Protein AF-A0A1V5UQS8-F1 (afdb_monomer)

Secondary structure (DSSP, 8-state):
-HHHHHHHHHHHHHHHHHTT--GGGHHHHHHHHHHHHHHHHHHHHHH--HHHHHHHHHHHHHHHHHHHHHHHT--THHHHHHHHTTTS-HHHHHHHHHHHHTT-HHHHHHHHHHHHHHHHHHHHHHHHHHHHHHHHHHHHHHHHHT-----SS-HHHHHHHHHHHHHHHHHTT--HHHHHHHHHHHHHHTT---EEEEEETTEEEEEE--STT--EEEEEE-------HHHHHHHHHHHHHHHTTSS-HHHHHHHHHHHHT--SS-HHHHHHHHHHHHHHHHHHTT--HHHHHHHHHHHHHHHHHHHHHTTS---HHHHHHHHHHHHHHHHHHHHHHT----HHHHHHHHHTTT--HHHHHHHHHHHHHT-HHHHHHHHHHHHHHHHHHHHHHHHHHHHH-

Radius of gyration: 21.95 Å; Cα contacts (8 Å, |Δi|>4): 653; chains: 1; bounding box: 57×48×70 Å

pLDDT: mean 91.02, std 8.24, range [55.94, 98.5]

Sequence (401 aa):
MYYELAAAFFATLFFSMLFSCPRKFLFLSGLNGFIAWLTYIKVFEYTSSLVFANFWATSAVAVFAQIISLRRRVPLDVFLVPGIFVLVPGATIYKMFFSFITHNDKAAFALFKETVSIGFSIAMAIFIFVFIFETLNKAVINRLQNNKRPCPVSAETAFLAAVDIGRLMLESGSETHKVEETIDTFCRVNGLLKIQSFVIPTGIFATLLERKNHPLTEIVRVSKRSLNLGKLAEIMDALTRYYVQKIYYSDLTQKIDEIKNRVYYAKYEQYFSAGAAVACFSVLFKGGAGEFFMSFMIGFLAQIAAELFSRFEFPAQLVNMLVSGFICLLSVFTVKFFCPCVTEILIISSIMILVPGVTLINALREIIAGDLVSGSTRGFDAMITAASIASGVGVTLSLLF

Foldseek 3Di:
DVLLLQLQLLLLLLVLVLLQQFPVCSNLLSVLSSQLVVQLVVQCVVPVDLLRSLLVSLLSQQVSLVVVCVVVVFDSCSRNVSSSLLSFPLLLLLVLLLCVVVVVVVSNVVSVVVNVSSLLSNLVSNLVNVVVVCVVCVVVVVVLLPQADAQPDDLVVQLVVLVVLLLLCLQQPDDFVVSQVSSQSSSSSNVQNDKDWDGASFKIWIWRPPPPPDIDIDIDGRDHHGNHSPLRGQLSVLVSCVSVVNDDPVVSVVSNVVSVPDDSDDPQSSLQSQLQSLLSQLVNVVWDPLLSNLSSVLRSVLSVQLVVVVVPVDDNLLSLLQSLLSQLVSLVVCCVPPHVTDSSSSSSSNSSVQQLRSLLSSLSNCVVVVVPNNSVVSNVVNSSSSSSSSNSNSVNVVVVD

Structure (mmCIF, N/CA/C/O backbone):
data_AF-A0A1V5UQS8-F1
#
_entry.id   AF-A0A1V5UQS8-F1
#
loop_
_atom_site.group_PDB
_atom_site.id
_atom_site.type_symbol
_atom_site.label_atom_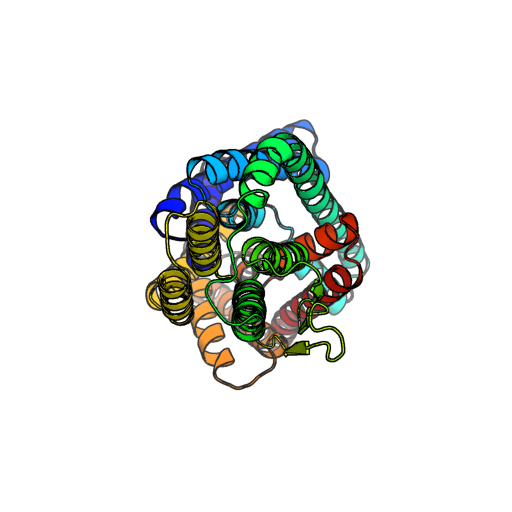id
_atom_site.label_alt_id
_atom_site.label_comp_id
_atom_site.label_asym_id
_atom_site.label_entity_id
_atom_site.label_seq_id
_atom_site.pdbx_PDB_ins_code
_atom_site.Cartn_x
_atom_site.Cartn_y
_atom_site.Cartn_z
_atom_site.occupancy
_atom_site.B_iso_or_equiv
_atom_site.auth_seq_id
_atom_site.auth_comp_id
_atom_site.auth_asym_id
_atom_site.auth_atom_id
_atom_site.pdbx_PDB_model_num
ATOM 1 N N . MET A 1 1 ? 4.254 14.623 -20.350 1.00 88.12 1 MET A N 1
ATOM 2 C CA . MET A 1 1 ? 3.202 15.289 -19.543 1.00 88.12 1 MET A CA 1
ATOM 3 C C . MET A 1 1 ? 1.811 14.664 -19.706 1.00 88.12 1 MET A C 1
ATOM 5 O O . MET A 1 1 ? 1.403 13.967 -18.794 1.00 88.12 1 MET A O 1
ATOM 9 N N . TYR A 1 2 ? 1.066 14.854 -20.811 1.00 93.00 2 TYR A N 1
ATOM 10 C CA . TYR A 1 2 ? -0.338 14.376 -20.891 1.00 93.00 2 TYR A CA 1
ATOM 11 C C . TYR A 1 2 ? -0.501 12.858 -20.708 1.00 93.00 2 TYR A C 1
ATOM 13 O O . TYR A 1 2 ? -1.358 12.423 -19.942 1.00 93.00 2 TYR A O 1
ATOM 21 N N . TYR A 1 3 ? 0.354 12.057 -21.352 1.00 94.75 3 TYR A N 1
ATOM 22 C CA . TYR A 1 3 ? 0.340 10.597 -21.201 1.00 94.75 3 TYR A CA 1
ATOM 23 C C . TYR A 1 3 ? 0.665 10.147 -19.774 1.00 94.75 3 TYR A C 1
ATOM 25 O O . TYR A 1 3 ? 0.036 9.226 -19.271 1.00 94.75 3 TYR A O 1
ATOM 33 N N . GLU A 1 4 ? 1.593 10.825 -19.098 1.00 95.38 4 GLU A N 1
ATOM 34 C CA . GLU A 1 4 ? 1.941 10.515 -17.708 1.00 95.38 4 GLU A CA 1
ATOM 35 C C . GLU A 1 4 ? 0.802 10.866 -16.746 1.00 95.38 4 GLU A C 1
ATOM 37 O O . GLU A 1 4 ? 0.529 10.116 -15.820 1.00 95.38 4 GLU A O 1
ATOM 42 N N . LEU A 1 5 ? 0.087 11.970 -16.985 1.00 97.56 5 LEU A N 1
ATOM 43 C CA . LEU A 1 5 ? -1.085 12.337 -16.188 1.00 97.56 5 LEU A CA 1
ATOM 44 C C . LEU A 1 5 ? -2.218 11.315 -16.334 1.00 97.56 5 LEU A C 1
ATOM 46 O O . LEU A 1 5 ? -2.840 10.931 -15.343 1.00 97.56 5 LEU A O 1
ATOM 50 N N . ALA A 1 6 ? -2.469 10.849 -17.561 1.00 97.69 6 ALA A N 1
ATOM 51 C CA . ALA A 1 6 ? -3.417 9.769 -17.810 1.00 97.69 6 ALA A CA 1
ATOM 52 C C . ALA A 1 6 ? -2.951 8.463 -17.145 1.00 97.69 6 ALA A C 1
ATOM 54 O O . ALA A 1 6 ? -3.739 7.800 -16.472 1.00 97.69 6 ALA A O 1
ATOM 55 N N . ALA A 1 7 ? -1.666 8.127 -17.266 1.00 97.56 7 ALA A N 1
ATOM 56 C CA . ALA A 1 7 ? -1.085 6.955 -16.627 1.00 97.56 7 ALA A CA 1
ATOM 57 C C . ALA A 1 7 ? -1.191 7.023 -15.099 1.00 97.56 7 ALA A C 1
ATOM 59 O O . ALA A 1 7 ? -1.582 6.037 -14.493 1.00 97.56 7 ALA A O 1
ATOM 60 N N . ALA A 1 8 ? -0.942 8.171 -14.468 1.00 98.00 8 ALA A N 1
ATOM 61 C CA . ALA A 1 8 ? -1.100 8.341 -13.025 1.00 98.00 8 ALA A CA 1
ATOM 62 C C . ALA A 1 8 ? -2.561 8.166 -12.584 1.00 98.00 8 ALA A C 1
ATOM 64 O O . ALA A 1 8 ? -2.832 7.471 -11.606 1.00 98.00 8 ALA A O 1
ATOM 65 N N . PHE A 1 9 ? -3.512 8.729 -13.341 1.00 98.50 9 PHE A N 1
ATOM 66 C CA . PHE A 1 9 ? -4.941 8.538 -13.090 1.00 98.50 9 PHE A CA 1
ATOM 67 C C . PHE A 1 9 ? -5.327 7.053 -13.114 1.00 98.50 9 PHE A C 1
ATOM 69 O O . PHE A 1 9 ? -5.937 6.544 -12.169 1.00 98.50 9 PHE A O 1
ATOM 76 N N . PHE A 1 10 ? -4.959 6.346 -14.186 1.00 98.31 10 PHE A N 1
ATOM 77 C CA . PHE A 1 10 ? -5.313 4.940 -14.360 1.00 98.31 10 PHE A CA 1
ATOM 78 C C . PHE A 1 10 ? -4.523 4.018 -13.426 1.00 98.31 10 PHE A C 1
ATOM 80 O O . PHE A 1 10 ? -5.115 3.103 -12.859 1.00 98.31 10 PHE A O 1
ATOM 87 N N . ALA A 1 11 ? -3.239 4.289 -13.176 1.00 97.50 11 ALA A N 1
ATOM 88 C CA . ALA A 1 11 ? -2.430 3.565 -12.198 1.00 97.50 11 ALA A CA 1
ATOM 89 C C . ALA A 1 11 ? -3.100 3.601 -10.824 1.00 97.50 11 ALA A C 1
ATOM 91 O O . ALA A 1 11 ? -3.352 2.552 -10.235 1.00 97.50 11 ALA A O 1
ATOM 92 N N . THR A 1 12 ? -3.467 4.789 -10.336 1.00 97.69 12 THR A N 1
ATOM 93 C CA . THR A 1 12 ? -4.140 4.926 -9.041 1.00 97.69 12 THR A CA 1
ATOM 94 C C . THR A 1 12 ? -5.520 4.269 -9.033 1.00 97.69 12 THR A C 1
ATOM 96 O O . THR A 1 12 ? -5.898 3.661 -8.028 1.00 97.69 12 THR A O 1
ATOM 99 N N . LEU A 1 13 ? -6.276 4.335 -10.133 1.00 98.00 13 LEU A N 1
ATOM 100 C CA . LEU A 1 13 ? -7.566 3.651 -10.260 1.00 98.00 13 LEU A CA 1
ATOM 101 C C . LEU A 1 13 ? -7.408 2.130 -10.126 1.00 98.00 13 LEU A C 1
ATOM 103 O O . LEU A 1 13 ? -8.103 1.507 -9.321 1.00 98.00 13 LEU A O 1
ATOM 107 N N . PHE A 1 14 ? -6.476 1.531 -10.866 1.00 97.69 14 PHE A N 1
ATOM 108 C CA . PHE A 1 14 ? -6.257 0.087 -10.849 1.00 97.69 14 PHE A CA 1
ATOM 109 C C . PHE A 1 14 ? -5.606 -0.393 -9.545 1.00 97.69 14 PHE A C 1
ATOM 111 O O . PHE A 1 14 ? -6.032 -1.413 -9.006 1.00 97.69 14 PHE A O 1
ATOM 118 N N . PHE A 1 15 ? -4.691 0.376 -8.945 1.00 94.19 15 PHE A N 1
ATOM 119 C CA . PHE A 1 15 ? -4.206 0.091 -7.588 1.00 94.19 15 PHE A CA 1
ATOM 120 C C . PHE A 1 15 ? -5.316 0.192 -6.541 1.00 94.19 15 PHE A C 1
ATOM 122 O O . PHE A 1 15 ? -5.363 -0.612 -5.616 1.00 94.19 15 PHE A O 1
ATOM 129 N N . SER A 1 16 ? -6.267 1.118 -6.697 1.00 96.12 16 SER A N 1
ATOM 130 C CA . SER A 1 16 ? -7.438 1.176 -5.813 1.00 96.12 16 SER A CA 1
ATOM 131 C C . SER A 1 16 ? -8.275 -0.103 -5.902 1.00 96.12 16 SER A C 1
ATOM 133 O O . SER A 1 16 ? -8.761 -0.581 -4.877 1.00 96.12 16 SER A O 1
ATOM 135 N N . MET A 1 17 ? -8.425 -0.687 -7.096 1.00 96.31 17 MET A N 1
ATOM 136 C CA . MET A 1 17 ? -9.068 -1.998 -7.256 1.00 96.31 17 MET A CA 1
ATOM 137 C C . MET A 1 17 ? -8.253 -3.108 -6.584 1.00 96.31 17 MET A C 1
ATOM 139 O O . MET A 1 17 ? -8.828 -3.915 -5.851 1.00 96.31 17 MET A O 1
ATOM 143 N N . LEU A 1 18 ? -6.926 -3.104 -6.755 1.00 93.19 18 LEU A N 1
ATOM 144 C CA . LEU A 1 18 ? -6.009 -4.062 -6.126 1.00 93.19 18 LEU A CA 1
ATOM 145 C C . LEU A 1 18 ? -6.103 -4.024 -4.589 1.00 93.19 18 LEU A C 1
ATOM 147 O O . LEU A 1 18 ? -6.144 -5.047 -3.913 1.00 93.19 18 LEU A O 1
ATOM 151 N N . PHE A 1 19 ? -6.285 -2.828 -4.037 1.00 93.06 19 PHE A N 1
ATOM 152 C CA . PHE A 1 19 ? -6.515 -2.558 -2.616 1.00 93.06 19 PHE A CA 1
ATOM 153 C C . PHE A 1 19 ? -7.965 -2.752 -2.154 1.00 93.06 19 PHE A C 1
ATOM 155 O O . PHE A 1 19 ? -8.340 -2.367 -1.043 1.00 93.06 19 PHE A O 1
ATOM 162 N N . SER A 1 20 ? -8.808 -3.351 -2.998 1.00 94.62 20 SER A N 1
ATOM 163 C CA . SER A 1 20 ? -10.217 -3.633 -2.718 1.00 94.62 20 SER A CA 1
ATOM 164 C C . SER A 1 20 ? -11.051 -2.397 -2.344 1.00 94.62 20 SER A C 1
ATOM 166 O O . SER A 1 20 ? -12.020 -2.502 -1.596 1.00 94.62 20 SER A O 1
ATOM 168 N N . CYS A 1 21 ? -10.713 -1.217 -2.873 1.00 93.81 21 CYS A N 1
ATOM 169 C CA . CYS A 1 21 ? -11.487 0.013 -2.682 1.00 93.81 21 CYS A CA 1
ATOM 170 C C . CYS A 1 21 ? -12.911 -0.129 -3.260 1.00 93.81 21 CYS A C 1
ATOM 172 O O . CYS A 1 21 ? -13.059 -0.662 -4.360 1.00 93.81 21 CYS A O 1
ATOM 174 N N . PRO A 1 22 ? -13.981 0.358 -2.601 1.00 92.50 22 PRO A N 1
ATOM 175 C CA . PRO A 1 22 ? -15.338 0.262 -3.141 1.00 92.50 22 PRO A CA 1
ATOM 176 C C . PRO A 1 22 ? -15.477 0.906 -4.532 1.00 92.50 22 PRO A C 1
ATOM 178 O O . PRO A 1 22 ? -15.085 2.054 -4.733 1.00 92.50 22 PRO A O 1
ATOM 181 N N . ARG A 1 23 ? -16.129 0.208 -5.476 1.00 93.62 23 ARG A N 1
ATOM 182 C CA . ARG A 1 23 ? -16.236 0.607 -6.901 1.00 93.62 23 ARG A CA 1
ATOM 183 C C . ARG A 1 23 ? -16.661 2.061 -7.132 1.00 93.62 23 ARG A C 1
ATOM 185 O O . ARG A 1 23 ? -16.130 2.740 -8.004 1.00 93.62 23 ARG A O 1
ATOM 192 N N . LYS A 1 24 ? -17.591 2.563 -6.314 1.00 93.25 24 LYS A N 1
ATOM 193 C CA . LYS A 1 24 ? -18.113 3.942 -6.379 1.00 93.25 24 LYS A CA 1
ATOM 194 C C . LYS A 1 24 ? -17.058 5.036 -6.148 1.00 93.25 24 LYS A C 1
ATOM 196 O O . LYS A 1 24 ? -17.331 6.198 -6.436 1.00 93.25 24 LYS A O 1
ATOM 201 N N . PHE A 1 25 ? -15.889 4.693 -5.606 1.00 94.62 25 PHE A N 1
ATOM 202 C CA . PHE A 1 25 ? -14.816 5.639 -5.292 1.00 94.62 25 PHE A CA 1
ATOM 203 C C . PHE A 1 25 ? -13.638 5.588 -6.267 1.00 94.62 25 PHE A C 1
ATOM 205 O O . PHE A 1 25 ? -12.820 6.500 -6.242 1.00 94.62 25 PHE A O 1
ATOM 212 N N . LEU A 1 26 ? -13.592 4.607 -7.176 1.00 96.06 26 LEU A N 1
ATOM 213 C CA . LEU A 1 26 ? -12.463 4.393 -8.089 1.00 96.06 26 LEU A CA 1
ATOM 214 C C . LEU A 1 26 ? -12.112 5.624 -8.929 1.00 96.06 26 LEU A C 1
ATOM 216 O O . LEU A 1 26 ? -10.945 5.989 -9.025 1.00 96.06 26 LEU A O 1
ATOM 220 N N . PHE A 1 27 ? -13.117 6.298 -9.493 1.00 97.19 27 PHE A N 1
ATOM 221 C CA . PHE A 1 27 ? -12.895 7.506 -10.293 1.00 97.19 27 PHE A CA 1
ATOM 222 C C . PHE A 1 27 ? -12.278 8.644 -9.466 1.00 97.19 27 PHE A C 1
ATOM 224 O O . PHE A 1 27 ? -11.367 9.328 -9.923 1.00 97.19 27 PHE A O 1
ATOM 231 N N . LEU A 1 28 ? -12.755 8.833 -8.231 1.00 97.19 28 LEU A N 1
ATOM 232 C CA . LEU A 1 28 ? -12.234 9.860 -7.327 1.00 97.19 28 LEU A CA 1
ATOM 233 C C . LEU A 1 28 ? -10.814 9.523 -6.866 1.00 97.19 28 LEU A C 1
ATOM 235 O O . LEU A 1 28 ? -9.988 10.424 -6.765 1.00 97.19 28 LEU A O 1
ATOM 239 N N . SER A 1 29 ? -10.511 8.243 -6.642 1.00 95.88 29 SER A N 1
ATOM 240 C CA . SER A 1 29 ? -9.142 7.802 -6.375 1.00 95.88 29 SER A CA 1
ATOM 241 C C . SER A 1 29 ? -8.231 8.071 -7.574 1.00 95.88 29 SER A C 1
ATOM 243 O O . SER A 1 29 ? -7.168 8.655 -7.392 1.00 95.88 29 SER A O 1
ATOM 245 N N . GLY A 1 30 ? -8.659 7.750 -8.800 1.00 97.81 30 GLY A N 1
ATOM 246 C CA . GLY A 1 30 ? -7.909 8.086 -10.016 1.00 97.81 30 GLY A CA 1
ATOM 247 C C . GLY A 1 30 ? -7.647 9.589 -10.151 1.00 97.81 30 GLY A C 1
ATOM 248 O O . GLY A 1 30 ? -6.522 10.003 -10.424 1.00 97.81 30 GLY A O 1
ATOM 249 N N . LEU A 1 31 ? -8.650 10.431 -9.872 1.00 98.19 31 LEU A N 1
ATOM 250 C CA . LEU A 1 31 ? -8.486 11.890 -9.883 1.00 98.19 31 LEU A CA 1
ATOM 251 C C . LEU A 1 31 ? -7.442 12.355 -8.857 1.00 98.19 31 LEU A C 1
ATOM 253 O O . LEU A 1 31 ? -6.675 13.273 -9.138 1.00 98.19 31 LEU A O 1
ATOM 257 N N . ASN A 1 32 ? -7.368 11.695 -7.701 1.00 97.81 32 ASN A N 1
ATOM 258 C CA . ASN A 1 32 ? -6.334 11.969 -6.711 1.00 97.81 32 ASN A CA 1
ATOM 259 C C . ASN A 1 32 ? -4.926 11.659 -7.251 1.00 97.81 32 ASN A C 1
ATOM 261 O O . ASN A 1 32 ? -4.013 12.460 -7.079 1.00 97.81 32 ASN A O 1
ATOM 265 N N . GLY A 1 33 ? -4.763 10.540 -7.967 1.00 97.81 33 GLY A N 1
ATOM 266 C CA . GLY A 1 33 ? -3.513 10.187 -8.653 1.00 97.81 33 GLY A CA 1
ATOM 267 C C . GLY A 1 33 ? -3.110 11.195 -9.732 1.00 97.81 33 GLY A C 1
ATOM 268 O O . GLY A 1 33 ? -1.945 11.578 -9.834 1.00 97.81 33 GLY A O 1
ATOM 269 N N . PHE A 1 34 ? -4.085 11.704 -10.490 1.00 98.31 34 PHE A N 1
ATOM 270 C CA . PHE A 1 34 ? -3.863 12.794 -11.442 1.00 98.31 34 PHE A CA 1
ATOM 271 C C . PHE A 1 34 ? -3.350 14.064 -10.747 1.00 98.31 34 PHE A C 1
ATOM 273 O O . PHE A 1 34 ? -2.368 14.655 -11.192 1.00 98.31 34 PHE A O 1
ATOM 280 N N . ILE A 1 35 ? -3.989 14.474 -9.643 1.00 98.12 35 ILE A N 1
ATOM 281 C CA . ILE A 1 35 ? -3.583 15.651 -8.858 1.00 98.12 35 ILE A CA 1
ATOM 282 C C . ILE A 1 35 ? -2.169 15.462 -8.299 1.00 98.12 35 ILE A C 1
ATOM 284 O O . ILE A 1 35 ? -1.358 16.390 -8.374 1.00 98.12 35 ILE A O 1
ATOM 288 N N . ALA A 1 36 ? -1.863 14.261 -7.797 1.00 98.06 36 ALA A N 1
ATOM 289 C CA . ALA A 1 36 ? -0.545 13.892 -7.296 1.00 98.06 36 ALA A CA 1
ATOM 290 C C . ALA A 1 36 ? 0.533 14.147 -8.355 1.00 98.06 36 ALA A C 1
ATOM 292 O O . ALA A 1 36 ? 1.460 14.927 -8.134 1.00 98.06 36 ALA A O 1
ATOM 293 N N . TRP A 1 37 ? 0.375 13.541 -9.534 1.00 97.88 37 TRP A N 1
ATOM 294 C CA . TRP A 1 37 ? 1.381 13.614 -10.589 1.00 97.88 37 TRP A CA 1
ATOM 295 C C . TRP A 1 37 ? 1.472 15.002 -11.229 1.00 97.88 37 TRP A C 1
ATOM 297 O O . TRP A 1 37 ? 2.567 15.479 -11.517 1.00 97.88 37 TRP A O 1
ATOM 307 N N . LEU A 1 38 ? 0.344 15.703 -11.392 1.00 98.06 38 LEU A N 1
ATOM 308 C CA . LEU A 1 38 ? 0.335 17.082 -11.888 1.00 98.06 38 LEU A CA 1
ATOM 309 C C . LEU A 1 38 ? 1.125 18.014 -10.969 1.00 98.06 38 LEU A C 1
ATOM 311 O O . LEU A 1 38 ? 1.956 18.793 -11.438 1.00 98.06 38 LEU A O 1
ATOM 315 N N . THR A 1 39 ? 0.873 17.916 -9.665 1.00 98.06 39 THR A N 1
ATOM 316 C CA . THR A 1 39 ? 1.569 18.729 -8.666 1.00 98.06 39 THR A CA 1
ATOM 317 C C . THR A 1 39 ? 3.050 18.375 -8.634 1.00 98.06 39 THR A C 1
ATOM 319 O O . THR A 1 39 ? 3.890 19.272 -8.630 1.00 98.06 39 THR A O 1
ATOM 322 N N . TYR A 1 40 ? 3.371 17.080 -8.694 1.00 98.06 40 TYR A N 1
ATOM 323 C CA . TYR A 1 40 ? 4.745 16.597 -8.756 1.00 98.06 40 TYR A CA 1
ATOM 324 C C . TYR A 1 40 ? 5.505 17.201 -9.944 1.00 98.06 40 TYR A C 1
ATOM 326 O O . TYR A 1 40 ? 6.538 17.832 -9.730 1.00 98.06 40 TYR A O 1
ATOM 334 N N . ILE A 1 41 ? 4.971 17.097 -11.171 1.00 97.06 41 ILE A N 1
ATOM 335 C CA . ILE A 1 41 ? 5.610 17.660 -12.371 1.00 97.06 41 ILE A CA 1
ATOM 336 C C . ILE A 1 41 ? 5.816 19.168 -12.208 1.00 97.06 41 ILE A C 1
ATOM 338 O O . ILE A 1 41 ? 6.923 19.660 -12.404 1.00 97.06 41 ILE A O 1
ATOM 342 N N . LYS A 1 42 ? 4.769 19.911 -11.825 1.00 97.44 42 LYS A N 1
ATOM 343 C CA . LYS A 1 42 ? 4.822 21.381 -11.763 1.00 97.44 42 LYS A CA 1
ATOM 344 C C . LYS A 1 42 ? 5.815 21.893 -10.724 1.00 97.44 42 LYS A C 1
ATOM 346 O O . LYS A 1 42 ? 6.545 22.846 -10.983 1.00 97.44 42 LYS A O 1
ATOM 351 N N . VAL A 1 43 ? 5.869 21.254 -9.559 1.00 97.50 43 VAL A N 1
ATOM 352 C CA . VAL A 1 43 ? 6.821 21.623 -8.505 1.00 97.50 43 VAL A CA 1
ATOM 353 C C . VAL A 1 43 ? 8.238 21.193 -8.880 1.00 97.50 43 VAL A C 1
ATOM 355 O O . VAL A 1 43 ? 9.187 21.930 -8.607 1.00 97.50 43 VAL A O 1
ATOM 358 N N . PHE A 1 44 ? 8.405 20.043 -9.536 1.00 96.81 44 PHE A N 1
ATOM 359 C CA . PHE A 1 44 ? 9.710 19.589 -10.009 1.00 96.81 44 PHE A CA 1
ATOM 360 C C . PHE A 1 44 ? 10.276 20.507 -11.101 1.00 96.81 44 PHE A C 1
ATOM 362 O O . PHE A 1 44 ? 11.446 20.867 -11.023 1.00 96.81 44 PHE A O 1
ATOM 369 N N . GLU A 1 45 ? 9.450 20.965 -12.049 1.00 95.25 45 GLU A N 1
ATOM 370 C CA . GLU A 1 45 ? 9.837 21.945 -13.078 1.00 95.25 45 GLU A CA 1
ATOM 371 C C . GLU A 1 45 ? 10.390 23.242 -12.462 1.00 95.25 45 GLU A C 1
ATOM 373 O O . GLU A 1 45 ? 11.348 23.809 -12.980 1.00 95.25 45 GLU A O 1
ATOM 378 N N . TYR A 1 46 ? 9.820 23.698 -11.341 1.00 95.06 46 TYR A N 1
ATOM 379 C CA . TYR A 1 46 ? 10.230 24.945 -10.688 1.00 95.06 46 TYR A CA 1
ATOM 380 C C . TYR A 1 46 ? 11.425 24.785 -9.735 1.00 95.06 46 TYR A C 1
ATOM 382 O O . TYR A 1 46 ? 12.285 25.657 -9.653 1.00 95.06 46 TYR A O 1
ATOM 390 N N . THR A 1 47 ? 11.479 23.684 -8.981 1.00 95.69 47 THR A N 1
ATOM 391 C CA . THR A 1 47 ? 12.457 23.501 -7.890 1.00 95.69 47 THR A CA 1
ATOM 392 C C . THR A 1 47 ? 13.627 22.594 -8.251 1.00 95.69 47 THR A C 1
ATOM 394 O O . THR A 1 47 ? 14.636 22.608 -7.550 1.00 95.69 47 THR A 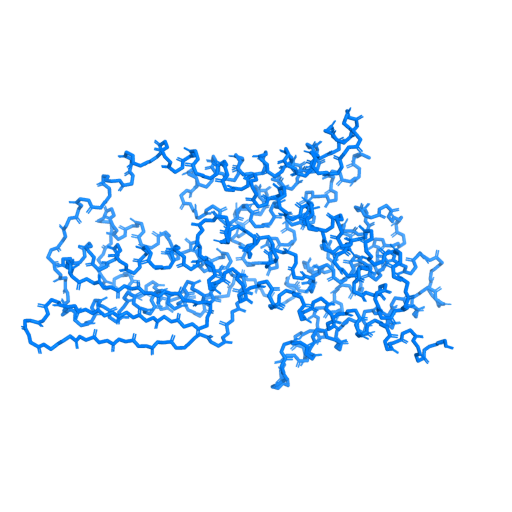O 1
ATOM 397 N N . SER A 1 48 ? 13.490 21.762 -9.291 1.00 94.31 48 SER A N 1
ATOM 398 C CA . SER A 1 48 ? 14.420 20.672 -9.635 1.00 94.31 48 SER A CA 1
ATOM 399 C C . SER A 1 48 ? 14.726 19.707 -8.477 1.00 94.31 48 SER A C 1
ATOM 401 O O . SER A 1 48 ? 15.708 18.968 -8.513 1.00 94.31 48 SER A O 1
ATOM 403 N N . SER A 1 49 ? 13.892 19.695 -7.431 1.00 95.50 49 SER A N 1
ATOM 404 C CA . SER A 1 49 ? 14.096 18.887 -6.233 1.00 95.50 49 SER A CA 1
ATOM 405 C C . SER A 1 49 ? 13.009 17.832 -6.091 1.00 95.50 49 SER A C 1
ATOM 407 O O . SER A 1 49 ? 11.830 18.140 -5.901 1.00 95.50 49 SER A O 1
ATOM 409 N N . LEU A 1 50 ? 13.426 16.563 -6.108 1.00 94.19 50 LEU A N 1
ATOM 410 C CA . LEU A 1 50 ? 12.548 15.412 -5.882 1.00 94.19 50 LEU A CA 1
ATOM 411 C C . LEU A 1 50 ? 11.871 15.469 -4.506 1.00 94.19 50 LEU A C 1
ATOM 413 O O . LEU A 1 50 ? 10.717 15.072 -4.367 1.00 94.19 50 LEU A O 1
ATOM 417 N N . VAL A 1 51 ? 12.574 15.978 -3.491 1.00 95.94 51 VAL A N 1
ATOM 418 C CA . VAL A 1 51 ? 12.072 16.049 -2.112 1.00 95.94 51 VAL A CA 1
ATOM 419 C C . VAL A 1 51 ? 10.924 17.054 -2.008 1.00 95.94 51 VAL A C 1
ATOM 421 O O . VAL A 1 51 ? 9.878 16.719 -1.453 1.00 95.94 51 VAL A O 1
ATOM 424 N N . PHE A 1 52 ? 11.086 18.252 -2.584 1.00 96.38 52 PHE A N 1
ATOM 425 C CA . PHE A 1 52 ? 10.043 19.285 -2.596 1.00 96.38 52 PHE A CA 1
ATOM 426 C C . PHE A 1 52 ? 8.852 18.900 -3.477 1.00 96.38 52 PHE A C 1
ATOM 428 O O . PHE A 1 52 ? 7.708 19.123 -3.078 1.00 96.38 52 PHE A O 1
ATOM 435 N N . ALA A 1 53 ? 9.103 18.293 -4.641 1.00 97.50 53 ALA A N 1
ATOM 436 C CA . ALA A 1 53 ? 8.043 17.817 -5.525 1.00 97.50 53 ALA A CA 1
ATOM 437 C C . ALA A 1 53 ? 7.154 16.775 -4.833 1.00 97.50 53 ALA A C 1
ATOM 439 O O . ALA A 1 53 ? 5.932 16.910 -4.836 1.00 97.50 53 ALA A O 1
ATOM 440 N N . ASN A 1 54 ? 7.761 15.788 -4.164 1.00 97.31 54 ASN A N 1
ATOM 441 C CA . ASN A 1 54 ? 7.020 14.780 -3.408 1.00 97.31 54 ASN A CA 1
ATOM 442 C C . ASN A 1 54 ? 6.295 15.358 -2.187 1.00 97.31 54 ASN A C 1
ATOM 444 O O . ASN A 1 54 ? 5.170 14.935 -1.917 1.00 97.31 54 ASN A O 1
ATOM 448 N N . PHE A 1 55 ? 6.884 16.338 -1.487 1.00 97.50 55 PHE A N 1
ATOM 449 C CA . PHE A 1 55 ? 6.236 17.002 -0.350 1.00 97.50 55 PHE A CA 1
ATOM 450 C C . PHE A 1 55 ? 4.905 17.621 -0.780 1.00 97.50 55 PHE A C 1
ATOM 452 O O . PHE A 1 55 ? 3.845 17.252 -0.283 1.00 97.50 55 PHE A O 1
ATOM 459 N N . TRP A 1 56 ? 4.949 18.529 -1.758 1.00 97.69 56 TRP A N 1
ATOM 460 C CA . TRP A 1 56 ? 3.774 19.283 -2.190 1.00 97.69 56 TRP A CA 1
ATOM 461 C C . TRP A 1 56 ? 2.756 18.431 -2.943 1.00 97.69 56 TRP A C 1
ATOM 463 O O . TRP A 1 56 ? 1.555 18.631 -2.765 1.00 97.69 56 TRP A O 1
ATOM 473 N N . ALA A 1 57 ? 3.208 17.446 -3.724 1.00 98.12 57 ALA A N 1
ATOM 474 C CA . ALA A 1 57 ? 2.312 16.476 -4.341 1.00 98.12 57 ALA A CA 1
ATOM 475 C C . ALA A 1 57 ? 1.554 15.659 -3.286 1.00 98.12 57 ALA A C 1
ATOM 477 O O . ALA A 1 57 ? 0.335 15.520 -3.375 1.00 98.12 57 ALA A O 1
ATOM 478 N N . THR A 1 58 ? 2.243 15.196 -2.240 1.00 97.75 58 THR A N 1
ATOM 479 C CA . THR A 1 58 ? 1.611 14.469 -1.131 1.00 97.75 58 THR A CA 1
ATOM 480 C C . THR A 1 58 ? 0.652 15.359 -0.346 1.00 97.75 58 THR A C 1
ATOM 482 O O . THR A 1 58 ? -0.440 14.918 0.004 1.00 97.75 58 THR A O 1
ATOM 485 N N . SER A 1 59 ? 1.002 16.626 -0.123 1.00 96.88 59 SER A N 1
ATOM 486 C CA . SER A 1 59 ? 0.110 17.606 0.504 1.00 96.88 59 SER A CA 1
ATOM 487 C C . SER A 1 59 ? -1.181 17.796 -0.297 1.00 96.88 59 SER A C 1
ATOM 489 O O . SER A 1 59 ? -2.270 17.779 0.275 1.00 96.88 59 SER A O 1
ATOM 491 N N . ALA A 1 60 ? -1.088 17.912 -1.627 1.00 97.56 60 ALA A N 1
ATOM 492 C CA . ALA A 1 60 ? -2.257 18.014 -2.500 1.00 97.56 60 ALA A CA 1
ATOM 493 C C . ALA A 1 60 ? -3.136 16.752 -2.426 1.00 97.56 60 ALA A C 1
ATOM 495 O O . ALA A 1 60 ? -4.360 16.854 -2.304 1.00 97.56 60 ALA A O 1
ATOM 496 N N . VAL A 1 61 ? -2.507 15.572 -2.419 1.00 97.56 61 VAL A N 1
ATOM 497 C CA . VAL A 1 61 ? -3.182 14.279 -2.241 1.00 97.56 61 VAL A CA 1
ATOM 498 C C . VAL A 1 61 ? -3.898 14.199 -0.894 1.00 97.56 61 VAL A C 1
ATOM 500 O O . VAL A 1 61 ? -5.048 13.760 -0.841 1.00 97.56 61 VAL A O 1
ATOM 503 N N . ALA A 1 62 ? -3.251 14.633 0.191 1.00 95.69 62 ALA A N 1
ATOM 504 C CA . ALA A 1 62 ? -3.819 14.622 1.534 1.00 95.69 62 ALA A CA 1
ATOM 505 C C . ALA A 1 62 ? -5.039 15.547 1.631 1.00 95.69 62 ALA A C 1
ATOM 507 O O . ALA A 1 62 ? -6.105 15.106 2.057 1.00 95.69 62 ALA A O 1
ATOM 508 N N . VAL A 1 63 ? -4.927 16.790 1.149 1.00 95.25 63 VAL A N 1
ATOM 509 C CA . VAL A 1 63 ? -6.037 17.757 1.138 1.00 95.25 63 VAL A CA 1
ATOM 510 C C . VAL A 1 63 ? -7.222 17.232 0.323 1.00 95.25 63 VAL A C 1
ATOM 512 O O . VAL A 1 63 ? -8.359 17.259 0.800 1.00 95.25 63 VAL A O 1
ATOM 515 N N . PHE A 1 64 ? -6.978 16.707 -0.882 1.00 96.00 64 PHE A N 1
ATOM 516 C CA . PHE A 1 64 ? -8.038 16.135 -1.712 1.00 96.00 64 PHE A CA 1
ATOM 517 C C . PHE A 1 64 ? -8.707 14.938 -1.028 1.00 96.00 64 PHE A C 1
ATOM 519 O O . PHE A 1 64 ? -9.935 14.905 -0.896 1.00 96.00 64 PHE A O 1
ATOM 526 N N . ALA A 1 65 ? -7.909 13.974 -0.555 1.00 94.81 65 ALA A N 1
ATOM 527 C CA . ALA A 1 65 ? -8.399 12.784 0.132 1.00 94.81 65 ALA A CA 1
ATOM 528 C C . ALA A 1 65 ? -9.289 13.159 1.320 1.00 94.81 65 ALA A C 1
ATOM 530 O O . ALA A 1 65 ? -10.316 12.526 1.551 1.00 94.81 65 ALA A O 1
ATOM 531 N N . GLN A 1 66 ? -8.931 14.222 2.030 1.00 91.56 66 GLN A N 1
ATOM 532 C CA . GLN A 1 66 ? -9.590 14.664 3.243 1.00 91.56 66 GLN A CA 1
ATOM 533 C C . GLN A 1 66 ? -10.909 15.408 2.992 1.00 91.56 66 GLN A C 1
ATOM 535 O O . GLN A 1 66 ? -11.911 15.148 3.660 1.00 91.56 66 GLN A O 1
ATOM 540 N N . ILE A 1 67 ? -10.967 16.258 1.964 1.00 91.56 67 ILE A N 1
ATOM 541 C CA . ILE A 1 67 ? -12.221 16.895 1.530 1.00 91.56 67 ILE A CA 1
ATOM 542 C C . ILE A 1 67 ? -13.223 15.832 1.057 1.00 91.56 67 ILE A C 1
ATOM 544 O O . ILE A 1 67 ? -14.406 15.856 1.417 1.00 91.56 67 ILE A O 1
ATOM 548 N N . ILE A 1 68 ? -12.760 14.884 0.239 1.00 93.25 68 ILE A N 1
ATOM 549 C CA . ILE A 1 68 ? -13.627 13.865 -0.354 1.00 93.25 68 ILE A CA 1
ATOM 550 C C . ILE A 1 68 ? -14.055 12.819 0.679 1.00 93.25 68 ILE A C 1
ATOM 552 O O . ILE A 1 68 ? -15.226 12.428 0.673 1.00 93.25 68 ILE A O 1
ATOM 556 N N . SER A 1 69 ? -13.168 12.399 1.586 1.00 89.88 69 SER A N 1
ATOM 557 C CA . SER A 1 69 ? -13.488 11.433 2.644 1.00 89.88 69 SER A CA 1
ATOM 558 C C . SER A 1 69 ? -14.593 11.952 3.563 1.00 89.88 69 SER A C 1
ATOM 560 O O . SER A 1 69 ? -15.553 11.223 3.818 1.00 89.88 69 SER A O 1
ATOM 562 N N . LEU A 1 70 ? -14.563 13.239 3.938 1.00 84.75 70 LEU A N 1
ATOM 563 C CA . LEU A 1 70 ? -15.651 13.868 4.692 1.00 84.75 70 LEU A CA 1
ATOM 564 C C . LEU A 1 70 ? -16.957 13.913 3.903 1.00 84.75 70 LEU A C 1
ATOM 566 O O . LEU A 1 70 ? -18.011 13.519 4.408 1.00 84.75 70 LEU A O 1
ATOM 570 N N . ARG A 1 71 ? -16.906 14.373 2.647 1.00 86.62 71 ARG A N 1
ATOM 571 C CA . ARG A 1 71 ? -18.107 14.495 1.809 1.00 86.62 71 ARG A CA 1
ATOM 572 C C . ARG A 1 71 ? -18.765 13.140 1.553 1.00 86.62 71 ARG A C 1
ATOM 574 O O . ARG A 1 71 ? -19.982 13.063 1.388 1.00 86.62 71 ARG A O 1
ATOM 581 N N . ARG A 1 72 ? -17.967 12.072 1.497 1.00 87.06 72 ARG A N 1
ATOM 582 C CA . ARG A 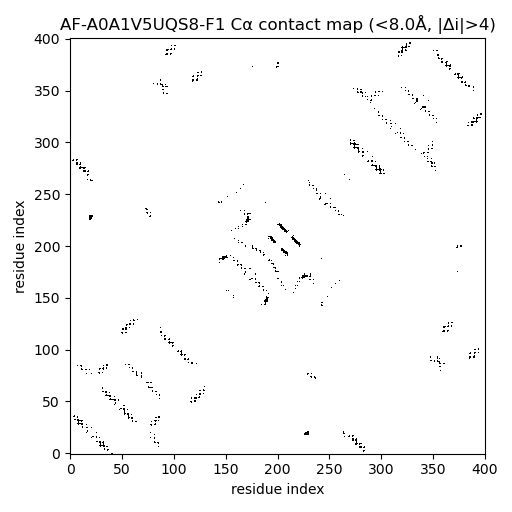1 72 ? -18.425 10.700 1.254 1.00 87.06 72 ARG A CA 1
ATOM 583 C C . ARG A 1 72 ? -18.619 9.875 2.526 1.00 87.06 72 ARG A C 1
ATOM 585 O O . ARG A 1 72 ? -19.192 8.795 2.413 1.00 87.06 72 ARG A O 1
ATOM 592 N N . ARG A 1 73 ? -18.223 10.393 3.695 1.00 83.62 73 ARG A N 1
ATOM 593 C CA . ARG A 1 73 ? -18.264 9.723 5.008 1.00 83.62 73 ARG A CA 1
ATOM 594 C C . ARG A 1 73 ? -17.577 8.359 4.989 1.00 83.62 73 ARG A C 1
ATOM 596 O O . ARG A 1 73 ? -18.164 7.352 5.368 1.00 83.62 73 ARG A O 1
ATOM 603 N N . VAL A 1 74 ? -16.348 8.335 4.493 1.00 86.25 74 VAL A N 1
ATOM 604 C CA . VAL A 1 74 ? -15.509 7.132 4.446 1.00 86.25 74 VAL A CA 1
ATOM 605 C C . VAL A 1 74 ? -14.125 7.433 5.004 1.00 86.25 74 VAL A C 1
ATOM 607 O O . VAL A 1 74 ? -13.770 8.606 5.106 1.00 86.25 74 VAL A O 1
ATOM 610 N N . PRO A 1 75 ? -13.334 6.413 5.366 1.00 87.06 75 PRO A N 1
ATOM 611 C CA . PRO A 1 75 ? -11.990 6.616 5.891 1.00 87.06 75 PRO A CA 1
ATOM 612 C C . PRO A 1 75 ? -11.097 7.354 4.898 1.00 87.06 75 PRO A C 1
ATOM 614 O O . PRO A 1 75 ? -11.201 7.154 3.686 1.00 87.06 75 PRO A O 1
ATOM 617 N N . LEU A 1 76 ? -10.188 8.175 5.424 1.00 89.75 76 LEU A N 1
ATOM 618 C CA . LEU A 1 76 ? -9.202 8.916 4.633 1.00 89.75 76 LEU A CA 1
ATOM 619 C C . LEU A 1 76 ? -8.365 7.984 3.739 1.00 89.75 76 LEU A C 1
ATOM 621 O O . LEU A 1 76 ? -8.084 8.305 2.582 1.00 89.75 76 LEU A O 1
ATOM 625 N N . ASP A 1 77 ? -8.036 6.804 4.263 1.00 90.25 77 ASP A N 1
ATOM 626 C CA . ASP A 1 77 ? -7.137 5.824 3.647 1.00 90.25 77 ASP A CA 1
ATOM 627 C C . ASP A 1 77 ? -7.650 5.310 2.294 1.00 90.25 77 ASP A C 1
ATOM 629 O O . ASP A 1 77 ? -6.853 4.949 1.431 1.00 90.25 77 ASP A O 1
ATOM 633 N N . VAL A 1 78 ? -8.971 5.370 2.063 1.00 92.88 78 VAL A N 1
ATOM 634 C CA . VAL A 1 78 ? -9.629 5.013 0.791 1.00 92.88 78 VAL A CA 1
ATOM 635 C C . VAL A 1 78 ? -9.087 5.833 -0.386 1.00 92.88 78 VAL A C 1
ATOM 637 O O . VAL A 1 78 ? -9.004 5.329 -1.508 1.00 92.88 78 VAL A O 1
ATOM 640 N N . PHE A 1 79 ? -8.712 7.090 -0.137 1.00 95.12 79 PHE A N 1
ATOM 641 C CA . PHE A 1 79 ? -8.191 8.005 -1.155 1.00 95.12 79 PHE A CA 1
ATOM 642 C C . PHE A 1 79 ? -6.703 8.295 -0.975 1.00 95.12 79 PHE A C 1
ATOM 644 O O . PHE A 1 79 ? -6.002 8.466 -1.973 1.00 95.12 79 PHE A O 1
ATOM 651 N N . LEU A 1 80 ? -6.224 8.345 0.272 1.00 93.81 80 LEU A N 1
ATOM 652 C CA . LEU A 1 80 ? -4.839 8.677 0.587 1.00 93.81 80 LEU A CA 1
ATOM 653 C C . LEU A 1 80 ? -3.879 7.585 0.105 1.00 93.81 80 LEU A C 1
ATOM 655 O O . LEU A 1 80 ? -2.964 7.892 -0.654 1.00 93.81 80 LEU A O 1
ATOM 659 N N . VAL A 1 81 ? -4.111 6.319 0.480 1.00 92.81 81 VAL A N 1
ATOM 660 C CA . VAL A 1 81 ? -3.179 5.214 0.187 1.00 92.81 81 VAL A CA 1
ATOM 661 C C . VAL A 1 81 ? -2.998 4.987 -1.321 1.00 92.81 81 VAL A C 1
ATOM 663 O O . VAL A 1 81 ? -1.850 4.944 -1.766 1.00 92.81 81 VAL A O 1
ATOM 666 N N . PRO A 1 82 ? -4.062 4.911 -2.150 1.00 93.75 82 PRO A N 1
ATOM 667 C CA . PRO A 1 82 ? -3.877 4.808 -3.596 1.00 93.75 82 PRO A CA 1
ATOM 668 C C . PRO A 1 82 ? -3.275 6.077 -4.220 1.00 93.75 82 PRO A C 1
ATOM 670 O O . PRO A 1 82 ? -2.504 5.986 -5.174 1.00 93.75 82 PRO A O 1
ATOM 673 N N . GLY A 1 83 ? -3.624 7.261 -3.702 1.00 94.38 83 GLY A N 1
ATOM 674 C CA . GLY A 1 83 ? -3.173 8.546 -4.242 1.00 94.38 83 GLY A CA 1
ATOM 675 C C . GLY A 1 83 ? -1.673 8.777 -4.072 1.00 94.38 83 GLY A C 1
ATOM 676 O O . GLY A 1 83 ? -1.014 9.218 -5.008 1.00 94.38 83 GLY A O 1
ATOM 677 N N . ILE A 1 84 ? -1.108 8.420 -2.913 1.00 94.88 84 ILE A N 1
ATOM 678 C CA . ILE A 1 84 ? 0.341 8.534 -2.686 1.00 94.88 84 ILE A CA 1
ATOM 679 C C . ILE A 1 84 ? 1.137 7.464 -3.440 1.00 94.88 84 ILE A C 1
ATOM 681 O O . ILE A 1 84 ? 2.338 7.624 -3.624 1.00 94.88 84 ILE A O 1
ATOM 685 N N . PHE A 1 85 ? 0.500 6.379 -3.890 1.00 92.69 85 PHE A N 1
ATOM 686 C CA . PHE A 1 85 ? 1.191 5.216 -4.452 1.00 92.69 85 PHE A CA 1
ATOM 687 C C . PHE A 1 85 ? 2.060 5.550 -5.675 1.00 92.69 85 PHE A C 1
ATOM 689 O O . PHE A 1 85 ? 3.122 4.963 -5.854 1.00 92.69 85 PHE A O 1
ATOM 696 N N . VAL A 1 86 ? 1.650 6.532 -6.486 1.00 94.62 86 VAL A N 1
ATOM 697 C CA . VAL A 1 86 ? 2.423 7.011 -7.649 1.00 94.62 86 VAL A CA 1
ATOM 698 C C . VAL A 1 86 ? 3.631 7.881 -7.272 1.00 94.62 86 VAL A C 1
ATOM 700 O O . VAL A 1 86 ? 4.490 8.112 -8.113 1.00 94.62 86 VAL A O 1
ATOM 703 N N . LEU A 1 87 ? 3.712 8.355 -6.024 1.00 95.25 87 LEU A N 1
ATOM 704 C CA . LEU A 1 87 ? 4.801 9.195 -5.496 1.00 95.25 87 LEU A CA 1
ATOM 705 C C . LEU A 1 87 ? 5.808 8.400 -4.657 1.00 95.25 87 LEU A C 1
ATOM 707 O O . LEU A 1 87 ? 6.961 8.791 -4.487 1.00 95.25 87 LEU A O 1
ATOM 711 N N . VAL A 1 88 ? 5.353 7.290 -4.085 1.00 91.94 88 VAL A N 1
ATOM 712 C CA . VAL A 1 88 ? 6.141 6.451 -3.190 1.00 91.94 88 VAL A CA 1
ATOM 713 C C . VAL A 1 88 ? 7.394 5.928 -3.920 1.00 91.94 88 VAL A C 1
ATOM 715 O O . VAL A 1 88 ? 7.280 5.435 -5.045 1.00 91.94 88 VAL A O 1
ATOM 718 N N . PRO A 1 89 ? 8.589 5.966 -3.292 1.00 90.56 89 PRO A N 1
ATOM 719 C CA . PRO A 1 89 ? 9.869 5.689 -3.953 1.00 90.56 89 PRO A CA 1
ATOM 720 C C . PRO A 1 89 ? 10.132 4.186 -4.154 1.00 90.56 89 PRO A C 1
ATOM 722 O O . PRO A 1 89 ? 11.185 3.664 -3.793 1.00 90.56 89 PRO A O 1
ATOM 725 N N . GLY A 1 90 ? 9.173 3.452 -4.720 1.00 90.62 90 GLY A N 1
ATOM 726 C CA . GLY A 1 90 ? 9.255 2.003 -4.836 1.00 90.62 90 GLY A CA 1
ATOM 727 C C . GLY A 1 90 ? 10.416 1.525 -5.719 1.00 90.62 90 GLY A C 1
ATOM 728 O O . GLY A 1 90 ? 11.222 0.683 -5.317 1.00 90.62 90 GLY A O 1
ATOM 729 N N . ALA A 1 91 ? 10.561 2.131 -6.896 1.00 91.62 91 ALA A N 1
ATOM 730 C CA . ALA A 1 91 ? 11.677 1.854 -7.794 1.00 91.62 91 ALA A CA 1
ATOM 731 C C . ALA A 1 91 ? 13.035 2.106 -7.120 1.00 91.62 91 ALA A C 1
ATOM 733 O O . ALA A 1 91 ? 13.946 1.287 -7.237 1.00 91.62 91 ALA A O 1
ATOM 734 N N . THR A 1 92 ? 13.164 3.212 -6.382 1.00 93.31 92 THR A N 1
ATOM 735 C CA . THR A 1 92 ? 14.402 3.602 -5.694 1.00 93.31 92 THR A CA 1
ATOM 736 C C . THR A 1 92 ? 14.753 2.619 -4.575 1.00 93.31 92 THR A C 1
ATOM 738 O O . THR A 1 92 ? 15.911 2.217 -4.478 1.00 93.31 92 THR A O 1
ATOM 741 N N . ILE A 1 93 ? 13.759 2.142 -3.809 1.00 94.44 93 ILE A N 1
ATOM 742 C CA . ILE A 1 93 ? 13.935 1.092 -2.789 1.00 94.44 93 ILE A CA 1
ATOM 743 C C . ILE A 1 93 ? 14.518 -0.179 -3.418 1.00 94.44 93 ILE A C 1
ATOM 745 O O . ILE A 1 93 ? 15.512 -0.715 -2.929 1.00 94.44 93 ILE A O 1
ATOM 749 N N . TYR A 1 94 ? 13.922 -0.656 -4.514 1.00 94.38 94 TYR A N 1
ATOM 750 C CA . TYR A 1 94 ? 14.418 -1.838 -5.219 1.00 94.38 94 TYR A CA 1
ATOM 751 C C . TYR A 1 94 ? 15.845 -1.629 -5.738 1.00 94.38 94 TYR A C 1
ATOM 753 O O . TYR A 1 94 ? 16.725 -2.439 -5.447 1.00 94.38 94 TYR A O 1
ATOM 761 N N . LYS A 1 95 ? 16.097 -0.528 -6.463 1.00 94.62 95 LYS A N 1
ATOM 762 C CA . LYS A 1 95 ? 17.422 -0.238 -7.030 1.00 94.62 95 LYS A CA 1
ATOM 763 C C . LYS A 1 95 ? 18.490 -0.126 -5.950 1.00 94.62 95 LYS A C 1
ATOM 765 O O . LYS A 1 95 ? 19.623 -0.535 -6.184 1.00 94.62 95 LYS A O 1
ATOM 770 N N . MET A 1 96 ? 18.144 0.416 -4.782 1.00 95.44 96 MET A N 1
ATOM 771 C CA . MET A 1 96 ? 19.053 0.531 -3.646 1.00 95.44 96 MET A CA 1
ATOM 772 C C . MET A 1 96 ? 19.525 -0.853 -3.187 1.00 95.44 96 MET A C 1
ATOM 774 O O . MET A 1 96 ? 20.727 -1.098 -3.139 1.00 95.44 96 MET A O 1
ATOM 778 N N . PHE A 1 97 ? 18.598 -1.773 -2.899 1.00 95.00 97 PHE A N 1
ATOM 779 C CA . PHE A 1 97 ? 18.957 -3.132 -2.478 1.00 95.00 97 PHE A CA 1
ATOM 780 C C . PHE A 1 97 ? 19.643 -3.926 -3.586 1.00 95.00 97 PHE A C 1
ATOM 782 O O . PHE A 1 97 ? 20.616 -4.624 -3.320 1.00 95.00 97 PHE A O 1
ATOM 789 N N . PHE A 1 98 ? 19.192 -3.774 -4.831 1.00 93.56 98 PHE A N 1
ATOM 790 C CA . PHE A 1 98 ? 19.860 -4.386 -5.972 1.00 93.56 98 PHE A CA 1
ATOM 791 C C . PHE A 1 98 ? 21.316 -3.904 -6.090 1.00 93.56 98 PHE A C 1
ATOM 793 O O . PHE A 1 98 ? 22.216 -4.724 -6.230 1.00 93.56 98 PHE A O 1
ATOM 800 N N . SER A 1 99 ? 21.567 -2.601 -5.912 1.00 94.31 99 SER A N 1
ATOM 801 C CA . SER A 1 99 ? 22.921 -2.026 -5.939 1.00 94.31 99 SER A CA 1
ATOM 802 C C . SER A 1 99 ? 23.817 -2.545 -4.812 1.00 94.31 99 SER A C 1
ATOM 804 O O . SER A 1 99 ? 25.011 -2.740 -5.040 1.00 94.31 99 SER A O 1
ATOM 806 N N . PHE A 1 100 ? 23.261 -2.793 -3.618 1.00 92.69 100 PHE A N 1
ATOM 807 C CA . PHE A 1 100 ? 23.993 -3.440 -2.522 1.00 92.69 100 PHE A CA 1
ATOM 808 C C . PHE A 1 100 ? 24.404 -4.874 -2.880 1.00 92.69 100 PHE A C 1
ATOM 810 O O . PHE A 1 100 ? 25.540 -5.261 -2.624 1.00 92.69 100 PHE A O 1
ATOM 817 N N . ILE A 1 101 ? 23.509 -5.646 -3.505 1.00 91.00 101 ILE A N 1
ATOM 818 C CA . ILE A 1 101 ? 23.787 -7.031 -3.919 1.00 91.00 101 ILE A CA 1
ATOM 819 C C . ILE A 1 101 ? 24.827 -7.070 -5.046 1.00 91.00 101 ILE A C 1
ATOM 821 O O . ILE A 1 101 ? 25.684 -7.946 -5.063 1.00 91.00 101 ILE A O 1
ATOM 825 N N . THR A 1 102 ? 24.802 -6.103 -5.966 1.00 90.44 102 THR A N 1
ATOM 826 C CA . THR A 1 102 ? 25.783 -6.005 -7.059 1.00 90.44 102 THR A CA 1
ATOM 827 C C . THR A 1 102 ? 27.089 -5.306 -6.659 1.00 90.44 102 THR A C 1
ATOM 829 O O . THR A 1 102 ? 27.866 -4.944 -7.539 1.00 90.44 102 THR A O 1
ATOM 832 N N . HIS A 1 103 ? 27.329 -5.060 -5.365 1.00 91.19 103 HIS A N 1
ATOM 833 C CA . HIS A 1 103 ? 28.532 -4.393 -4.841 1.00 91.19 103 HIS A CA 1
ATOM 834 C C . HIS A 1 103 ? 28.819 -2.997 -5.442 1.00 91.19 103 HIS A C 1
ATOM 836 O O . HIS A 1 103 ? 29.971 -2.590 -5.595 1.00 91.19 103 HIS A O 1
ATOM 842 N N . ASN A 1 104 ? 27.774 -2.230 -5.780 1.00 94.19 104 ASN A N 1
ATOM 843 C CA . ASN A 1 104 ? 27.902 -0.844 -6.240 1.00 94.19 104 ASN A CA 1
ATOM 844 C C . ASN A 1 104 ? 27.591 0.139 -5.101 1.00 94.19 104 ASN A C 1
ATOM 846 O O . ASN A 1 104 ? 26.544 0.794 -5.083 1.00 94.19 104 ASN A O 1
ATOM 850 N N . ASP A 1 105 ? 28.521 0.256 -4.152 1.00 91.81 105 ASP A N 1
ATOM 851 C CA . ASP A 1 105 ? 28.331 1.015 -2.906 1.00 91.81 105 ASP A CA 1
ATOM 852 C C . ASP A 1 105 ? 28.005 2.496 -3.140 1.00 91.81 105 ASP A C 1
ATOM 854 O O . ASP A 1 105 ? 27.178 3.084 -2.438 1.00 91.81 105 ASP A O 1
ATOM 858 N N . LYS A 1 106 ? 28.615 3.112 -4.165 1.00 94.69 106 LYS A N 1
ATOM 859 C CA . LYS A 1 106 ? 28.361 4.518 -4.516 1.00 94.69 106 LYS A CA 1
ATOM 860 C C . LYS A 1 106 ? 26.909 4.731 -4.943 1.00 94.69 106 LYS A C 1
ATOM 862 O O . LYS A 1 106 ? 26.267 5.666 -4.462 1.00 94.69 106 LYS A O 1
ATOM 867 N N . ALA A 1 107 ? 26.393 3.873 -5.827 1.00 95.00 107 ALA A N 1
ATOM 868 C CA . ALA A 1 107 ? 25.003 3.943 -6.267 1.00 95.00 107 ALA A CA 1
ATOM 869 C C . ALA A 1 107 ? 24.040 3.589 -5.127 1.00 95.00 107 ALA A C 1
ATOM 871 O O . ALA A 1 107 ? 23.062 4.305 -4.910 1.00 95.00 107 ALA A O 1
ATOM 872 N N . ALA A 1 108 ? 24.352 2.548 -4.351 1.00 94.44 108 ALA A N 1
ATOM 873 C CA . ALA A 1 108 ? 23.544 2.117 -3.215 1.00 94.44 108 ALA A CA 1
ATOM 874 C C . ALA A 1 108 ? 23.365 3.243 -2.184 1.00 94.44 108 ALA A C 1
ATOM 876 O O . ALA A 1 108 ? 22.239 3.554 -1.794 1.00 94.44 108 ALA A O 1
ATOM 877 N N . PHE A 1 109 ? 24.448 3.928 -1.804 1.00 95.00 109 PHE A N 1
ATOM 878 C CA . PHE A 1 109 ? 24.383 5.035 -0.849 1.00 95.00 109 PHE A CA 1
ATOM 879 C C . PHE A 1 109 ? 23.650 6.267 -1.405 1.00 95.00 109 PHE A C 1
ATOM 881 O O . PHE A 1 109 ? 22.936 6.955 -0.671 1.00 95.00 109 PHE A O 1
ATOM 888 N N . ALA A 1 110 ? 23.792 6.561 -2.701 1.00 95.81 110 ALA A N 1
ATOM 889 C CA . ALA A 1 110 ? 23.044 7.642 -3.344 1.00 95.81 110 ALA A CA 1
ATOM 890 C C . ALA A 1 110 ? 21.529 7.371 -3.321 1.00 95.81 110 ALA A C 1
ATOM 892 O O . ALA A 1 110 ? 20.762 8.220 -2.862 1.00 95.81 110 ALA A O 1
ATOM 893 N N . LEU A 1 111 ? 21.120 6.166 -3.726 1.00 95.81 111 LEU A N 1
ATOM 894 C CA . LEU A 1 111 ? 19.722 5.728 -3.734 1.00 95.81 111 LEU A CA 1
ATOM 895 C C . LEU A 1 111 ? 19.138 5.621 -2.320 1.00 95.81 111 LEU A C 1
ATOM 897 O O . LEU A 1 111 ? 17.963 5.925 -2.123 1.00 95.81 111 LEU A O 1
ATOM 901 N N . PHE A 1 112 ? 19.948 5.246 -1.326 1.00 95.19 112 PHE A N 1
ATOM 902 C CA . PHE A 1 112 ? 19.554 5.266 0.083 1.00 95.19 112 PHE A CA 1
ATOM 903 C C . PHE A 1 112 ? 19.184 6.679 0.542 1.00 95.19 112 PHE A C 1
ATOM 905 O O . PHE A 1 112 ? 18.082 6.892 1.053 1.00 95.19 112 PHE A O 1
ATOM 912 N N . LYS A 1 113 ? 20.065 7.664 0.306 1.00 94.94 113 LYS A N 1
ATOM 913 C CA . LYS A 1 113 ? 19.797 9.067 0.662 1.00 94.94 113 LYS A CA 1
ATOM 914 C C . LYS A 1 113 ? 18.531 9.586 -0.009 1.00 94.94 113 LYS A C 1
ATOM 916 O O . LYS A 1 113 ? 17.732 10.256 0.640 1.00 94.94 113 LYS A O 1
ATOM 921 N N . GLU A 1 114 ? 18.343 9.277 -1.288 1.00 94.56 114 GLU A N 1
ATOM 922 C CA . GLU A 1 114 ? 17.154 9.668 -2.045 1.00 94.56 114 GLU A CA 1
ATOM 923 C C . GLU A 1 114 ? 15.883 9.032 -1.463 1.00 94.56 114 GLU A C 1
ATOM 925 O O . GLU A 1 114 ? 14.936 9.743 -1.131 1.00 94.56 114 GLU A O 1
ATOM 930 N N . THR A 1 115 ? 15.894 7.713 -1.257 1.00 94.44 115 THR A N 1
ATOM 931 C CA . THR A 1 115 ? 14.758 6.944 -0.727 1.00 94.44 115 THR A CA 1
ATOM 932 C C . THR A 1 115 ? 14.317 7.451 0.641 1.00 94.44 115 THR A C 1
ATOM 934 O O . THR A 1 115 ? 13.130 7.700 0.851 1.00 94.44 115 THR A O 1
ATOM 937 N N . VAL A 1 116 ? 15.261 7.634 1.569 1.00 94.44 116 VAL A N 1
ATOM 938 C CA . VAL A 1 116 ? 14.967 8.118 2.925 1.00 94.44 116 VAL A CA 1
ATOM 939 C C . VAL A 1 116 ? 14.440 9.550 2.883 1.00 94.44 116 VAL A C 1
ATOM 941 O O . VAL A 1 116 ? 13.459 9.857 3.557 1.00 94.44 116 VAL A O 1
ATOM 944 N N . SER A 1 117 ? 15.034 10.416 2.058 1.00 95.81 117 SER A N 1
ATOM 945 C CA . SER A 1 117 ? 14.630 11.825 1.963 1.00 95.81 117 SER A CA 1
ATOM 946 C C . SER A 1 117 ? 13.231 11.987 1.362 1.00 95.81 117 SER A C 1
ATOM 948 O O . SER A 1 117 ? 12.423 12.760 1.876 1.00 95.81 117 SER A O 1
ATOM 950 N N . ILE A 1 118 ? 12.915 11.234 0.300 1.00 95.88 118 ILE A N 1
ATOM 951 C CA . ILE A 1 118 ? 11.567 11.196 -0.284 1.00 95.88 118 ILE A CA 1
ATOM 952 C C . ILE A 1 118 ? 10.582 10.599 0.722 1.00 95.88 118 ILE A C 1
ATOM 954 O O . ILE A 1 118 ? 9.523 11.178 0.954 1.00 95.88 118 ILE A O 1
ATOM 958 N N . GLY A 1 119 ? 10.935 9.480 1.360 1.00 95.31 119 GLY A N 1
ATOM 959 C CA . GLY A 1 119 ? 10.079 8.826 2.344 1.00 95.31 119 GLY A CA 1
ATOM 960 C C . GLY A 1 119 ? 9.717 9.742 3.513 1.00 95.31 119 GLY A C 1
ATOM 961 O O . GLY A 1 119 ? 8.545 9.857 3.869 1.00 95.31 119 GLY A O 1
ATOM 962 N N . PHE A 1 120 ? 10.707 10.448 4.065 1.00 95.00 120 PHE A N 1
ATOM 963 C CA . PHE A 1 120 ? 10.504 11.400 5.155 1.00 95.00 120 PHE A CA 1
ATOM 964 C C . PHE A 1 120 ? 9.657 12.597 4.715 1.00 95.00 120 PHE A C 1
ATOM 966 O O . PHE A 1 120 ? 8.763 13.018 5.441 1.00 95.00 120 PHE A O 1
ATOM 973 N N . SER A 1 121 ? 9.883 13.104 3.500 1.00 96.06 121 SER A N 1
ATOM 974 C CA . SER A 1 121 ? 9.089 14.184 2.906 1.00 96.06 121 SER A CA 1
ATOM 975 C C . SER A 1 121 ? 7.604 13.821 2.789 1.00 96.06 121 SER A C 1
ATOM 977 O O . SER A 1 121 ? 6.746 14.567 3.264 1.00 96.06 121 SER A O 1
ATOM 979 N N . ILE A 1 122 ? 7.295 12.642 2.238 1.00 96.75 122 ILE A N 1
ATOM 980 C CA . ILE A 1 122 ? 5.919 12.142 2.114 1.00 96.75 122 ILE A CA 1
ATOM 981 C C . ILE A 1 122 ? 5.302 11.941 3.507 1.00 96.75 122 ILE A C 1
ATOM 983 O O . ILE A 1 122 ? 4.194 12.409 3.763 1.00 96.75 122 ILE A O 1
ATOM 987 N N . ALA A 1 123 ? 6.016 11.287 4.429 1.00 95.12 123 ALA A N 1
ATOM 988 C CA . ALA A 1 123 ? 5.518 11.034 5.781 1.00 95.12 123 ALA A CA 1
ATOM 989 C C . ALA A 1 123 ? 5.224 12.335 6.549 1.00 95.12 123 ALA A C 1
ATOM 991 O O . ALA A 1 123 ? 4.179 12.446 7.190 1.00 95.12 123 ALA A O 1
ATOM 992 N N . MET A 1 124 ? 6.100 13.337 6.428 1.00 95.38 124 MET A N 1
ATOM 993 C CA . MET A 1 124 ? 5.931 14.651 7.047 1.00 95.38 124 MET A CA 1
ATOM 994 C C . MET A 1 124 ? 4.763 15.428 6.434 1.00 95.38 124 MET A C 1
ATOM 996 O O . MET A 1 124 ? 3.978 16.024 7.168 1.00 95.38 124 MET A O 1
ATOM 1000 N N . ALA A 1 125 ? 4.596 15.391 5.108 1.00 95.88 125 ALA A N 1
ATOM 1001 C CA . ALA A 1 125 ? 3.443 15.997 4.444 1.00 95.88 125 ALA A CA 1
ATOM 1002 C C . ALA A 1 125 ? 2.127 15.373 4.937 1.00 95.88 125 ALA A C 1
ATOM 1004 O O . ALA A 1 125 ? 1.209 16.094 5.326 1.00 95.88 125 ALA A O 1
ATOM 1005 N N . ILE A 1 126 ? 2.043 14.040 5.009 1.00 93.25 126 ILE A N 1
ATOM 1006 C CA . ILE A 1 126 ? 0.852 13.371 5.550 1.00 93.25 126 ILE A CA 1
ATOM 1007 C C . ILE A 1 126 ? 0.629 13.788 7.007 1.00 93.25 126 ILE A C 1
ATOM 1009 O O . ILE A 1 126 ? -0.480 14.185 7.349 1.00 93.25 126 ILE A O 1
ATOM 1013 N N . PHE A 1 127 ? 1.666 13.747 7.850 1.00 91.00 127 PHE A N 1
ATOM 1014 C CA . PHE A 1 127 ? 1.554 14.110 9.263 1.00 91.00 127 PHE A CA 1
ATOM 1015 C C . PHE A 1 127 ? 1.034 15.540 9.452 1.00 91.00 127 PHE A C 1
ATOM 1017 O O . PHE A 1 127 ? 0.031 15.731 10.130 1.00 91.00 127 PHE A O 1
ATOM 1024 N N . ILE A 1 128 ? 1.652 16.533 8.804 1.00 91.75 128 ILE A N 1
ATOM 1025 C CA . ILE A 1 128 ? 1.271 17.947 8.935 1.00 91.75 128 ILE A CA 1
ATOM 1026 C C . ILE A 1 128 ? -0.177 18.167 8.491 1.00 91.75 128 ILE A C 1
ATOM 1028 O O . ILE A 1 128 ? -0.971 18.750 9.229 1.00 91.75 128 ILE A O 1
ATOM 1032 N N . PHE A 1 129 ? -0.532 17.721 7.286 1.00 89.06 129 PHE A N 1
ATOM 1033 C CA . PHE A 1 129 ? -1.831 18.058 6.705 1.00 89.06 129 PHE A CA 1
ATOM 1034 C C . PHE A 1 129 ? -2.975 17.286 7.366 1.00 89.06 129 PHE A C 1
ATOM 1036 O O . PHE A 1 129 ? -4.034 17.868 7.607 1.00 89.06 129 PHE A O 1
ATOM 1043 N N . VAL A 1 130 ? -2.745 16.027 7.755 1.00 83.00 130 VAL A N 1
ATOM 1044 C CA . VAL A 1 130 ? -3.725 15.264 8.537 1.00 83.00 130 VAL A CA 1
ATOM 1045 C C . VAL A 1 130 ? -3.892 15.870 9.932 1.00 83.00 130 VAL A C 1
ATOM 1047 O O . VAL A 1 130 ? -5.027 16.103 10.342 1.00 83.00 130 VAL A O 1
ATOM 1050 N N . PHE A 1 131 ? -2.800 16.223 10.619 1.00 84.19 131 PHE A N 1
ATOM 1051 C CA . PHE A 1 131 ? -2.842 16.810 11.964 1.00 84.19 131 PHE A CA 1
ATOM 1052 C C . PHE A 1 131 ? -3.575 18.157 12.013 1.00 84.19 131 PHE A C 1
ATOM 1054 O O . PHE A 1 131 ? -4.401 18.393 12.904 1.00 84.19 131 PHE A O 1
ATOM 1061 N N . ILE A 1 132 ? -3.298 19.049 11.051 1.00 84.31 132 ILE A N 1
ATOM 1062 C CA . ILE A 1 132 ? -3.992 20.340 10.934 1.00 84.31 132 ILE A CA 1
ATOM 1063 C C . ILE A 1 132 ? -5.497 20.098 10.839 1.00 84.31 132 ILE A C 1
ATOM 1065 O O . ILE A 1 132 ? -6.287 20.717 11.552 1.00 84.31 132 ILE A O 1
ATOM 1069 N N . PHE A 1 133 ? -5.904 19.166 9.988 1.00 75.44 133 PHE A N 1
ATOM 1070 C CA . PHE A 1 133 ? -7.312 18.915 9.752 1.00 75.44 133 PHE A CA 1
ATOM 1071 C C . PHE A 1 133 ? -8.019 18.204 10.903 1.00 75.44 133 PHE A C 1
ATOM 1073 O O . PHE A 1 133 ? -9.161 18.541 11.219 1.00 75.44 133 PHE A O 1
ATOM 1080 N N . GLU A 1 134 ? -7.368 17.236 11.544 1.00 75.69 134 GLU A N 1
ATOM 1081 C CA . GLU A 1 134 ? -7.887 16.610 12.761 1.00 75.69 134 GLU A CA 1
ATOM 1082 C C . GLU A 1 134 ? -8.122 17.668 13.835 1.00 75.69 134 GLU A C 1
ATOM 1084 O O . GLU A 1 134 ? -9.198 17.718 14.428 1.00 75.69 134 GLU A O 1
ATOM 1089 N N . THR A 1 135 ? -7.172 18.588 14.013 1.00 76.81 135 THR A N 1
ATOM 1090 C CA . THR A 1 135 ? -7.300 19.700 14.959 1.00 76.81 135 THR A CA 1
ATOM 1091 C C . THR A 1 135 ? -8.493 20.600 14.637 1.00 76.81 135 THR A C 1
ATOM 1093 O O . THR A 1 135 ? -9.246 20.950 15.546 1.00 76.81 135 THR A O 1
ATOM 1096 N N . LEU A 1 136 ? -8.727 20.911 13.359 1.00 72.50 136 LEU A N 1
ATOM 1097 C CA . LEU A 1 136 ? -9.888 21.696 12.925 1.00 72.50 136 LEU A CA 1
ATOM 1098 C C . LEU A 1 136 ? -11.223 20.959 13.144 1.00 72.50 136 LEU A C 1
ATOM 1100 O O . LEU A 1 136 ? -12.237 21.595 13.428 1.00 72.50 136 LEU A O 1
ATOM 1104 N N . ASN A 1 137 ? -11.234 19.625 13.063 1.00 67.69 137 ASN A N 1
ATOM 1105 C CA . ASN A 1 137 ? -12.450 18.811 13.169 1.00 67.69 137 ASN A CA 1
ATOM 1106 C C . ASN A 1 137 ? -12.707 18.193 14.550 1.00 67.69 137 ASN A C 1
ATOM 1108 O O . ASN A 1 137 ? -13.768 17.589 14.750 1.00 67.69 137 ASN A O 1
ATOM 1112 N N . LYS A 1 138 ? -11.818 18.397 15.533 1.00 64.88 138 LYS A N 1
ATOM 1113 C CA . LYS A 1 138 ? -12.017 17.976 16.936 1.00 64.88 138 LYS A CA 1
ATOM 1114 C C . LYS A 1 138 ? -13.382 18.400 17.489 1.00 64.88 138 LYS A C 1
ATOM 1116 O O . LYS A 1 138 ? -14.019 17.642 18.217 1.00 64.88 138 LYS A O 1
ATOM 1121 N N . ALA A 1 139 ? -13.885 19.568 17.083 1.00 57.06 139 ALA A N 1
ATOM 1122 C CA . ALA A 1 139 ? -15.195 20.072 17.497 1.00 57.06 139 ALA A CA 1
ATOM 1123 C C . ALA A 1 139 ? -16.380 19.192 17.040 1.00 57.06 139 ALA A C 1
ATOM 1125 O O . ALA A 1 139 ? -17.405 19.143 17.721 1.00 57.06 139 ALA A O 1
ATOM 1126 N N . VAL A 1 140 ? -16.258 18.489 15.909 1.00 56.25 140 VAL A N 1
ATOM 1127 C CA . VAL A 1 140 ? -17.298 17.593 15.372 1.00 56.25 140 VAL A CA 1
ATOM 1128 C C . VAL A 1 140 ? -17.181 16.195 15.982 1.00 56.25 140 VAL A C 1
ATOM 1130 O O . VAL A 1 140 ? -18.198 15.614 16.358 1.00 56.25 140 VAL A O 1
ATOM 1133 N N . ILE A 1 141 ? -15.959 15.678 16.148 1.00 55.94 141 ILE A N 1
ATOM 1134 C CA . ILE A 1 141 ? -15.703 14.344 16.724 1.00 55.94 141 ILE A CA 1
ATOM 1135 C C . ILE A 1 141 ? -16.117 14.293 18.203 1.00 55.94 141 ILE A C 1
ATOM 1137 O O . ILE A 1 141 ? -16.818 13.368 18.615 1.00 55.94 141 ILE A O 1
ATOM 1141 N N . ASN A 1 142 ? -15.818 15.341 18.977 1.00 59.25 142 ASN A N 1
ATOM 1142 C CA . ASN A 1 142 ? -16.217 15.420 20.388 1.00 59.25 142 ASN A CA 1
ATOM 1143 C C . ASN A 1 142 ? -17.746 15.399 20.584 1.00 59.25 142 ASN A C 1
ATOM 1145 O O . ASN A 1 142 ? -18.231 14.963 21.628 1.00 59.25 142 ASN A O 1
ATOM 1149 N N . ARG A 1 143 ? -18.536 15.823 19.584 1.00 58.31 143 ARG A N 1
ATOM 1150 C CA . ARG A 1 143 ? -20.007 15.731 19.648 1.00 58.31 143 ARG A CA 1
ATOM 1151 C C . ARG A 1 143 ? -20.518 14.295 19.501 1.00 58.31 143 ARG A C 1
ATOM 1153 O O . ARG A 1 143 ? -21.580 13.995 20.033 1.00 58.31 143 ARG A O 1
ATOM 1160 N N . LEU A 1 144 ? -19.779 13.414 18.822 1.00 56.09 144 LEU A N 1
ATOM 1161 C CA . LEU A 1 144 ? -20.151 12.006 18.640 1.00 56.09 144 LEU A CA 1
ATOM 1162 C C . LEU A 1 144 ? -19.842 11.157 19.882 1.00 56.09 144 LEU A C 1
ATOM 1164 O O . LEU A 1 144 ? -20.618 10.268 20.220 1.00 56.09 144 LEU A O 1
ATOM 1168 N N . GLN A 1 145 ? -18.757 11.470 20.595 1.00 56.97 145 GLN A N 1
ATOM 1169 C CA . GLN A 1 145 ? -18.316 10.735 21.791 1.00 56.97 145 GLN A CA 1
ATOM 1170 C C . GLN A 1 145 ? -19.170 11.007 23.044 1.00 56.97 145 GLN A C 1
ATOM 1172 O O . GLN A 1 145 ? -19.163 10.214 23.983 1.00 56.97 145 GLN A O 1
ATOM 1177 N N . ASN A 1 146 ? -19.949 12.093 23.059 1.00 56.94 146 ASN A N 1
ATOM 1178 C CA . ASN A 1 146 ? -20.826 12.429 24.187 1.00 56.94 146 ASN A CA 1
ATOM 1179 C C . ASN A 1 146 ? -22.156 11.658 24.195 1.00 56.94 146 ASN A C 1
ATOM 1181 O O . ASN A 1 146 ? -22.919 11.767 25.156 1.00 56.94 146 ASN A O 1
ATOM 1185 N N . ASN A 1 147 ? -22.431 10.853 23.165 1.00 62.94 147 ASN A N 1
ATOM 1186 C CA . ASN A 1 147 ? -23.647 10.051 23.075 1.00 62.94 147 ASN A CA 1
ATOM 1187 C C . ASN A 1 147 ? -23.482 8.727 23.835 1.00 62.94 147 ASN A C 1
ATOM 1189 O O . ASN A 1 147 ? -23.289 7.660 23.253 1.00 62.94 147 ASN A O 1
ATOM 1193 N N . LYS A 1 148 ? -23.534 8.805 25.167 1.00 64.50 148 LYS A N 1
ATOM 1194 C CA . LYS A 1 148 ? -23.453 7.625 26.032 1.00 64.50 148 LYS A CA 1
ATOM 1195 C C . LYS A 1 148 ? -24.719 6.788 25.906 1.00 64.50 148 LYS A C 1
ATOM 1197 O O . LYS A 1 148 ? -25.829 7.317 25.962 1.00 64.50 148 LYS A O 1
ATOM 1202 N N . ARG A 1 149 ? -24.547 5.475 25.782 1.00 68.56 149 ARG A N 1
ATOM 1203 C CA . ARG A 1 149 ? -25.634 4.504 25.892 1.00 68.56 149 ARG A CA 1
ATOM 1204 C C . ARG A 1 149 ? -25.396 3.622 27.115 1.00 68.56 149 ARG A C 1
ATOM 1206 O O . ARG A 1 149 ? -24.243 3.304 27.406 1.00 68.56 149 ARG A O 1
ATOM 1213 N N . PRO A 1 150 ? -26.455 3.210 27.833 1.00 66.31 150 PRO A N 1
ATOM 1214 C CA . PRO A 1 150 ? -26.331 2.056 28.710 1.00 66.31 150 PRO A CA 1
ATOM 1215 C C . PRO A 1 150 ? -25.895 0.858 27.859 1.00 66.31 150 PRO A C 1
ATOM 1217 O O . PRO A 1 150 ? -26.397 0.685 26.744 1.00 66.31 150 PRO A O 1
ATOM 1220 N N . CYS A 1 151 ? -24.934 0.077 28.359 1.00 67.19 151 CYS A N 1
ATOM 1221 C CA . CYS A 1 151 ? -24.390 -1.064 27.630 1.00 67.19 151 CYS A CA 1
ATOM 1222 C C . CYS A 1 151 ? -25.544 -1.996 27.217 1.00 67.19 151 CYS A C 1
ATOM 1224 O O . CYS A 1 151 ? -26.253 -2.490 28.095 1.00 67.19 151 CYS A O 1
ATOM 1226 N N . PRO A 1 152 ? -25.774 -2.226 25.911 1.00 72.25 152 PRO A N 1
ATOM 1227 C CA . PRO A 1 152 ? -26.910 -3.024 25.449 1.00 72.25 152 PRO A CA 1
ATOM 1228 C C . PRO A 1 152 ? -26.733 -4.521 25.736 1.00 72.25 152 PRO A C 1
ATOM 1230 O O . PRO A 1 152 ? -27.689 -5.286 25.653 1.00 72.25 152 PRO A O 1
ATOM 1233 N N . VAL A 1 153 ? -25.507 -4.940 26.050 1.00 83.31 153 VAL A N 1
ATOM 1234 C CA . VAL A 1 153 ? -25.101 -6.324 26.313 1.00 83.31 153 VAL A CA 1
ATOM 1235 C C . VAL A 1 153 ? -24.228 -6.388 27.567 1.00 83.31 153 VAL A C 1
ATOM 1237 O O . VAL A 1 153 ? -23.955 -5.367 28.200 1.00 83.31 153 VAL A O 1
ATOM 1240 N N . SER A 1 154 ? -23.764 -7.583 27.942 1.00 87.19 154 SER A N 1
ATOM 1241 C CA . SER A 1 154 ? -22.778 -7.707 29.018 1.00 87.19 154 SER A CA 1
ATOM 1242 C C . SER A 1 154 ? -21.497 -6.924 28.681 1.00 87.19 154 SER A C 1
ATOM 1244 O O . SER A 1 154 ? -21.100 -6.832 27.516 1.00 87.19 154 SER A O 1
ATOM 1246 N N . ALA A 1 155 ? -20.838 -6.369 29.702 1.00 87.06 155 ALA A N 1
ATOM 1247 C CA . ALA A 1 155 ? -19.588 -5.626 29.532 1.00 87.06 155 ALA A CA 1
ATOM 1248 C C . ALA A 1 155 ? -18.502 -6.457 28.825 1.00 87.06 155 ALA A C 1
ATOM 1250 O O . ALA A 1 155 ? -17.768 -5.942 27.987 1.00 87.06 155 ALA A O 1
ATOM 1251 N N . GLU A 1 156 ? -18.453 -7.756 29.122 1.00 89.31 156 GLU A N 1
ATOM 1252 C CA . GLU A 1 156 ? -17.559 -8.726 28.493 1.00 89.31 156 GLU A CA 1
ATOM 1253 C C . GLU A 1 156 ? -17.858 -8.893 26.999 1.00 89.31 156 GLU A C 1
ATOM 1255 O O . GLU A 1 156 ? -16.957 -8.778 26.175 1.00 89.31 156 GLU A O 1
ATOM 1260 N N . THR A 1 157 ? -19.128 -9.063 26.619 1.00 91.19 157 THR A N 1
ATOM 1261 C CA . THR A 1 157 ? -19.529 -9.191 25.208 1.00 91.19 157 THR A CA 1
ATOM 1262 C C . THR A 1 157 ? -19.206 -7.927 24.406 1.00 91.19 157 THR A C 1
ATOM 1264 O O . THR A 1 157 ? -18.694 -8.014 23.291 1.00 91.19 157 THR A O 1
ATOM 1267 N N . ALA A 1 158 ? -19.470 -6.743 24.967 1.00 91.12 158 ALA A N 1
ATOM 1268 C CA . ALA A 1 158 ? -19.130 -5.479 24.316 1.00 91.12 158 ALA A CA 1
ATOM 1269 C C . ALA A 1 158 ? -17.610 -5.310 24.158 1.00 91.12 158 ALA A C 1
ATOM 1271 O O . ALA A 1 158 ? -17.151 -4.889 23.097 1.00 91.12 158 ALA A O 1
ATOM 1272 N N . PHE A 1 159 ? -16.835 -5.678 25.179 1.00 93.19 159 PHE A N 1
ATOM 1273 C CA . PHE A 1 159 ? -15.377 -5.627 25.149 1.00 93.19 159 PHE A CA 1
ATOM 1274 C C . PHE A 1 159 ? -14.780 -6.588 24.111 1.00 93.19 159 PHE A C 1
ATOM 1276 O O . PHE A 1 159 ? -13.982 -6.166 23.277 1.00 93.19 159 PHE A O 1
ATOM 1283 N N . LEU A 1 160 ? -15.227 -7.848 24.088 1.00 94.19 160 LEU A N 1
ATOM 1284 C CA . LEU A 1 160 ? -14.790 -8.834 23.095 1.00 94.19 160 LEU A CA 1
ATOM 1285 C C . LEU A 1 160 ? -15.134 -8.393 21.669 1.00 94.19 160 LEU A C 1
ATOM 1287 O O . LEU A 1 160 ? -14.299 -8.508 20.775 1.00 94.19 160 LEU A O 1
ATOM 1291 N N . ALA A 1 161 ? -16.319 -7.814 21.453 1.00 94.69 161 ALA A N 1
ATOM 1292 C CA . ALA A 1 161 ? -16.686 -7.254 20.155 1.00 94.69 161 ALA A CA 1
ATOM 1293 C C . ALA A 1 161 ? -15.774 -6.085 19.744 1.00 94.69 161 ALA A C 1
ATOM 1295 O O . ALA A 1 161 ? -15.395 -5.994 18.578 1.00 94.69 161 ALA A O 1
ATOM 1296 N N . ALA A 1 162 ? -15.380 -5.220 20.685 1.00 94.88 162 ALA A N 1
ATOM 1297 C CA . ALA A 1 162 ? -14.438 -4.131 20.423 1.00 94.88 162 ALA A CA 1
ATOM 1298 C C . ALA A 1 162 ? -13.088 -4.668 19.929 1.00 94.88 162 ALA A C 1
ATOM 1300 O O . ALA A 1 162 ? -12.564 -4.202 18.916 1.00 94.88 162 ALA A O 1
ATOM 1301 N N . VAL A 1 163 ? -12.555 -5.682 20.617 1.00 96.19 163 VAL A N 1
ATOM 1302 C CA . VAL A 1 163 ? -11.292 -6.338 20.260 1.00 96.19 163 VAL A CA 1
ATOM 1303 C C . VAL A 1 163 ? -11.403 -7.047 18.906 1.00 96.19 163 VAL A C 1
ATOM 1305 O O . VAL A 1 163 ? -10.483 -6.947 18.096 1.00 96.19 163 VAL A O 1
ATOM 1308 N N . ASP A 1 164 ? -12.529 -7.704 18.609 1.00 95.62 164 ASP A N 1
ATOM 1309 C CA . ASP A 1 164 ? -12.761 -8.392 17.329 1.00 95.62 164 ASP A CA 1
ATOM 1310 C C . ASP A 1 164 ? -12.843 -7.407 16.148 1.00 95.62 164 ASP A C 1
ATOM 1312 O O . ASP A 1 164 ? -12.252 -7.642 15.089 1.00 95.62 164 ASP A O 1
ATOM 1316 N N . ILE A 1 165 ? -13.510 -6.262 16.345 1.00 96.00 165 ILE A N 1
ATOM 1317 C CA . ILE A 1 165 ? -13.547 -5.153 15.378 1.00 96.00 165 ILE A CA 1
ATOM 1318 C C . ILE A 1 165 ? -12.139 -4.592 15.173 1.00 96.00 165 ILE A C 1
ATOM 1320 O O . ILE A 1 165 ? -11.710 -4.410 14.031 1.00 96.00 165 ILE A O 1
ATOM 1324 N N . GLY A 1 166 ? -11.398 -4.371 16.262 1.00 95.94 166 GLY A N 1
ATOM 1325 C CA . GLY A 1 166 ? -10.016 -3.912 16.207 1.00 95.94 166 GLY A CA 1
ATOM 1326 C C . GLY A 1 166 ? -9.104 -4.883 15.453 1.00 95.94 166 GLY A C 1
ATOM 1327 O O . GLY A 1 166 ? -8.328 -4.455 14.595 1.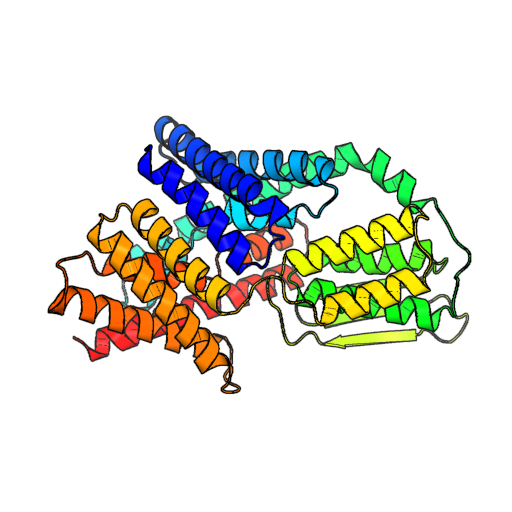00 95.94 166 GLY A O 1
ATOM 1328 N N . ARG A 1 167 ? -9.257 -6.197 15.682 1.00 96.06 167 ARG A N 1
ATOM 1329 C CA . ARG A 1 167 ? -8.554 -7.245 14.925 1.00 96.06 167 ARG A CA 1
ATOM 1330 C C . ARG A 1 167 ? -8.860 -7.124 13.440 1.00 96.06 167 ARG A C 1
ATOM 1332 O O . ARG A 1 167 ? -7.932 -7.041 12.642 1.00 96.06 167 ARG A O 1
ATOM 1339 N N . LEU A 1 168 ? -10.139 -7.064 13.068 1.00 94.88 168 LEU A N 1
ATOM 1340 C CA . LEU A 1 168 ? -10.555 -6.992 11.667 1.00 94.88 168 LEU A CA 1
ATOM 1341 C C . LEU A 1 168 ? -10.034 -5.723 10.968 1.00 94.88 168 LEU A C 1
ATOM 1343 O O . LEU A 1 168 ? -9.647 -5.778 9.798 1.00 94.88 168 LEU A O 1
ATOM 1347 N N . MET A 1 169 ? -9.988 -4.587 11.670 1.00 94.50 169 MET A N 1
ATOM 1348 C CA . MET A 1 169 ? -9.384 -3.352 11.161 1.00 94.50 169 MET A CA 1
ATOM 1349 C C . MET A 1 169 ? -7.878 -3.502 10.934 1.00 94.50 169 MET A C 1
ATOM 1351 O O . MET A 1 169 ? -7.379 -3.123 9.873 1.00 94.50 169 MET A O 1
ATOM 1355 N N . LEU A 1 170 ? -7.153 -4.076 11.897 1.00 92.69 170 LEU A N 1
ATOM 1356 C CA . LEU A 1 170 ? -5.708 -4.275 11.788 1.00 92.69 170 LEU A CA 1
ATOM 1357 C C . LEU A 1 170 ? -5.353 -5.283 10.677 1.00 92.69 170 LEU A C 1
ATOM 1359 O O . LEU A 1 170 ? -4.450 -5.030 9.880 1.00 92.69 170 LEU A O 1
ATOM 1363 N N . GLU A 1 171 ? -6.116 -6.374 10.551 1.00 92.81 171 GLU A N 1
ATOM 1364 C CA . GLU A 1 171 ? -6.014 -7.354 9.455 1.00 92.81 171 GLU A CA 1
ATOM 1365 C C . GLU A 1 171 ? -6.295 -6.730 8.079 1.00 92.81 171 GLU A C 1
ATOM 1367 O O . GLU A 1 171 ? -5.699 -7.138 7.079 1.00 92.81 171 GLU A O 1
ATOM 1372 N N . SER A 1 172 ? -7.172 -5.721 8.027 1.00 91.69 172 SER A N 1
ATOM 1373 C CA . SER A 1 172 ? -7.522 -4.982 6.805 1.00 91.69 172 SER A CA 1
ATOM 1374 C C . SER A 1 172 ? -6.544 -3.843 6.474 1.00 91.69 172 SER A C 1
ATOM 1376 O O . SER A 1 172 ? -6.744 -3.131 5.487 1.00 91.69 172 SER A O 1
ATOM 1378 N N . GLY A 1 173 ? -5.478 -3.676 7.266 1.00 87.94 173 GLY A N 1
ATOM 1379 C CA . GLY A 1 173 ? -4.396 -2.726 7.004 1.00 87.94 173 GLY A CA 1
ATOM 1380 C C . GLY A 1 173 ? -4.547 -1.360 7.675 1.00 87.94 173 GLY A C 1
ATOM 1381 O O . GLY A 1 173 ? -3.863 -0.426 7.261 1.00 87.94 173 GLY A O 1
ATOM 1382 N N . SER A 1 174 ? -5.410 -1.228 8.690 1.00 88.38 174 SER A N 1
ATOM 1383 C CA . SER A 1 174 ? -5.514 0.006 9.480 1.00 88.38 174 SER A CA 1
ATOM 1384 C C . SER A 1 174 ? -4.207 0.332 10.218 1.00 88.38 174 SER A C 1
ATOM 1386 O O . SER A 1 174 ? -3.405 -0.541 10.565 1.00 88.38 174 SER A O 1
ATOM 1388 N N . GLU A 1 175 ? -4.010 1.617 10.492 1.00 85.50 175 GLU A N 1
ATOM 1389 C CA . GLU A 1 175 ? -2.966 2.111 11.393 1.00 85.50 175 GLU A CA 1
ATOM 1390 C C . GLU A 1 175 ? -3.255 1.687 12.837 1.00 85.50 175 GLU A C 1
ATOM 1392 O O . GLU A 1 175 ? -4.420 1.571 13.226 1.00 85.50 175 GLU A O 1
ATOM 1397 N N . THR A 1 176 ? -2.201 1.465 13.626 1.00 89.94 176 THR A N 1
ATOM 1398 C CA . THR A 1 176 ? -2.305 0.962 15.005 1.00 89.94 176 THR A CA 1
ATOM 1399 C C . THR A 1 176 ? -3.053 1.932 15.913 1.00 89.94 176 THR A C 1
ATOM 1401 O O . THR A 1 176 ? -4.011 1.517 16.560 1.00 89.94 176 THR A O 1
ATOM 1404 N N . HIS A 1 177 ? -2.716 3.226 15.880 1.00 85.00 177 HIS A N 1
ATOM 1405 C CA . HIS A 1 177 ? -3.396 4.238 16.697 1.00 85.00 177 HIS A CA 1
ATOM 1406 C C . HIS A 1 177 ? -4.895 4.351 16.377 1.00 85.00 177 HIS A C 1
ATOM 1408 O O . HIS A 1 177 ? -5.706 4.484 17.287 1.00 85.00 177 HIS A O 1
ATOM 1414 N N . LYS A 1 178 ? -5.300 4.225 15.101 1.00 87.44 178 LYS A N 1
ATOM 1415 C CA . LYS A 1 178 ? -6.725 4.227 14.709 1.00 87.44 178 LYS A CA 1
ATOM 1416 C C . LYS A 1 178 ? -7.475 3.020 15.272 1.00 87.44 178 LYS A C 1
ATOM 1418 O O . LYS A 1 178 ? -8.648 3.132 15.628 1.00 87.44 178 LYS A O 1
ATOM 1423 N N . VAL A 1 179 ? -6.823 1.856 15.320 1.00 92.81 179 VAL A N 1
ATOM 1424 C CA . VAL A 1 179 ? -7.397 0.639 15.915 1.00 92.81 179 VAL A CA 1
ATOM 1425 C C . VAL A 1 179 ? -7.560 0.821 17.422 1.00 92.81 179 VAL A C 1
ATOM 1427 O O . VAL A 1 179 ? -8.634 0.535 17.946 1.00 92.81 179 VAL A O 1
ATOM 1430 N N . GLU A 1 180 ? -6.535 1.347 18.091 1.00 92.94 180 GLU A N 1
ATOM 1431 C CA . GLU A 1 180 ? -6.548 1.645 19.527 1.00 92.94 180 GLU A CA 1
ATOM 1432 C C . GLU A 1 180 ? -7.671 2.631 19.888 1.00 92.94 180 GLU A C 1
ATOM 1434 O O . GLU A 1 180 ? -8.552 2.312 20.689 1.00 92.94 180 GLU A O 1
ATOM 1439 N N . GLU A 1 181 ? -7.743 3.770 19.190 1.00 89.88 181 GLU A N 1
ATOM 1440 C CA . GLU A 1 181 ? -8.803 4.768 19.364 1.00 89.88 181 GLU A CA 1
ATOM 1441 C C . GLU A 1 181 ? -10.198 4.174 19.124 1.00 89.88 181 GLU A C 1
ATOM 1443 O O . GLU A 1 181 ? -11.157 4.521 19.821 1.00 89.88 181 GLU A O 1
ATOM 1448 N N . THR A 1 182 ? -10.331 3.264 18.156 1.00 92.12 182 THR A N 1
ATOM 1449 C CA . THR A 1 182 ? -11.610 2.615 17.851 1.00 92.12 182 THR A CA 1
ATOM 1450 C C . THR A 1 182 ? -12.049 1.673 18.967 1.00 92.12 182 THR A C 1
ATOM 1452 O O . THR A 1 182 ? -13.217 1.724 19.355 1.00 92.12 182 THR A O 1
ATOM 1455 N N . ILE A 1 183 ? -11.143 0.846 19.501 1.00 94.38 183 ILE A N 1
ATOM 1456 C CA . ILE A 1 183 ? -11.430 -0.050 20.634 1.00 94.38 183 ILE A CA 1
ATOM 1457 C C . ILE A 1 183 ? -11.887 0.780 21.838 1.00 94.38 183 ILE A C 1
ATOM 1459 O O . ILE A 1 183 ? -12.955 0.526 22.404 1.00 94.38 183 ILE A O 1
ATOM 1463 N N . ASP A 1 184 ? -11.118 1.813 22.178 1.00 91.38 184 ASP A N 1
ATOM 1464 C CA . ASP A 1 184 ? -11.403 2.721 23.285 1.00 91.38 184 ASP A CA 1
ATOM 1465 C C . ASP A 1 184 ? -12.742 3.445 23.110 1.00 91.38 184 ASP A C 1
ATOM 1467 O O . ASP A 1 184 ? -13.578 3.460 24.018 1.00 91.38 184 ASP A O 1
ATOM 1471 N N . THR A 1 185 ? -12.979 4.028 21.933 1.00 88.38 185 THR A N 1
ATOM 1472 C CA . THR A 1 185 ? -14.213 4.766 21.633 1.00 88.38 185 THR A CA 1
ATOM 1473 C C . THR A 1 185 ? -15.424 3.845 21.665 1.00 88.38 185 THR A C 1
ATOM 1475 O O . THR A 1 185 ? -16.441 4.193 22.268 1.00 88.38 185 THR A O 1
ATOM 1478 N N . PHE A 1 186 ? -15.323 2.655 21.069 1.00 90.81 186 PHE A N 1
ATOM 1479 C CA . PHE A 1 186 ? -16.407 1.682 21.071 1.00 90.81 186 PHE A CA 1
ATOM 1480 C C . PHE A 1 186 ? -16.782 1.281 22.496 1.00 90.81 186 PHE A C 1
ATOM 1482 O O . PHE A 1 186 ? -17.961 1.289 22.854 1.00 90.81 186 PHE A O 1
ATOM 1489 N N . CYS A 1 187 ? -15.791 0.988 23.336 1.00 89.75 187 CYS A N 1
ATOM 1490 C CA . CYS A 1 187 ? -16.029 0.626 24.726 1.00 89.75 187 CYS A CA 1
ATOM 1491 C C . CYS A 1 187 ? -16.673 1.786 25.509 1.00 89.75 187 CYS A C 1
ATOM 1493 O O . CYS A 1 187 ? -17.704 1.586 26.156 1.00 89.75 187 CYS A O 1
ATOM 1495 N N . ARG A 1 188 ? -16.160 3.017 25.366 1.00 86.69 188 ARG A N 1
ATOM 1496 C CA . ARG A 1 188 ? -16.706 4.215 26.035 1.00 86.69 188 ARG A CA 1
ATOM 1497 C C . ARG A 1 188 ? -18.148 4.526 25.636 1.00 86.69 188 ARG A C 1
ATOM 1499 O O . ARG A 1 188 ? -18.954 4.861 26.504 1.00 86.69 188 ARG A O 1
ATOM 1506 N N . VAL A 1 189 ? -18.500 4.393 24.354 1.00 84.50 189 VAL A N 1
ATOM 1507 C CA . VAL A 1 189 ? -19.883 4.596 23.871 1.00 84.50 189 VAL A CA 1
ATOM 1508 C C . VAL A 1 189 ? -20.846 3.575 24.485 1.00 84.50 189 VAL A C 1
ATOM 1510 O O . VAL A 1 189 ? -21.992 3.916 24.782 1.00 84.50 189 VAL A O 1
ATOM 1513 N N . ASN A 1 190 ? -20.371 2.352 24.732 1.00 86.38 190 ASN A N 1
ATOM 1514 C CA . ASN A 1 190 ? -21.115 1.295 25.420 1.00 86.38 190 ASN A CA 1
ATOM 1515 C C . ASN A 1 190 ? -21.085 1.422 26.957 1.00 86.38 190 ASN A C 1
ATOM 1517 O O . ASN A 1 190 ? -21.536 0.520 27.652 1.00 86.38 190 ASN A O 1
ATOM 1521 N N . GLY A 1 191 ? -20.570 2.525 27.507 1.00 83.25 191 GLY A N 1
ATOM 1522 C CA . GLY A 1 191 ? -20.556 2.770 28.949 1.00 83.25 191 GLY A CA 1
ATOM 1523 C C . GLY A 1 191 ? -19.420 2.082 29.704 1.00 83.25 191 GLY A C 1
ATOM 1524 O O . GLY A 1 191 ? -19.417 2.139 30.928 1.00 83.25 191 GLY A O 1
ATOM 1525 N N . LEU A 1 192 ? -18.454 1.482 29.000 1.00 86.44 192 LEU A N 1
ATOM 1526 C CA . LEU A 1 192 ? -17.242 0.935 29.601 1.00 86.44 192 LEU A CA 1
ATOM 1527 C C . LEU A 1 192 ? -16.210 2.065 29.719 1.00 86.44 192 LEU A C 1
ATOM 1529 O O . LEU A 1 192 ? -15.737 2.585 28.709 1.00 86.44 192 LEU A O 1
ATOM 1533 N N . LEU A 1 193 ? -15.890 2.507 30.935 1.00 79.69 193 LEU A N 1
ATOM 1534 C CA . LEU A 1 193 ? -15.103 3.735 31.143 1.00 79.69 193 LEU A CA 1
ATOM 1535 C C . LEU A 1 193 ? -13.635 3.480 31.475 1.00 79.69 193 LEU A C 1
ATOM 1537 O O . LEU A 1 193 ? -12.803 4.365 31.275 1.00 79.69 193 LEU A O 1
ATOM 1541 N N . LYS A 1 194 ? -13.308 2.292 31.985 1.00 86.12 194 LYS A N 1
ATOM 1542 C CA . LYS A 1 194 ? -11.937 1.936 32.362 1.00 86.12 194 LYS A CA 1
ATOM 1543 C C . LYS A 1 194 ? -11.400 0.842 31.439 1.00 86.12 194 LYS A C 1
ATOM 1545 O O . LYS A 1 194 ? -11.486 -0.338 31.771 1.00 86.12 194 LYS A O 1
ATOM 1550 N N . ILE A 1 195 ? -10.859 1.247 30.292 1.00 88.81 195 ILE A N 1
ATOM 1551 C CA . ILE A 1 195 ? -10.180 0.374 29.326 1.00 88.81 195 ILE A CA 1
ATOM 1552 C C . ILE A 1 195 ? -8.755 0.872 29.138 1.00 88.81 195 ILE A C 1
ATOM 1554 O O . ILE A 1 195 ? -8.503 2.075 29.184 1.00 88.81 195 ILE A O 1
ATOM 1558 N N . GLN A 1 196 ? -7.841 -0.066 28.939 1.00 91.44 196 GLN A N 1
ATOM 1559 C CA . GLN A 1 196 ? -6.511 0.196 28.414 1.00 91.44 196 GLN A CA 1
ATOM 1560 C C . GLN A 1 196 ? -6.311 -0.697 27.198 1.00 91.44 196 GLN A C 1
ATOM 1562 O O . GLN A 1 196 ? -6.391 -1.920 27.323 1.00 91.44 196 GLN A O 1
ATOM 1567 N N . SER A 1 197 ? -6.088 -0.098 26.036 1.00 92.88 197 SER A N 1
ATOM 1568 C CA . SER A 1 197 ? -5.732 -0.807 24.813 1.00 92.88 197 SER A CA 1
ATOM 1569 C C . SER A 1 197 ? -4.306 -0.436 24.400 1.00 92.88 197 SER A C 1
ATOM 1571 O O . SER A 1 197 ? -3.837 0.665 24.665 1.00 92.88 197 SER A O 1
ATOM 1573 N N . PHE A 1 198 ? -3.585 -1.405 23.843 1.00 93.00 198 PHE A N 1
ATOM 1574 C CA . PHE A 1 198 ? -2.245 -1.250 23.292 1.00 93.00 198 PHE A CA 1
ATOM 1575 C C . PHE A 1 198 ? -2.147 -2.118 22.042 1.00 93.00 198 PHE A C 1
ATOM 1577 O O . PHE A 1 198 ? -2.285 -3.347 22.106 1.00 93.00 198 PHE A O 1
ATOM 1584 N N . VAL A 1 199 ? -1.948 -1.483 20.890 1.00 93.25 199 VAL A N 1
ATOM 1585 C CA . VAL A 1 199 ? -1.977 -2.165 19.592 1.00 93.25 199 VAL A CA 1
ATOM 1586 C C . VAL A 1 199 ? -0.619 -2.080 18.907 1.00 93.25 199 VAL A C 1
ATOM 1588 O O . VAL A 1 199 ? -0.083 -1.004 18.663 1.00 93.25 199 VAL A O 1
ATOM 1591 N N . ILE A 1 200 ? -0.088 -3.235 18.511 1.00 91.56 200 ILE A N 1
ATOM 1592 C CA . ILE A 1 200 ? 1.090 -3.348 17.646 1.00 91.56 200 ILE A CA 1
ATOM 1593 C C . ILE A 1 200 ? 0.707 -4.067 16.351 1.00 91.56 200 ILE A C 1
ATOM 1595 O O . ILE A 1 200 ? -0.300 -4.773 16.313 1.00 91.56 200 ILE A O 1
ATOM 1599 N N . PRO A 1 201 ? 1.512 -3.982 15.278 1.00 86.56 201 PRO A N 1
ATOM 1600 C CA . PRO A 1 201 ? 1.117 -4.539 13.988 1.00 86.56 201 PRO A CA 1
ATOM 1601 C C . PRO A 1 201 ? 0.849 -6.053 13.972 1.00 86.56 201 PRO A C 1
ATOM 1603 O O . PRO A 1 201 ? 0.270 -6.538 13.008 1.00 86.56 201 PRO A O 1
ATOM 1606 N N . THR A 1 202 ? 1.287 -6.802 14.985 1.00 90.06 202 THR A N 1
ATOM 1607 C CA . THR A 1 202 ? 1.137 -8.263 15.097 1.00 90.06 202 THR A CA 1
ATOM 1608 C C . THR A 1 202 ? 0.299 -8.702 16.301 1.00 90.06 202 THR A C 1
ATOM 1610 O O . THR A 1 202 ? 0.159 -9.906 16.543 1.00 90.06 202 THR A O 1
ATOM 1613 N N . GLY A 1 203 ? -0.275 -7.765 17.062 1.00 93.31 203 GLY A N 1
ATOM 1614 C CA . GLY A 1 203 ? -0.981 -8.092 18.294 1.00 93.31 203 GLY A CA 1
ATOM 1615 C C . GLY A 1 203 ? -1.809 -6.946 18.867 1.00 93.31 203 GLY A C 1
ATOM 1616 O O . GLY A 1 203 ? -1.426 -5.783 18.786 1.00 93.31 203 GLY A O 1
ATOM 1617 N N . ILE A 1 204 ? -2.935 -7.300 19.475 1.00 96.44 204 ILE A N 1
ATOM 1618 C CA . ILE A 1 204 ? -3.793 -6.399 20.242 1.00 96.44 204 ILE A CA 1
ATOM 1619 C C . ILE A 1 204 ? -3.769 -6.867 21.691 1.00 96.44 204 ILE A C 1
ATOM 1621 O O . ILE A 1 204 ? -4.015 -8.044 21.959 1.00 96.44 204 ILE A O 1
ATOM 1625 N N . PHE A 1 205 ? -3.491 -5.943 22.602 1.00 96.06 205 PHE A N 1
ATOM 1626 C CA . PHE A 1 205 ? -3.521 -6.155 24.042 1.00 96.06 205 PHE A CA 1
ATOM 1627 C C . PHE A 1 205 ? -4.555 -5.196 24.615 1.00 96.06 205 PHE A C 1
ATOM 1629 O O . PHE A 1 205 ? -4.393 -3.983 24.519 1.00 96.06 205 PHE A O 1
ATOM 1636 N N . ALA A 1 206 ? -5.639 -5.715 25.178 1.00 95.38 206 ALA A N 1
ATOM 1637 C CA . ALA A 1 206 ? -6.697 -4.882 25.733 1.00 95.38 206 ALA A CA 1
ATOM 1638 C C . ALA A 1 206 ? -7.076 -5.376 27.124 1.00 95.38 206 ALA A C 1
ATOM 1640 O O . ALA A 1 206 ? -7.152 -6.579 27.356 1.00 95.38 206 ALA A O 1
ATOM 1641 N N . THR A 1 207 ? -7.332 -4.454 28.049 1.00 94.06 207 THR A N 1
ATOM 1642 C CA . THR A 1 207 ? -7.753 -4.767 29.417 1.00 94.06 207 THR A CA 1
ATOM 1643 C C . THR A 1 207 ? -8.961 -3.933 29.820 1.00 94.06 207 THR A C 1
ATOM 1645 O O . THR A 1 207 ? -8.924 -2.704 29.763 1.00 94.06 207 THR A O 1
ATOM 1648 N N . LEU A 1 208 ? -10.016 -4.603 30.284 1.00 90.94 208 LEU A N 1
ATOM 1649 C CA . LEU A 1 208 ? -11.190 -4.004 30.909 1.00 90.94 208 LEU A CA 1
ATOM 1650 C C . LEU A 1 208 ? -11.025 -4.003 32.439 1.00 90.94 208 LEU A C 1
ATOM 1652 O O . LEU A 1 208 ? -11.016 -5.055 33.078 1.00 90.94 208 LEU A O 1
ATOM 1656 N N . LEU A 1 209 ? -10.933 -2.810 33.030 1.00 84.12 209 LEU A N 1
ATOM 1657 C CA . LEU A 1 209 ? -10.630 -2.571 34.452 1.00 84.12 209 LEU A CA 1
ATOM 1658 C C . LEU A 1 209 ? -11.877 -2.282 35.312 1.00 84.12 209 LEU A C 1
ATOM 1660 O O . LEU A 1 209 ? -11.773 -2.029 36.511 1.00 84.12 209 LEU A O 1
ATOM 1664 N N . GLU A 1 210 ? -13.071 -2.255 34.719 1.00 70.94 210 GLU A N 1
ATOM 1665 C CA . GLU A 1 210 ? -14.308 -1.827 35.394 1.00 70.94 210 GLU A CA 1
ATOM 1666 C C . GLU A 1 210 ? -14.870 -2.864 36.382 1.00 70.94 210 GLU A C 1
ATOM 1668 O O . GLU A 1 210 ? -15.661 -2.547 37.275 1.00 70.94 210 GLU A O 1
ATOM 1673 N N . ARG A 1 211 ? -14.409 -4.112 36.292 1.00 65.31 211 ARG A N 1
ATOM 1674 C CA . ARG A 1 211 ? -14.809 -5.176 37.208 1.00 65.31 211 ARG A CA 1
ATOM 1675 C C . ARG A 1 211 ? -14.015 -5.018 38.506 1.00 65.31 211 ARG A C 1
ATOM 1677 O O . ARG A 1 211 ? -12.843 -5.373 38.548 1.00 65.31 211 ARG A O 1
ATOM 1684 N N . LYS A 1 212 ? -14.668 -4.505 39.558 1.00 59.03 212 LYS A N 1
ATOM 1685 C CA . LYS A 1 212 ? -14.099 -4.104 40.867 1.00 59.03 212 LYS A CA 1
ATOM 1686 C C . LYS A 1 212 ? -13.048 -5.038 41.513 1.00 59.03 212 LYS A C 1
ATOM 1688 O O . LYS A 1 212 ? -12.394 -4.550 42.418 1.00 59.03 212 LYS A O 1
ATOM 1693 N N . ASN A 1 213 ? -12.861 -6.294 41.075 1.00 58.38 213 ASN A N 1
ATOM 1694 C CA . ASN A 1 213 ? -11.770 -7.188 41.511 1.00 58.38 213 ASN A CA 1
ATOM 1695 C C . ASN A 1 213 ? -11.194 -8.140 40.426 1.00 58.38 213 ASN A C 1
ATOM 1697 O O . ASN A 1 213 ? -10.326 -8.942 40.747 1.00 58.38 213 ASN A O 1
ATOM 1701 N N . HIS A 1 214 ? -11.678 -8.135 39.176 1.00 79.38 214 HIS A N 1
ATOM 1702 C CA . HIS A 1 214 ? -11.305 -9.147 38.163 1.00 79.38 214 HIS A CA 1
ATOM 1703 C C . HIS A 1 214 ? -11.103 -8.479 36.791 1.00 79.38 214 HIS A C 1
ATOM 1705 O O . HIS A 1 214 ? -12.036 -8.494 35.980 1.00 79.38 214 HIS A O 1
ATOM 1711 N N . PRO A 1 215 ? -9.942 -7.850 36.526 1.00 84.56 215 PRO A N 1
ATOM 1712 C CA . PRO A 1 215 ? -9.672 -7.287 35.210 1.00 84.56 215 PRO A CA 1
ATOM 1713 C C . PRO A 1 215 ? -9.757 -8.387 34.147 1.00 84.56 215 PRO A C 1
ATOM 1715 O O . PRO A 1 215 ? -9.277 -9.500 34.358 1.00 84.56 215 PRO A O 1
ATOM 1718 N N . LEU A 1 216 ? -10.398 -8.080 33.022 1.00 89.56 216 LEU A N 1
ATOM 1719 C CA . LEU A 1 216 ? -10.448 -8.973 31.869 1.00 89.56 216 LEU A CA 1
ATOM 1720 C C . LEU A 1 216 ? -9.416 -8.486 30.861 1.00 89.56 216 LEU A C 1
ATOM 1722 O O . LEU A 1 216 ? -9.565 -7.387 30.328 1.00 89.56 216 LEU A O 1
ATOM 1726 N N . THR A 1 217 ? -8.385 -9.287 30.618 1.00 92.62 217 THR A N 1
ATOM 1727 C CA . THR A 1 217 ? -7.357 -8.997 29.618 1.00 92.62 217 THR A CA 1
ATOM 1728 C C . THR A 1 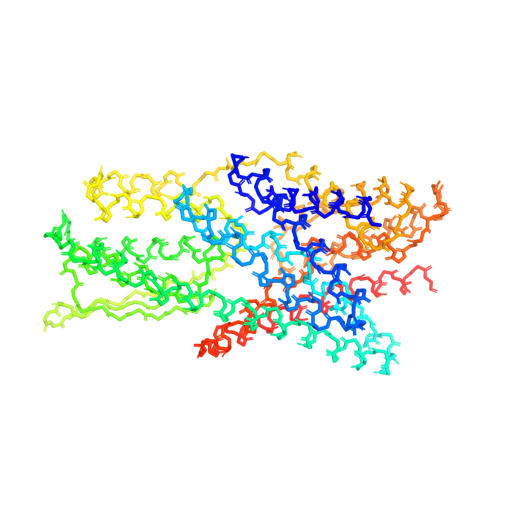217 ? -7.494 -9.961 28.454 1.00 92.62 217 THR A C 1
ATOM 1730 O O . THR A 1 217 ? -7.529 -11.171 28.650 1.00 92.62 217 THR A O 1
ATOM 1733 N N . GLU A 1 218 ? -7.514 -9.408 27.249 1.00 94.94 218 GLU A N 1
ATOM 1734 C CA . GLU A 1 218 ? -7.543 -10.140 25.991 1.00 94.94 218 GLU A CA 1
ATOM 1735 C C . GLU A 1 218 ? -6.278 -9.845 25.197 1.00 94.94 218 GLU A C 1
ATOM 1737 O O . GLU A 1 218 ? -5.847 -8.692 25.070 1.00 94.94 218 GLU A O 1
ATOM 1742 N N . ILE A 1 219 ? -5.679 -10.909 24.668 1.00 95.62 219 ILE A N 1
ATOM 1743 C CA . ILE A 1 219 ? -4.487 -10.839 23.829 1.00 95.62 219 ILE A CA 1
ATOM 1744 C C . ILE A 1 219 ? -4.798 -11.555 22.530 1.00 95.62 219 ILE A C 1
ATOM 1746 O O . ILE A 1 219 ? -5.029 -12.762 22.502 1.00 95.62 219 ILE A O 1
ATOM 1750 N N . VAL A 1 220 ? -4.755 -10.808 21.434 1.00 95.44 220 VAL A N 1
ATOM 1751 C CA . VAL A 1 220 ? -5.121 -11.322 20.120 1.00 95.44 220 VAL A CA 1
ATOM 1752 C C . VAL A 1 220 ? -3.956 -11.149 19.166 1.00 95.44 220 VAL A C 1
ATOM 1754 O O . VAL A 1 220 ? -3.544 -10.032 18.865 1.00 95.44 220 VAL A O 1
ATOM 1757 N N . ARG A 1 221 ? -3.415 -12.267 18.675 1.00 93.69 221 ARG A N 1
ATOM 1758 C CA . ARG A 1 221 ? -2.350 -12.269 17.666 1.00 93.69 221 ARG A CA 1
ATOM 1759 C C . ARG A 1 221 ? -2.935 -11.997 16.284 1.00 93.69 221 ARG A C 1
ATOM 1761 O O . ARG A 1 221 ? -3.879 -12.662 15.869 1.00 93.69 221 ARG A O 1
ATOM 1768 N N . VAL A 1 222 ? -2.299 -11.097 15.539 1.00 90.31 222 VAL A N 1
ATOM 1769 C CA . VAL A 1 222 ? -2.625 -10.817 14.135 1.00 90.31 222 VAL A CA 1
ATOM 1770 C C . VAL A 1 222 ? -1.522 -11.377 13.247 1.00 90.31 222 VAL A C 1
ATOM 1772 O O . VAL A 1 222 ? -0.393 -10.891 13.248 1.00 90.31 222 VAL A O 1
ATOM 1775 N N . SER A 1 223 ? -1.837 -12.447 12.514 1.00 76.81 223 SER A N 1
ATOM 1776 C CA . SER A 1 223 ? -0.879 -13.179 11.672 1.00 76.81 223 SER A CA 1
ATOM 1777 C C . SER A 1 223 ? -1.007 -12.865 10.184 1.00 76.81 223 SER A C 1
ATOM 1779 O O . SER A 1 223 ? -0.028 -12.985 9.451 1.00 76.81 223 SER A O 1
ATOM 1781 N N . LYS A 1 224 ? -2.192 -12.445 9.729 1.00 76.69 224 LYS A N 1
ATOM 1782 C CA . LYS A 1 224 ? -2.470 -12.118 8.328 1.00 76.69 224 LYS A CA 1
ATOM 1783 C C . LYS A 1 224 ? -2.874 -10.659 8.221 1.00 76.69 224 LYS A C 1
ATOM 1785 O O . LYS A 1 224 ? -3.766 -10.205 8.926 1.00 76.69 224 LYS A O 1
ATOM 1790 N N . ARG A 1 225 ? -2.213 -9.925 7.332 1.00 79.81 225 ARG A N 1
ATOM 1791 C CA . ARG A 1 225 ? -2.529 -8.526 7.042 1.00 79.81 225 ARG A CA 1
ATOM 1792 C C . ARG A 1 225 ? -2.606 -8.357 5.542 1.00 79.81 225 ARG A C 1
ATOM 1794 O O . ARG A 1 225 ? -1.721 -8.807 4.821 1.00 79.81 225 ARG A O 1
ATOM 1801 N N . SER A 1 226 ? -3.660 -7.705 5.089 1.00 82.44 226 SER A N 1
ATOM 1802 C CA . SER A 1 226 ? -3.846 -7.340 3.691 1.00 82.44 226 SER A CA 1
ATOM 1803 C C . SER A 1 226 ? -4.476 -5.962 3.644 1.00 82.44 226 SER A C 1
ATOM 1805 O O . SER A 1 226 ? -5.355 -5.671 4.450 1.00 82.44 226 SER A O 1
ATOM 1807 N N . LEU A 1 227 ? -4.054 -5.116 2.711 1.00 86.81 227 LEU A N 1
ATOM 1808 C CA . LEU A 1 227 ? -4.669 -3.806 2.556 1.00 86.81 227 LEU A CA 1
ATOM 1809 C C . LEU A 1 227 ? -6.041 -3.971 1.879 1.00 86.81 227 LEU A C 1
ATOM 1811 O O . LEU A 1 227 ? -6.120 -4.208 0.674 1.00 86.81 227 LEU A O 1
ATOM 1815 N N . ASN A 1 228 ? -7.119 -3.877 2.660 1.00 92.75 228 ASN A N 1
ATOM 1816 C CA . ASN A 1 228 ? -8.492 -4.018 2.179 1.00 92.75 228 ASN A CA 1
ATOM 1817 C C . ASN A 1 228 ? -9.310 -2.770 2.531 1.00 92.75 228 ASN A C 1
ATOM 1819 O O . ASN A 1 228 ? -10.011 -2.707 3.545 1.00 92.75 228 ASN A O 1
ATOM 1823 N N . LEU A 1 229 ? -9.221 -1.765 1.657 1.00 92.25 229 LEU A N 1
ATOM 1824 C CA . LEU A 1 229 ? -9.859 -0.461 1.849 1.00 92.25 229 LEU A CA 1
ATOM 1825 C C . LEU A 1 229 ? -11.392 -0.556 1.851 1.00 92.25 229 LEU A C 1
ATOM 1827 O O . LEU A 1 229 ? -12.057 0.270 2.471 1.00 92.25 229 LEU A O 1
ATOM 1831 N N . GLY A 1 230 ? -11.958 -1.570 1.192 1.00 93.69 230 GLY A N 1
ATOM 1832 C CA . GLY A 1 230 ? -13.387 -1.870 1.220 1.00 93.69 230 GLY A CA 1
ATOM 1833 C C . GLY A 1 230 ? -13.857 -2.265 2.612 1.00 93.69 230 GLY A C 1
ATOM 1834 O O . GLY A 1 230 ? -14.737 -1.605 3.165 1.00 93.69 230 GLY A O 1
ATOM 1835 N N . LYS A 1 231 ? -13.236 -3.294 3.207 1.00 93.94 231 LYS A N 1
ATOM 1836 C CA . LYS A 1 231 ? -13.543 -3.730 4.579 1.00 93.94 231 LYS A CA 1
ATOM 1837 C C . LYS A 1 231 ? -13.389 -2.578 5.568 1.00 93.94 231 LYS A C 1
ATOM 1839 O O . LYS A 1 231 ? -14.318 -2.319 6.325 1.00 93.94 231 LYS A O 1
ATOM 1844 N N . LEU A 1 232 ? -12.281 -1.835 5.501 1.00 92.56 232 LEU A N 1
ATOM 1845 C CA . LEU A 1 232 ? -12.069 -0.663 6.357 1.00 92.56 232 LEU A CA 1
ATOM 1846 C C . LEU A 1 232 ? -13.183 0.380 6.211 1.00 92.56 232 LEU A C 1
ATOM 1848 O O . LEU A 1 232 ? -13.705 0.867 7.214 1.00 92.56 232 LEU A O 1
ATOM 1852 N N . ALA A 1 233 ? -13.582 0.703 4.978 1.00 92.19 233 ALA A N 1
ATOM 1853 C CA . ALA A 1 233 ? -14.640 1.676 4.733 1.00 92.19 233 ALA A CA 1
ATOM 1854 C C . ALA A 1 233 ? -15.994 1.242 5.303 1.00 92.19 233 ALA A C 1
ATOM 1856 O O . ALA A 1 233 ? -16.711 2.070 5.864 1.00 92.19 233 ALA A O 1
ATOM 1857 N N . GLU A 1 234 ? -16.340 -0.040 5.188 1.00 93.19 234 GLU A N 1
ATOM 1858 C CA . GLU A 1 234 ? -17.609 -0.559 5.702 1.00 93.19 234 GLU A CA 1
ATOM 1859 C C . GLU A 1 23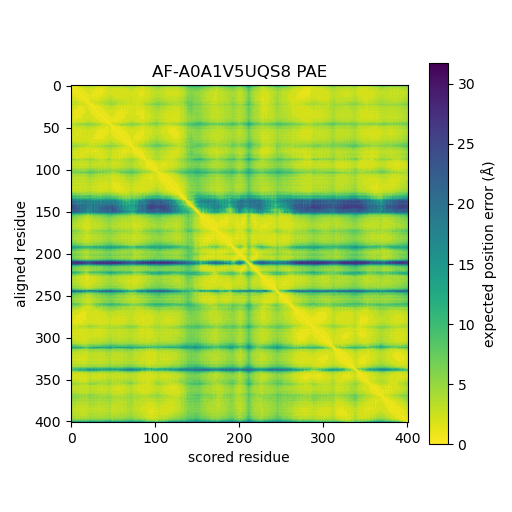4 ? -17.636 -0.687 7.224 1.00 93.19 234 GLU A C 1
ATOM 1861 O O . GLU A 1 234 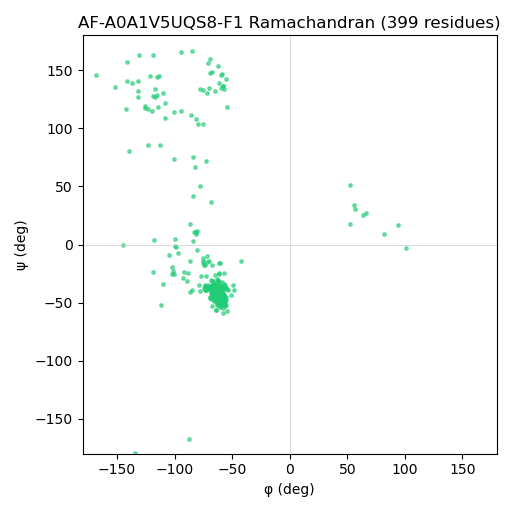? -18.659 -0.361 7.825 1.00 93.19 234 GLU A O 1
ATOM 1866 N N . ILE A 1 235 ? -16.525 -1.080 7.856 1.00 93.75 235 ILE A N 1
ATOM 1867 C CA . ILE A 1 235 ? -16.413 -1.110 9.324 1.00 93.75 235 ILE A CA 1
ATOM 1868 C C . ILE A 1 235 ? -16.622 0.301 9.880 1.00 93.75 235 ILE A C 1
ATOM 1870 O O . ILE A 1 235 ? -17.423 0.502 10.790 1.00 93.75 235 ILE A O 1
ATOM 1874 N N . MET A 1 236 ? -15.952 1.298 9.298 1.00 89.88 236 MET A N 1
ATOM 1875 C CA . MET A 1 236 ? -16.050 2.687 9.750 1.00 89.88 236 MET A CA 1
ATOM 1876 C C . MET A 1 236 ? -17.437 3.295 9.509 1.00 89.88 236 MET A C 1
ATOM 1878 O O . MET A 1 236 ? -17.938 4.014 10.375 1.00 89.88 236 MET A O 1
ATOM 1882 N N . ASP A 1 237 ? -18.100 2.986 8.389 1.00 89.81 237 ASP A N 1
ATOM 1883 C CA . ASP A 1 237 ? -19.499 3.390 8.166 1.00 89.81 237 ASP A CA 1
ATOM 1884 C C . ASP A 1 237 ? -20.437 2.734 9.194 1.00 89.81 237 ASP A C 1
ATOM 1886 O O . ASP A 1 237 ? -21.278 3.416 9.785 1.00 89.81 237 ASP A O 1
ATOM 1890 N N . ALA A 1 238 ? -20.264 1.437 9.475 1.00 91.69 238 ALA A N 1
ATOM 1891 C CA . ALA A 1 238 ? -21.070 0.720 10.461 1.00 91.69 238 ALA A CA 1
ATOM 1892 C C . ALA A 1 238 ? -20.896 1.301 11.877 1.00 91.69 238 ALA A C 1
ATOM 1894 O O . ALA A 1 238 ? -21.890 1.625 12.533 1.00 91.69 238 ALA A O 1
ATOM 1895 N N . LEU A 1 239 ? -19.655 1.533 12.317 1.00 90.12 239 LEU A N 1
ATOM 1896 C CA . LEU A 1 239 ? -19.359 2.163 13.608 1.00 90.12 239 LEU A CA 1
ATOM 1897 C C . LEU A 1 239 ? -19.899 3.590 13.695 1.00 90.12 239 LEU A C 1
ATOM 1899 O O . LEU A 1 239 ? -20.537 3.952 14.679 1.00 90.12 239 LEU A O 1
ATOM 1903 N N . THR A 1 240 ? -19.727 4.395 12.645 1.00 86.31 240 THR A N 1
ATOM 1904 C CA . THR A 1 240 ? -20.244 5.771 12.623 1.00 86.31 240 THR A CA 1
ATOM 1905 C C . THR A 1 240 ? -21.768 5.788 12.759 1.00 86.31 240 THR A C 1
ATOM 1907 O O . THR A 1 240 ? -22.321 6.584 13.519 1.00 86.31 240 THR A O 1
ATOM 1910 N N . ARG A 1 241 ? -22.479 4.894 12.057 1.00 86.81 241 ARG A N 1
ATOM 1911 C CA . ARG A 1 241 ? -23.938 4.756 12.192 1.00 86.81 241 ARG A CA 1
ATOM 1912 C C . ARG A 1 241 ? -24.340 4.301 13.590 1.00 86.81 241 ARG A C 1
ATOM 1914 O O . ARG A 1 241 ? -25.335 4.806 14.107 1.00 86.81 241 ARG A O 1
ATOM 1921 N N . TYR A 1 242 ? -23.570 3.403 14.197 1.00 87.38 242 TYR A N 1
ATOM 1922 C CA . TYR A 1 242 ? -23.784 2.964 15.572 1.00 87.38 242 TYR A CA 1
ATOM 1923 C C . TYR A 1 242 ? -23.638 4.127 16.568 1.00 87.38 242 TYR A C 1
ATOM 1925 O O . TYR A 1 242 ? -24.543 4.366 17.370 1.00 87.38 242 TYR A O 1
ATOM 1933 N N . TYR A 1 243 ? -22.570 4.922 16.453 1.00 84.00 243 TYR A N 1
ATOM 1934 C CA . TYR A 1 243 ? -22.295 6.073 17.326 1.00 84.00 243 TYR A CA 1
ATOM 1935 C C . TYR A 1 243 ? -23.334 7.195 17.185 1.00 84.00 243 TYR A C 1
ATOM 1937 O O . TYR A 1 243 ? -23.761 7.791 18.173 1.00 84.00 243 TYR A O 1
ATOM 1945 N N . VAL A 1 244 ? -23.815 7.447 15.963 1.00 80.62 244 VAL A N 1
ATOM 1946 C CA . VAL A 1 244 ? -24.880 8.433 15.676 1.00 80.62 244 VAL A CA 1
ATOM 1947 C C . VAL A 1 244 ? -26.281 7.863 15.960 1.00 80.62 244 VAL A C 1
ATOM 1949 O O . VAL A 1 244 ? -27.290 8.458 15.598 1.00 80.62 244 VAL A O 1
ATOM 1952 N N . GLN A 1 245 ? -26.366 6.714 16.629 1.00 71.25 245 GLN A N 1
ATOM 1953 C CA . GLN A 1 245 ? -27.612 6.091 17.067 1.00 71.25 245 GLN A CA 1
ATOM 1954 C C . GLN A 1 245 ? -28.571 5.646 15.954 1.00 71.25 245 GLN A C 1
ATOM 1956 O O . GLN A 1 245 ? -29.770 5.513 16.181 1.00 71.25 245 GLN A O 1
ATOM 1961 N N . LYS A 1 246 ? -28.054 5.367 14.756 1.00 67.75 246 LYS A N 1
ATOM 1962 C CA . LYS A 1 246 ? -28.872 4.946 13.608 1.00 67.75 246 LYS A CA 1
ATOM 1963 C C . LYS A 1 246 ? -29.130 3.443 13.531 1.00 67.75 246 LYS A C 1
ATOM 1965 O O . LYS A 1 246 ? -29.971 3.043 12.737 1.00 67.75 246 LYS A O 1
ATOM 1970 N N . ILE A 1 247 ? -28.392 2.635 14.293 1.00 82.19 247 ILE A N 1
ATOM 1971 C CA . ILE A 1 247 ? -28.508 1.169 14.319 1.00 82.19 247 ILE A CA 1
ATOM 1972 C C . ILE A 1 247 ? -28.347 0.627 15.748 1.00 82.19 247 ILE A C 1
ATOM 1974 O O . ILE A 1 247 ? -27.747 1.293 16.610 1.00 82.19 247 ILE A O 1
ATOM 1978 N N . TYR A 1 248 ? -28.887 -0.570 15.994 1.00 85.56 248 TYR A N 1
ATOM 1979 C CA . TYR A 1 248 ? -28.738 -1.298 17.254 1.00 85.56 248 TYR A CA 1
ATOM 1980 C C . TYR A 1 248 ? -27.437 -2.114 17.283 1.00 85.56 248 TYR A C 1
ATOM 1982 O O . TYR A 1 248 ? -26.767 -2.294 16.267 1.00 85.56 248 TYR A O 1
ATOM 1990 N N . TYR A 1 249 ? -27.058 -2.600 18.470 1.00 88.38 249 TYR A N 1
ATOM 1991 C CA . TYR A 1 249 ? -25.849 -3.414 18.652 1.00 88.38 249 TYR A CA 1
ATOM 1992 C C . TYR A 1 249 ? -25.902 -4.719 17.843 1.00 88.38 249 TYR A C 1
ATOM 1994 O O . TYR A 1 249 ? -24.919 -5.067 17.197 1.00 88.38 249 TYR A O 1
ATOM 2002 N N . SER A 1 250 ? -27.058 -5.389 17.812 1.00 88.75 250 SER A N 1
ATOM 2003 C CA . SER A 1 250 ? -27.284 -6.604 17.015 1.00 88.75 250 SER A CA 1
ATOM 2004 C C . SER A 1 250 ? -27.045 -6.380 15.521 1.00 88.75 250 SER A C 1
ATOM 2006 O O . SER A 1 250 ? -26.393 -7.191 14.866 1.00 88.75 250 SER A O 1
ATOM 2008 N N . ASP A 1 251 ? -27.529 -5.252 14.995 1.00 90.44 251 ASP A N 1
ATOM 2009 C CA . ASP A 1 251 ? -27.371 -4.895 13.584 1.00 90.44 251 ASP A CA 1
ATOM 2010 C C . ASP A 1 251 ? -25.899 -4.638 13.255 1.00 90.44 251 ASP A C 1
ATOM 2012 O O . ASP A 1 251 ? -25.412 -5.022 12.192 1.00 90.44 251 ASP A O 1
ATOM 2016 N N . LEU A 1 252 ? -25.175 -3.993 14.178 1.00 92.00 252 LEU A N 1
ATOM 2017 C CA . LEU A 1 252 ? -23.747 -3.754 14.027 1.00 92.00 252 LEU A CA 1
ATOM 2018 C C . LEU A 1 252 ? -22.978 -5.075 13.977 1.00 92.00 252 LEU A C 1
ATOM 2020 O O . LEU A 1 252 ? -22.193 -5.267 13.053 1.00 92.00 252 LEU A O 1
ATOM 2024 N N . THR A 1 253 ? -23.184 -5.976 14.940 1.00 91.81 253 THR A N 1
ATOM 2025 C CA . THR A 1 253 ? -22.455 -7.252 14.984 1.00 91.81 253 THR A CA 1
ATOM 2026 C C . THR A 1 253 ? -22.749 -8.101 13.753 1.00 91.81 253 THR A C 1
ATOM 2028 O O . THR A 1 253 ? -21.815 -8.598 13.129 1.00 91.81 253 THR A O 1
ATOM 2031 N N . GLN A 1 254 ? -24.014 -8.155 13.318 1.00 92.94 254 GLN A N 1
ATOM 2032 C CA . GLN A 1 254 ? -24.386 -8.812 12.065 1.00 92.94 254 GLN A CA 1
ATOM 2033 C C . GLN A 1 254 ? -23.650 -8.188 10.871 1.00 92.94 254 GLN A C 1
ATOM 2035 O O . GLN A 1 254 ? -23.093 -8.903 10.038 1.00 92.94 254 GLN A O 1
ATOM 2040 N N . LYS A 1 255 ? -23.588 -6.852 10.799 1.00 93.50 255 LYS A N 1
ATOM 2041 C CA . LYS A 1 255 ? -22.869 -6.161 9.726 1.00 93.50 255 LYS A CA 1
ATOM 2042 C C . LYS A 1 255 ? -21.374 -6.473 9.737 1.00 93.50 255 LYS A C 1
ATOM 2044 O O . LYS A 1 255 ? -20.794 -6.669 8.672 1.00 93.50 255 LYS A O 1
ATOM 2049 N N . ILE A 1 256 ? -20.748 -6.527 10.911 1.00 94.94 256 ILE A N 1
ATOM 2050 C CA . ILE A 1 256 ? -19.333 -6.890 11.051 1.00 94.94 256 ILE A CA 1
ATOM 2051 C C . ILE A 1 256 ? -19.095 -8.327 10.572 1.00 94.94 256 ILE A C 1
ATOM 2053 O O . ILE A 1 256 ? -18.139 -8.562 9.830 1.00 94.94 256 ILE A O 1
ATOM 2057 N N . ASP A 1 257 ? -19.983 -9.266 10.900 1.00 93.31 257 ASP A N 1
ATOM 2058 C CA . ASP A 1 257 ? -19.877 -10.653 10.436 1.00 93.31 257 ASP A CA 1
ATOM 2059 C C . ASP A 1 257 ? -20.063 -10.788 8.916 1.00 93.31 257 ASP A C 1
ATOM 2061 O O . ASP A 1 257 ? -19.323 -11.532 8.267 1.00 93.31 257 ASP A O 1
ATOM 2065 N N . GLU A 1 258 ? -20.957 -10.002 8.308 1.00 94.12 258 GLU A N 1
ATOM 2066 C CA . GLU A 1 258 ? -21.071 -9.903 6.845 1.00 94.12 258 GLU A CA 1
ATOM 2067 C C . GLU A 1 258 ? -19.775 -9.378 6.201 1.00 94.12 258 GLU A C 1
ATOM 2069 O O . GLU A 1 258 ? -19.342 -9.874 5.157 1.00 94.12 258 GLU A O 1
ATOM 2074 N N . ILE A 1 259 ? -19.129 -8.381 6.819 1.00 93.81 259 ILE A N 1
ATOM 2075 C CA . ILE A 1 259 ? -17.899 -7.769 6.297 1.00 93.81 259 ILE A CA 1
ATOM 2076 C C . ILE A 1 259 ? -16.727 -8.758 6.319 1.00 93.81 259 ILE A C 1
ATOM 2078 O O . ILE A 1 259 ? -15.916 -8.748 5.385 1.00 93.81 259 ILE A O 1
ATOM 2082 N N . LYS A 1 260 ? -16.632 -9.638 7.330 1.00 90.75 260 LYS A N 1
ATOM 2083 C CA . LYS A 1 260 ? -15.540 -10.627 7.458 1.00 90.75 260 LYS A CA 1
ATOM 2084 C C . LYS A 1 260 ? -15.346 -11.438 6.171 1.00 90.75 260 LYS A C 1
ATOM 2086 O O . LYS A 1 260 ? -14.214 -11.563 5.694 1.00 90.75 260 LYS A O 1
ATOM 2091 N N . ASN A 1 261 ? -16.443 -11.882 5.558 1.00 88.12 261 ASN A N 1
ATOM 2092 C CA . ASN A 1 261 ? -16.435 -12.750 4.375 1.00 88.12 261 ASN A CA 1
ATOM 2093 C C . ASN A 1 261 ? -16.670 -12.011 3.048 1.00 88.12 261 ASN A C 1
ATOM 2095 O O . ASN A 1 261 ? -16.776 -12.638 1.994 1.00 88.12 261 ASN A O 1
ATOM 2099 N N . ARG A 1 262 ? -16.751 -10.677 3.068 1.00 89.25 262 ARG A N 1
ATOM 2100 C CA . ARG A 1 262 ? -17.084 -9.902 1.874 1.00 89.25 262 ARG A CA 1
ATOM 2101 C C . ARG A 1 262 ? -15.940 -9.874 0.860 1.00 89.25 262 ARG A C 1
ATOM 2103 O O . ARG A 1 262 ? -14.809 -9.508 1.182 1.00 89.25 262 ARG A O 1
ATOM 2110 N N . VAL A 1 263 ? -16.280 -10.174 -0.392 1.00 87.50 263 VAL A N 1
ATOM 2111 C CA . VAL A 1 263 ? -15.395 -10.059 -1.558 1.00 87.50 263 VAL A CA 1
ATOM 2112 C C . VAL A 1 263 ? -15.853 -8.872 -2.409 1.00 87.50 263 VAL A C 1
ATOM 2114 O O . VAL A 1 263 ? -17.001 -8.825 -2.843 1.00 87.50 263 VAL A O 1
ATOM 2117 N N . TYR A 1 264 ? -14.972 -7.892 -2.630 1.00 89.56 264 TYR A N 1
ATOM 2118 C CA . TYR A 1 264 ? -15.292 -6.662 -3.381 1.00 89.56 264 TYR A CA 1
ATOM 2119 C C . TYR A 1 264 ? -15.044 -6.793 -4.889 1.00 89.56 264 TYR A C 1
ATOM 2121 O O . TYR A 1 264 ? -15.739 -6.171 -5.699 1.00 89.56 264 TYR A O 1
ATOM 2129 N N . TYR A 1 265 ? -14.058 -7.611 -5.250 1.00 92.12 265 TYR A N 1
ATOM 2130 C CA . TYR A 1 265 ? -13.626 -7.850 -6.619 1.00 92.12 265 TYR A CA 1
ATOM 2131 C C . TYR A 1 265 ? -13.388 -9.335 -6.825 1.00 92.12 265 TYR A C 1
ATOM 2133 O O . TYR A 1 265 ? -12.811 -10.004 -5.965 1.00 92.12 265 TYR A O 1
ATOM 2141 N N . ALA A 1 266 ? -13.815 -9.840 -7.974 1.00 93.50 266 ALA A N 1
ATOM 2142 C CA . ALA A 1 266 ? -13.494 -11.192 -8.384 1.00 93.50 266 ALA A CA 1
ATOM 2143 C C . ALA A 1 266 ? -11.997 -11.318 -8.715 1.00 93.50 266 ALA A C 1
ATOM 2145 O O . ALA A 1 266 ? -11.318 -10.335 -9.018 1.00 93.50 266 ALA A O 1
ATOM 2146 N N . LYS A 1 267 ? -11.477 -12.550 -8.706 1.00 92.62 267 LYS A N 1
ATOM 2147 C CA . LYS A 1 267 ? -10.049 -12.809 -8.957 1.00 92.62 267 LYS A CA 1
ATOM 2148 C C . LYS A 1 267 ? -9.574 -12.292 -10.318 1.00 92.62 267 LYS A C 1
ATOM 2150 O O . LYS A 1 267 ? -8.510 -11.696 -10.404 1.00 92.62 267 LYS A O 1
ATOM 2155 N N . TYR A 1 268 ? -10.390 -12.436 -11.364 1.00 94.38 268 TYR A N 1
ATOM 2156 C CA . TYR A 1 268 ? -10.044 -11.929 -12.695 1.00 94.38 268 TYR A CA 1
ATOM 2157 C C . TYR A 1 268 ? -9.934 -10.395 -12.729 1.00 94.38 268 TYR A C 1
ATOM 2159 O O . TYR A 1 268 ? -9.084 -9.865 -13.440 1.00 94.38 268 TYR A O 1
ATOM 2167 N N . GLU A 1 269 ? -10.742 -9.678 -11.937 1.00 95.69 269 GLU A N 1
ATOM 2168 C CA . GLU A 1 269 ? -10.656 -8.216 -11.823 1.00 95.69 269 GLU A CA 1
ATOM 2169 C C . GLU A 1 269 ? -9.367 -7.802 -11.111 1.00 95.69 269 GLU A C 1
ATOM 2171 O O . GLU A 1 269 ? -8.733 -6.834 -11.519 1.00 95.69 269 GLU A O 1
ATOM 2176 N N . GLN A 1 270 ? -8.950 -8.566 -10.095 1.00 94.06 270 GLN A N 1
ATOM 2177 C CA . GLN A 1 270 ? -7.672 -8.369 -9.408 1.00 94.06 270 GLN A CA 1
ATOM 2178 C C . GLN A 1 270 ? -6.492 -8.570 -10.368 1.00 94.06 270 GLN A C 1
ATOM 2180 O O . GLN A 1 270 ? -5.645 -7.683 -10.473 1.00 94.06 270 GLN A O 1
ATOM 2185 N N . TYR A 1 271 ? -6.472 -9.663 -11.140 1.00 96.56 271 TYR A N 1
ATOM 2186 C CA . TYR A 1 271 ? -5.404 -9.933 -12.114 1.00 96.56 271 TYR A CA 1
ATOM 2187 C C . TYR A 1 271 ? -5.342 -8.870 -13.213 1.00 96.56 271 TYR A C 1
ATOM 2189 O O . TYR A 1 271 ? -4.266 -8.365 -13.532 1.00 96.56 271 TYR A O 1
ATOM 2197 N N . PHE A 1 272 ? -6.500 -8.485 -13.758 1.00 97.75 272 PHE A N 1
ATOM 2198 C CA . PHE A 1 272 ? -6.580 -7.419 -14.751 1.00 97.75 272 PHE A CA 1
ATOM 2199 C C . PHE A 1 272 ? -6.086 -6.087 -14.183 1.00 97.75 272 PHE A C 1
ATOM 2201 O O . PHE A 1 272 ? -5.288 -5.407 -14.824 1.00 97.75 272 PHE A O 1
ATOM 2208 N N . SER A 1 273 ? -6.519 -5.724 -12.971 1.00 97.12 273 SER A N 1
ATOM 2209 C CA . SER A 1 273 ? -6.095 -4.479 -12.328 1.00 97.12 273 SER A CA 1
ATOM 2210 C C . SER A 1 273 ? -4.592 -4.454 -12.052 1.00 97.12 273 SER A C 1
ATOM 2212 O O . SER A 1 273 ? -3.959 -3.432 -12.287 1.00 97.12 273 SER A O 1
ATOM 2214 N N . ALA A 1 274 ? -3.998 -5.583 -11.655 1.00 96.94 274 ALA A N 1
ATOM 2215 C CA . ALA A 1 274 ? -2.558 -5.709 -11.464 1.00 96.94 274 ALA A CA 1
ATOM 2216 C C . ALA A 1 274 ? -1.794 -5.434 -12.769 1.00 96.94 274 ALA A C 1
ATOM 2218 O O . ALA A 1 274 ? -0.927 -4.560 -12.806 1.00 96.94 274 ALA A O 1
ATOM 2219 N N . GLY A 1 275 ? -2.169 -6.111 -13.860 1.00 98.19 275 GLY A N 1
ATOM 2220 C CA . GLY A 1 275 ? -1.573 -5.876 -15.177 1.00 98.19 275 GLY A CA 1
ATOM 2221 C C . GLY A 1 275 ? -1.747 -4.429 -15.645 1.00 98.19 275 GLY A C 1
ATOM 2222 O O . GLY A 1 275 ? -0.784 -3.776 -16.042 1.00 98.19 275 GLY A O 1
ATOM 2223 N N . ALA A 1 276 ? -2.962 -3.886 -15.548 1.00 98.38 276 ALA A N 1
ATOM 2224 C CA . ALA A 1 276 ? -3.264 -2.526 -15.993 1.00 98.38 276 ALA A CA 1
ATOM 2225 C C . ALA A 1 276 ? -2.516 -1.458 -15.181 1.00 98.38 276 ALA A C 1
ATOM 2227 O O . ALA A 1 276 ? -2.028 -0.479 -15.748 1.00 98.38 276 ALA A O 1
ATOM 2228 N N . ALA A 1 277 ? -2.369 -1.662 -13.872 1.00 97.44 277 ALA A N 1
ATOM 2229 C CA . ALA A 1 277 ? -1.589 -0.782 -13.017 1.00 97.44 277 ALA A CA 1
ATOM 2230 C C . ALA A 1 277 ? -0.102 -0.790 -13.404 1.00 97.44 277 ALA A C 1
ATOM 2232 O O . ALA A 1 277 ? 0.495 0.272 -13.579 1.00 97.44 277 ALA A O 1
ATOM 2233 N N . VAL A 1 278 ? 0.476 -1.976 -13.608 1.00 97.69 278 VAL A N 1
ATOM 2234 C CA . VAL A 1 278 ? 1.875 -2.157 -14.026 1.00 97.69 278 VAL A CA 1
ATOM 2235 C C . VAL A 1 278 ? 2.144 -1.534 -15.400 1.00 97.69 278 VAL A C 1
ATOM 2237 O O . VAL A 1 278 ? 3.150 -0.848 -15.578 1.00 97.69 278 VAL A O 1
ATOM 2240 N N . ALA A 1 279 ? 1.218 -1.679 -16.349 1.00 98.38 279 ALA A N 1
ATOM 2241 C CA . ALA A 1 279 ? 1.288 -1.018 -17.653 1.00 98.38 279 ALA A CA 1
ATOM 2242 C C . ALA A 1 279 ? 1.309 0.514 -17.529 1.00 98.38 279 ALA A C 1
ATOM 2244 O O . ALA A 1 279 ? 2.097 1.194 -18.177 1.00 98.38 279 ALA A O 1
ATOM 2245 N N . CYS A 1 280 ? 0.486 1.082 -16.646 1.00 98.06 280 CYS A N 1
ATOM 2246 C CA . CYS A 1 280 ? 0.514 2.522 -16.397 1.00 98.06 280 CYS A CA 1
ATOM 2247 C C . CYS A 1 280 ? 1.841 2.964 -15.754 1.00 98.06 280 CYS A C 1
ATOM 2249 O O . CYS A 1 280 ? 2.381 4.008 -16.114 1.00 98.06 280 CYS A O 1
ATOM 2251 N N . PHE A 1 281 ? 2.412 2.161 -14.852 1.00 96.62 281 PHE A N 1
ATOM 2252 C CA . PHE A 1 281 ? 3.721 2.454 -14.265 1.00 96.62 281 PHE A CA 1
ATOM 2253 C C . PHE A 1 281 ? 4.859 2.424 -15.282 1.00 96.62 281 PHE A C 1
ATOM 2255 O O . PHE A 1 281 ? 5.782 3.226 -15.156 1.00 96.62 281 PHE A O 1
ATOM 2262 N N . SER A 1 282 ? 4.804 1.574 -16.311 1.00 97.31 282 SER A N 1
ATOM 2263 C CA . SER A 1 282 ? 5.832 1.606 -17.357 1.00 97.31 282 SER A CA 1
ATOM 2264 C C . SER A 1 282 ? 5.840 2.948 -18.096 1.00 97.31 282 SER A C 1
ATOM 2266 O O . SER A 1 282 ? 6.916 3.487 -18.341 1.00 97.31 282 SER A O 1
ATOM 2268 N N . VAL A 1 283 ? 4.674 3.568 -18.317 1.00 97.44 283 VAL A N 1
ATOM 2269 C CA . VAL A 1 283 ? 4.565 4.937 -18.864 1.00 97.44 283 VAL A CA 1
ATOM 2270 C C . VAL A 1 283 ? 5.110 5.983 -17.888 1.00 97.44 283 VAL A C 1
ATOM 2272 O O . VAL A 1 283 ? 5.827 6.889 -18.310 1.00 97.44 283 VAL A O 1
ATOM 2275 N N . LEU A 1 284 ? 4.833 5.856 -16.583 1.00 95.69 284 LEU A N 1
ATOM 2276 C CA . LEU A 1 284 ? 5.395 6.755 -15.557 1.00 95.69 284 LEU A CA 1
ATOM 2277 C C . LEU A 1 284 ? 6.929 6.667 -15.480 1.00 95.69 284 LEU A C 1
ATOM 2279 O O . LEU A 1 284 ? 7.596 7.667 -15.219 1.00 95.69 284 LEU A O 1
ATOM 2283 N N . PHE A 1 285 ? 7.501 5.501 -15.786 1.00 94.94 285 PHE A N 1
ATOM 2284 C CA . PHE A 1 285 ? 8.945 5.295 -15.930 1.00 94.94 285 PHE A CA 1
ATOM 2285 C C . PHE A 1 285 ? 9.477 5.590 -17.340 1.00 94.94 285 PHE A C 1
ATOM 2287 O O . PHE A 1 285 ? 10.600 5.207 -17.663 1.00 94.94 285 PHE A O 1
ATOM 2294 N N . LYS A 1 286 ? 8.709 6.325 -18.157 1.00 94.62 286 LYS A N 1
ATOM 2295 C CA . LYS A 1 286 ? 9.075 6.779 -19.510 1.00 94.62 286 LYS A CA 1
ATOM 2296 C C . LYS A 1 286 ? 9.236 5.651 -20.543 1.00 94.62 286 LYS A C 1
ATOM 2298 O O . LYS A 1 286 ? 9.971 5.812 -21.513 1.00 94.62 286 LYS A O 1
ATOM 2303 N N . GLY A 1 287 ? 8.545 4.529 -20.349 1.00 94.62 287 GLY A N 1
ATOM 2304 C CA . GLY A 1 287 ? 8.429 3.446 -21.328 1.00 94.62 287 GLY A CA 1
ATOM 2305 C C . GLY A 1 287 ? 7.554 3.816 -22.527 1.00 94.62 287 GLY A C 1
ATOM 2306 O O . GLY A 1 287 ? 6.700 4.702 -22.446 1.00 94.62 287 GLY A O 1
ATOM 2307 N N . GLY A 1 288 ? 7.774 3.132 -23.650 1.00 94.31 288 GLY A N 1
ATOM 2308 C CA . GLY A 1 288 ? 6.979 3.268 -24.863 1.00 94.31 288 GLY A CA 1
ATOM 2309 C C . GLY A 1 288 ? 5.761 2.340 -24.886 1.00 94.31 288 GLY A C 1
ATOM 2310 O O . GLY A 1 288 ? 5.370 1.729 -23.890 1.00 94.31 288 GLY A O 1
ATOM 2311 N N . ALA A 1 289 ? 5.144 2.217 -26.064 1.00 94.25 289 ALA A N 1
ATOM 2312 C CA . ALA A 1 289 ? 3.976 1.357 -26.256 1.00 94.25 289 ALA A CA 1
ATOM 2313 C C . ALA A 1 289 ? 4.306 -0.139 -26.083 1.00 94.25 289 ALA A C 1
ATOM 2315 O O . ALA A 1 289 ? 3.488 -0.882 -25.545 1.00 94.25 289 ALA A O 1
ATOM 2316 N N . GLY A 1 290 ? 5.502 -0.576 -26.497 1.00 94.94 290 GLY A N 1
ATOM 2317 C CA . GLY A 1 290 ? 5.958 -1.955 -26.295 1.00 94.94 290 GLY A CA 1
ATOM 2318 C C . GLY A 1 290 ? 6.062 -2.296 -24.810 1.00 94.94 290 GLY A C 1
ATOM 2319 O O . GLY A 1 290 ? 5.486 -3.285 -24.358 1.00 94.94 290 GLY A O 1
ATOM 2320 N N . GLU A 1 291 ? 6.699 -1.419 -24.029 1.00 97.00 291 GLU A N 1
ATOM 2321 C CA . GLU A 1 291 ? 6.771 -1.551 -22.576 1.00 97.00 291 GLU A CA 1
ATOM 2322 C C . GLU A 1 291 ? 5.380 -1.552 -21.943 1.00 97.00 291 GLU A C 1
ATOM 2324 O O . GLU A 1 291 ? 5.138 -2.345 -21.047 1.00 97.00 291 GLU A O 1
ATOM 2329 N N . PHE A 1 292 ? 4.437 -0.730 -22.410 1.00 97.44 292 PHE A N 1
ATOM 2330 C CA . PHE A 1 292 ? 3.062 -0.725 -21.896 1.00 97.44 292 PHE A CA 1
ATOM 2331 C C . PHE A 1 292 ? 2.373 -2.095 -22.017 1.00 97.44 292 PHE A C 1
ATOM 2333 O O . PHE A 1 292 ? 1.904 -2.642 -21.015 1.00 97.44 292 PHE A O 1
ATOM 2340 N N . PHE A 1 293 ? 2.328 -2.676 -23.221 1.00 96.88 293 PHE A N 1
ATOM 2341 C CA . PHE A 1 293 ? 1.629 -3.948 -23.447 1.00 96.88 293 PHE A CA 1
ATOM 2342 C C . PHE A 1 293 ? 2.337 -5.136 -22.790 1.00 96.88 293 PHE A C 1
ATOM 2344 O O . PHE A 1 293 ? 1.675 -6.014 -22.231 1.00 96.88 293 PHE A O 1
ATOM 2351 N N . MET A 1 294 ? 3.672 -5.158 -22.806 1.00 97.06 294 MET A N 1
ATOM 2352 C CA . MET A 1 294 ? 4.418 -6.248 -22.177 1.00 97.06 294 MET A CA 1
ATOM 2353 C C . MET A 1 294 ? 4.377 -6.155 -20.651 1.00 97.06 294 MET A C 1
ATOM 2355 O O . MET A 1 294 ? 4.163 -7.172 -19.995 1.00 97.06 294 MET A O 1
ATOM 2359 N N . SER A 1 295 ? 4.461 -4.953 -20.074 1.00 97.69 295 SER A N 1
ATOM 2360 C CA . SER A 1 295 ? 4.240 -4.737 -18.639 1.00 97.69 295 SER A CA 1
ATOM 2361 C C . SER A 1 295 ? 2.833 -5.178 -18.216 1.00 97.69 295 SER A C 1
ATOM 2363 O O . SER A 1 295 ? 2.696 -5.823 -17.179 1.00 97.69 295 SER A O 1
ATOM 2365 N N . PHE A 1 296 ? 1.792 -4.942 -19.029 1.00 98.25 296 PHE A N 1
ATOM 2366 C CA . PHE A 1 296 ? 0.448 -5.465 -18.746 1.00 98.25 296 PHE A CA 1
ATOM 2367 C C . PHE A 1 296 ? 0.438 -6.994 -18.596 1.00 98.25 296 PHE A C 1
ATOM 2369 O O . PHE A 1 296 ? -0.073 -7.521 -17.606 1.00 98.25 296 PHE A O 1
ATOM 2376 N N . MET A 1 297 ? 1.032 -7.705 -19.559 1.00 97.44 297 MET A N 1
ATOM 2377 C CA . MET A 1 297 ? 1.114 -9.169 -19.550 1.00 97.44 297 MET A CA 1
ATOM 2378 C C . MET A 1 297 ? 1.937 -9.693 -18.370 1.00 97.44 297 MET A C 1
ATOM 2380 O O . MET A 1 297 ? 1.489 -10.596 -17.662 1.00 97.44 297 MET A O 1
ATOM 2384 N N . ILE A 1 298 ? 3.109 -9.104 -18.119 1.00 97.69 298 ILE A N 1
ATOM 2385 C CA . ILE A 1 298 ? 3.986 -9.507 -17.014 1.00 97.69 298 ILE A CA 1
ATOM 2386 C C . ILE A 1 298 ? 3.292 -9.262 -15.672 1.00 97.69 298 ILE A C 1
ATOM 2388 O O . ILE A 1 298 ? 3.271 -10.162 -14.841 1.00 97.69 298 ILE A O 1
ATOM 2392 N N . GLY A 1 299 ? 2.661 -8.102 -15.470 1.00 97.62 299 GLY A N 1
ATOM 2393 C CA . GLY A 1 299 ? 1.920 -7.790 -14.244 1.00 97.62 299 GLY A CA 1
ATOM 2394 C C . GLY A 1 299 ? 0.726 -8.721 -14.011 1.00 97.62 299 GLY A C 1
ATOM 2395 O O . GLY A 1 299 ? 0.518 -9.193 -12.893 1.00 97.62 299 GLY A O 1
ATOM 2396 N N . PHE A 1 300 ? -0.023 -9.051 -15.069 1.00 97.69 300 PHE A N 1
ATOM 2397 C CA . PHE A 1 300 ? -1.135 -10.005 -15.005 1.00 97.69 300 PHE A CA 1
ATOM 2398 C C . PHE A 1 300 ? -0.656 -11.401 -14.573 1.00 97.69 300 PHE A C 1
ATOM 2400 O O . PHE A 1 300 ? -1.208 -11.994 -13.644 1.00 97.69 300 PHE A O 1
ATOM 2407 N N . LEU A 1 301 ? 0.406 -11.911 -15.206 1.00 97.50 301 LEU A N 1
ATOM 2408 C CA . LEU A 1 301 ? 0.987 -13.217 -14.884 1.00 97.50 301 LEU A CA 1
ATOM 2409 C C . LEU A 1 301 ? 1.659 -13.232 -13.507 1.00 97.50 301 LEU A C 1
ATOM 2411 O O . LEU A 1 301 ? 1.532 -14.214 -12.778 1.00 97.50 301 LEU A O 1
ATOM 2415 N N . ALA A 1 302 ? 2.333 -12.149 -13.121 1.00 96.38 302 ALA A N 1
ATOM 2416 C CA . ALA A 1 302 ? 2.967 -12.015 -11.816 1.00 96.38 302 ALA A CA 1
ATOM 2417 C C . ALA A 1 302 ? 1.942 -12.067 -10.678 1.00 96.38 302 ALA A C 1
ATOM 2419 O O . ALA A 1 302 ? 2.190 -12.725 -9.670 1.00 96.38 302 ALA A O 1
ATOM 2420 N N . GLN A 1 303 ? 0.767 -11.452 -10.850 1.00 95.31 303 GLN A N 1
ATOM 2421 C CA . GLN A 1 303 ? -0.302 -11.524 -9.853 1.00 95.31 303 GLN A CA 1
ATOM 2422 C C . GLN A 1 303 ? -0.856 -12.950 -9.702 1.00 95.31 303 GLN A C 1
ATOM 2424 O O . GLN A 1 303 ? -1.124 -13.394 -8.583 1.00 95.31 303 GLN A O 1
ATOM 2429 N N . ILE A 1 304 ? -0.992 -13.689 -10.808 1.00 95.69 304 ILE A N 1
ATOM 2430 C CA . ILE A 1 304 ? -1.383 -15.106 -10.774 1.00 95.69 304 ILE A CA 1
ATOM 2431 C C . ILE A 1 304 ? -0.311 -15.937 -10.060 1.00 95.69 304 ILE A C 1
ATOM 2433 O O . ILE A 1 304 ? -0.644 -16.758 -9.205 1.00 95.69 304 ILE A O 1
ATOM 2437 N N . ALA A 1 305 ? 0.969 -15.706 -10.370 1.00 94.50 305 ALA A N 1
ATOM 2438 C CA . ALA A 1 305 ? 2.087 -16.386 -9.723 1.00 94.50 305 ALA A CA 1
ATOM 2439 C C . ALA A 1 305 ? 2.129 -16.102 -8.212 1.00 94.50 305 ALA A C 1
ATOM 2441 O O . ALA A 1 305 ? 2.288 -17.030 -7.423 1.00 94.50 305 ALA A O 1
ATOM 2442 N N . ALA A 1 306 ? 1.907 -14.851 -7.796 1.00 91.56 306 ALA A N 1
ATOM 2443 C CA . ALA A 1 306 ? 1.834 -14.469 -6.388 1.00 91.56 306 ALA A CA 1
ATOM 2444 C C . ALA A 1 306 ? 0.703 -15.202 -5.650 1.00 91.56 306 ALA A C 1
ATOM 2446 O O . ALA A 1 306 ? 0.916 -15.749 -4.564 1.00 91.56 306 ALA A O 1
ATOM 2447 N N . GLU A 1 307 ? -0.489 -15.287 -6.252 1.00 90.25 307 GLU A N 1
ATOM 2448 C CA . GLU A 1 307 ? -1.578 -16.071 -5.668 1.00 90.25 307 GLU A CA 1
ATOM 2449 C C . GLU A 1 307 ? -1.227 -17.563 -5.602 1.00 90.25 307 GLU A C 1
ATOM 2451 O O . GLU A 1 307 ? -1.471 -18.195 -4.578 1.00 90.25 307 GLU A O 1
ATOM 2456 N N . LEU A 1 308 ? -0.643 -18.138 -6.654 1.00 91.88 308 LEU A N 1
ATOM 2457 C CA . LEU A 1 308 ? -0.284 -19.555 -6.670 1.00 91.88 308 LEU A CA 1
ATOM 2458 C C . LEU A 1 308 ? 0.765 -19.887 -5.602 1.00 91.88 308 LEU A C 1
ATOM 2460 O O . LEU A 1 308 ? 0.584 -20.843 -4.851 1.00 91.88 308 LEU A O 1
ATOM 2464 N N . PHE A 1 309 ? 1.825 -19.084 -5.497 1.00 89.25 309 PHE A N 1
ATOM 2465 C CA . PHE A 1 309 ? 2.897 -19.296 -4.525 1.00 89.25 309 PHE A CA 1
ATOM 2466 C C . PHE A 1 309 ? 2.442 -19.088 -3.081 1.00 89.25 309 PHE A C 1
ATOM 2468 O O . PHE A 1 309 ? 2.908 -19.804 -2.204 1.00 89.25 309 PHE A O 1
ATOM 2475 N N . SER A 1 310 ? 1.483 -18.192 -2.833 1.00 82.81 310 SER A N 1
ATOM 2476 C CA . SER A 1 310 ? 0.910 -17.996 -1.492 1.00 82.81 310 SER A CA 1
ATOM 2477 C C . SER A 1 310 ? 0.003 -19.140 -1.009 1.00 82.81 310 SER A C 1
ATOM 2479 O O . SER A 1 310 ? -0.368 -19.162 0.164 1.00 82.81 310 SER A O 1
ATOM 2481 N N . ARG A 1 311 ? -0.360 -20.098 -1.880 1.00 86.06 311 ARG A N 1
ATOM 2482 C CA . ARG A 1 311 ? -1.067 -21.331 -1.471 1.00 86.06 311 ARG A CA 1
ATOM 2483 C C . ARG A 1 311 ? -0.141 -22.347 -0.823 1.00 86.06 311 ARG A C 1
ATOM 2485 O O . ARG A 1 311 ? -0.602 -23.165 -0.035 1.00 86.06 311 ARG A O 1
ATOM 2492 N N . PHE A 1 312 ? 1.138 -22.304 -1.170 1.00 82.69 312 PHE A N 1
ATOM 2493 C CA . PHE A 1 312 ? 2.167 -22.995 -0.415 1.00 82.69 312 PHE A CA 1
ATOM 2494 C C . PHE A 1 312 ? 2.385 -22.159 0.847 1.00 82.69 312 PHE A C 1
ATOM 2496 O O . PHE A 1 312 ? 2.471 -20.938 0.745 1.00 82.69 312 PHE A O 1
ATOM 2503 N N . GLU A 1 313 ? 2.425 -22.771 2.031 1.00 83.56 313 GLU A N 1
ATOM 2504 C CA . GLU A 1 313 ? 2.534 -22.090 3.339 1.00 83.56 313 GLU A CA 1
ATOM 2505 C C . GLU A 1 313 ? 3.907 -21.411 3.562 1.00 83.56 313 GLU A C 1
ATOM 2507 O O . GLU A 1 313 ? 4.470 -21.403 4.655 1.00 83.56 313 GLU A O 1
ATOM 2512 N N . PHE A 1 314 ? 4.484 -20.852 2.502 1.00 86.62 314 PHE A N 1
ATOM 2513 C CA . PHE A 1 314 ? 5.742 -20.146 2.495 1.00 86.62 314 PHE A CA 1
ATOM 2514 C C . PHE A 1 314 ? 5.644 -18.808 3.233 1.00 86.62 314 PHE A C 1
ATOM 2516 O O . PHE A 1 314 ? 4.618 -18.121 3.175 1.00 86.62 314 PHE A O 1
ATOM 2523 N N . PRO A 1 315 ? 6.746 -18.377 3.872 1.00 88.31 315 PRO A N 1
ATOM 2524 C CA . PRO A 1 315 ? 6.871 -17.010 4.355 1.00 88.31 315 PRO A CA 1
ATOM 2525 C C . PRO A 1 315 ? 6.652 -16.000 3.219 1.00 88.31 315 PRO A C 1
ATOM 2527 O O . PRO A 1 315 ? 7.120 -16.204 2.096 1.00 88.31 315 PRO A O 1
ATOM 2530 N N . ALA A 1 316 ? 6.000 -14.872 3.514 1.00 87.56 316 ALA A N 1
ATOM 2531 C CA . ALA A 1 316 ? 5.685 -13.841 2.517 1.00 87.56 316 ALA A CA 1
ATOM 2532 C C . ALA A 1 316 ? 6.935 -13.317 1.782 1.00 87.56 316 ALA A C 1
ATOM 2534 O O . ALA A 1 316 ? 6.898 -13.049 0.585 1.00 87.56 316 ALA A O 1
ATOM 2535 N N . GLN A 1 317 ? 8.064 -13.229 2.487 1.00 92.56 317 GLN A N 1
ATOM 2536 C CA . GLN A 1 317 ? 9.358 -12.821 1.940 1.00 92.56 317 GLN A CA 1
ATOM 2537 C C . GLN A 1 317 ? 9.852 -13.786 0.853 1.00 92.56 317 GLN A C 1
ATOM 2539 O O . GLN A 1 317 ? 10.328 -13.346 -0.193 1.00 92.56 317 GLN A O 1
ATOM 2544 N N . LEU A 1 318 ? 9.682 -15.095 1.068 1.00 93.31 318 LEU A N 1
ATOM 2545 C CA . LEU A 1 318 ? 10.046 -16.120 0.091 1.00 93.31 318 LEU A CA 1
ATOM 2546 C C . LEU A 1 318 ? 9.150 -16.034 -1.148 1.00 93.31 318 LEU A C 1
ATOM 2548 O O . LEU A 1 318 ? 9.650 -16.085 -2.268 1.00 93.31 318 LEU A O 1
ATOM 2552 N N . VAL A 1 319 ? 7.843 -15.824 -0.958 1.00 93.62 319 VAL A N 1
ATOM 2553 C CA . VAL A 1 319 ? 6.910 -15.594 -2.071 1.00 93.62 319 VAL A CA 1
ATOM 2554 C C . VAL A 1 319 ? 7.337 -14.369 -2.885 1.00 93.62 319 VAL A C 1
ATOM 2556 O O . VAL A 1 319 ? 7.457 -14.468 -4.103 1.00 93.62 319 VAL A O 1
ATOM 2559 N N . ASN A 1 320 ? 7.652 -13.246 -2.236 1.00 94.62 320 ASN A N 1
ATOM 2560 C CA . ASN A 1 320 ? 8.101 -12.029 -2.921 1.00 94.62 320 ASN A CA 1
ATOM 2561 C C . ASN A 1 320 ? 9.392 -12.242 -3.726 1.00 94.62 320 ASN A C 1
ATOM 2563 O O . ASN A 1 320 ? 9.495 -11.729 -4.838 1.00 94.62 320 ASN A O 1
ATOM 2567 N N . MET A 1 321 ? 10.341 -13.025 -3.201 1.00 96.06 321 MET A N 1
ATOM 2568 C CA . MET A 1 321 ? 11.569 -13.403 -3.910 1.00 96.06 321 MET A CA 1
ATOM 2569 C C . MET A 1 321 ? 11.281 -14.265 -5.152 1.00 96.06 321 MET A C 1
ATOM 2571 O O . MET A 1 321 ? 11.850 -14.032 -6.216 1.00 96.06 321 MET A O 1
ATOM 2575 N N . LEU A 1 322 ? 10.378 -15.246 -5.047 1.00 96.44 322 LEU A N 1
ATOM 2576 C CA . LEU A 1 322 ? 10.007 -16.112 -6.173 1.00 96.44 322 LEU A CA 1
ATOM 2577 C C . LEU A 1 322 ? 9.249 -15.343 -7.263 1.00 96.44 322 LEU A C 1
ATOM 2579 O O . LEU A 1 322 ? 9.538 -15.505 -8.449 1.00 96.44 322 LEU A O 1
ATOM 2583 N N . VAL A 1 323 ? 8.304 -14.479 -6.879 1.00 96.81 323 VAL A N 1
ATOM 2584 C CA . VAL A 1 323 ? 7.544 -13.660 -7.836 1.00 96.81 323 VAL A CA 1
ATOM 2585 C C . VAL A 1 323 ? 8.453 -12.637 -8.519 1.00 96.81 323 VAL A C 1
ATOM 2587 O O . VAL A 1 323 ? 8.346 -12.460 -9.730 1.00 96.81 323 VAL A O 1
ATOM 2590 N N . SER A 1 324 ? 9.375 -11.988 -7.797 1.00 97.31 324 SER A N 1
ATOM 2591 C CA . SER A 1 324 ? 10.300 -11.030 -8.418 1.00 97.31 324 SER A CA 1
ATOM 2592 C C . SER A 1 324 ? 11.289 -11.704 -9.375 1.00 97.31 324 SER A C 1
ATOM 2594 O O . SER A 1 324 ? 11.569 -11.158 -10.444 1.00 97.31 324 SER A O 1
ATOM 2596 N N . GLY A 1 325 ? 11.748 -12.919 -9.056 1.00 97.19 325 GLY A N 1
ATOM 2597 C CA . GLY A 1 325 ? 12.529 -13.739 -9.982 1.00 97.19 325 GLY A CA 1
ATOM 2598 C C . GLY A 1 325 ? 11.739 -14.124 -11.236 1.00 97.19 325 GLY A C 1
ATOM 2599 O O . GLY A 1 325 ? 12.227 -13.963 -12.354 1.00 97.19 325 GLY A O 1
ATOM 2600 N N . PHE A 1 326 ? 10.473 -14.523 -11.080 1.00 97.38 326 PHE A N 1
ATOM 2601 C CA . PHE A 1 326 ? 9.580 -14.808 -12.208 1.00 97.38 326 PHE A CA 1
ATOM 2602 C C . PHE A 1 326 ? 9.349 -13.578 -13.103 1.00 97.38 326 PHE A C 1
ATOM 2604 O O . PHE A 1 326 ? 9.440 -13.681 -14.327 1.00 97.38 326 PHE A O 1
ATOM 2611 N N . ILE A 1 327 ? 9.128 -12.399 -12.507 1.00 97.75 327 ILE A N 1
ATOM 2612 C CA . ILE A 1 327 ? 9.034 -11.117 -13.226 1.00 97.75 327 ILE A CA 1
ATOM 2613 C C . ILE A 1 327 ? 10.306 -10.856 -14.039 1.00 97.75 327 ILE A C 1
ATOM 2615 O O . ILE A 1 327 ? 10.220 -10.494 -15.215 1.00 97.75 327 ILE A O 1
ATOM 2619 N N . CYS A 1 328 ? 11.483 -11.040 -13.434 1.00 97.38 328 CYS A N 1
ATOM 2620 C CA . CYS A 1 328 ? 12.763 -10.846 -14.112 1.00 97.38 328 CYS A CA 1
ATOM 2621 C C . CYS A 1 328 ? 12.923 -11.802 -15.301 1.00 97.38 328 CYS A C 1
ATOM 2623 O O . CYS A 1 328 ? 13.264 -11.366 -16.402 1.00 97.38 328 CYS A O 1
ATOM 2625 N N . LEU A 1 329 ? 12.627 -13.087 -15.103 1.00 97.00 329 LEU A N 1
ATOM 2626 C CA . LEU A 1 329 ? 12.724 -14.111 -16.140 1.00 97.00 329 LEU A CA 1
ATOM 2627 C C . LEU A 1 329 ? 11.809 -13.796 -17.331 1.00 97.00 329 LEU A C 1
ATOM 2629 O O . LEU A 1 329 ? 12.268 -13.806 -18.474 1.00 97.00 329 LEU A O 1
ATOM 2633 N N . LEU A 1 330 ? 10.546 -13.441 -17.074 1.00 96.56 330 LEU A N 1
ATOM 2634 C CA . LEU A 1 330 ? 9.609 -13.030 -18.124 1.00 96.56 330 LEU A CA 1
ATOM 2635 C C . LEU A 1 330 ? 10.052 -11.752 -18.844 1.00 96.56 330 LEU A C 1
ATOM 2637 O O . LEU A 1 330 ? 9.885 -11.648 -20.060 1.00 96.56 330 LEU A O 1
ATOM 2641 N N . SER A 1 331 ? 10.627 -10.793 -18.116 1.00 96.44 331 SER A N 1
ATOM 2642 C CA . SER A 1 331 ? 11.116 -9.534 -18.690 1.00 96.44 331 SER A CA 1
ATOM 2643 C C . SER A 1 331 ? 12.274 -9.780 -19.662 1.00 96.44 331 SER A C 1
ATOM 2645 O O . SER A 1 331 ? 12.239 -9.305 -20.795 1.00 96.44 331 SER A O 1
ATOM 2647 N N . VAL A 1 332 ? 13.273 -10.577 -19.263 1.00 95.62 332 VAL A N 1
ATOM 2648 C CA . VAL A 1 332 ? 14.417 -10.927 -20.126 1.00 95.62 332 VAL A CA 1
ATOM 2649 C C . VAL A 1 332 ? 13.966 -11.769 -21.323 1.00 95.62 332 VAL A C 1
ATOM 2651 O O . VAL A 1 332 ? 14.380 -11.511 -22.454 1.00 95.62 332 VAL A O 1
ATOM 2654 N N . PHE A 1 333 ? 13.081 -12.744 -21.098 1.00 94.56 333 PHE A N 1
ATOM 2655 C CA . PHE A 1 333 ? 12.517 -13.579 -22.159 1.00 94.56 333 PHE A CA 1
ATOM 2656 C C . PHE A 1 333 ? 11.762 -12.746 -23.205 1.00 94.56 333 PHE A C 1
ATOM 2658 O O . PHE A 1 333 ? 11.969 -12.910 -24.406 1.00 94.56 333 PHE A O 1
ATOM 2665 N N . THR A 1 334 ? 10.946 -11.795 -22.750 1.00 93.94 334 THR A N 1
ATOM 2666 C CA . THR A 1 334 ? 10.214 -10.859 -23.610 1.00 93.94 334 THR A CA 1
ATOM 2667 C C . THR A 1 334 ? 11.148 -10.073 -24.524 1.00 93.94 334 THR A C 1
ATOM 2669 O O . THR A 1 334 ? 10.929 -10.029 -25.736 1.00 93.94 334 THR A O 1
ATOM 2672 N N . VAL A 1 335 ? 12.204 -9.484 -23.959 1.00 94.00 335 VAL A N 1
ATOM 2673 C CA . VAL A 1 335 ? 13.141 -8.650 -24.723 1.00 94.00 335 VAL A CA 1
ATOM 2674 C C . VAL A 1 335 ? 13.933 -9.472 -25.738 1.00 94.00 335 VAL A C 1
ATOM 2676 O O . VAL A 1 335 ? 14.203 -9.005 -26.842 1.00 94.00 335 VAL A O 1
ATOM 2679 N N . LYS A 1 336 ? 14.264 -10.721 -25.397 1.00 90.06 336 LYS A N 1
ATOM 2680 C CA . LYS A 1 336 ? 15.034 -11.608 -26.275 1.00 90.06 336 LYS A CA 1
ATOM 2681 C C . LYS A 1 336 ? 14.229 -12.149 -27.461 1.00 90.06 336 LYS A C 1
ATOM 2683 O O . LYS A 1 336 ? 14.814 -12.352 -28.521 1.00 90.06 336 LYS A O 1
ATOM 2688 N N . PHE A 1 337 ? 12.929 -12.409 -27.291 1.00 87.88 337 PHE A N 1
ATOM 2689 C CA . PHE A 1 337 ? 12.138 -13.160 -28.279 1.00 87.88 337 PHE A CA 1
ATOM 2690 C C . PHE A 1 337 ? 10.960 -12.404 -28.907 1.00 87.88 337 PHE A C 1
ATOM 2692 O O . PHE A 1 337 ? 10.545 -12.779 -29.999 1.00 87.88 337 PHE A O 1
ATOM 2699 N N . PHE A 1 338 ? 10.408 -11.374 -28.258 1.00 85.25 338 PHE A N 1
ATOM 2700 C CA . PHE A 1 338 ? 9.166 -10.733 -28.714 1.00 85.25 338 PHE A CA 1
ATOM 2701 C C . PHE A 1 338 ? 9.363 -9.308 -29.222 1.00 85.25 338 PHE A C 1
ATOM 2703 O O . PHE A 1 338 ? 8.893 -8.977 -30.308 1.00 85.25 338 PHE A O 1
ATOM 2710 N N . CYS A 1 339 ? 10.002 -8.443 -28.433 1.00 82.19 339 CYS A N 1
ATOM 2711 C CA . CYS A 1 339 ? 10.078 -7.016 -28.742 1.00 82.19 339 CYS A CA 1
ATOM 2712 C C . CYS A 1 339 ? 11.357 -6.400 -28.157 1.00 82.19 339 CYS A C 1
ATOM 2714 O O . CYS A 1 339 ? 11.650 -6.671 -26.992 1.00 82.19 339 CYS A O 1
ATOM 2716 N N . PRO A 1 340 ? 12.100 -5.556 -28.900 1.00 82.25 340 PRO A N 1
ATOM 2717 C CA . PRO A 1 340 ? 13.266 -4.846 -28.376 1.00 82.25 340 PRO A CA 1
ATOM 2718 C C . PRO A 1 340 ? 12.832 -3.717 -27.421 1.00 82.25 340 PRO A C 1
ATOM 2720 O O . PRO A 1 340 ? 12.884 -2.538 -27.760 1.00 82.25 340 PRO A O 1
ATOM 2723 N N . CYS A 1 341 ? 12.364 -4.095 -26.233 1.00 89.50 341 CYS A N 1
ATOM 2724 C CA . CYS A 1 341 ? 12.000 -3.198 -25.136 1.00 89.50 341 CYS A CA 1
ATOM 2725 C C . CYS A 1 341 ? 13.165 -3.008 -24.159 1.00 89.50 341 CYS A C 1
ATOM 2727 O O . CYS A 1 341 ? 14.117 -3.790 -24.122 1.00 89.50 341 CYS A O 1
ATOM 2729 N N . VAL A 1 342 ? 13.052 -2.004 -23.292 1.00 94.06 342 VAL A N 1
ATOM 2730 C CA . VAL A 1 342 ? 14.006 -1.800 -22.194 1.00 94.06 342 VAL A CA 1
ATOM 2731 C C . VAL A 1 342 ? 13.667 -2.722 -21.017 1.00 94.06 342 VAL A C 1
ATOM 2733 O O . VAL A 1 342 ? 12.707 -2.481 -20.282 1.00 94.06 342 VAL A O 1
ATOM 2736 N N . THR A 1 343 ? 14.490 -3.751 -20.786 1.00 94.19 343 THR A N 1
ATOM 2737 C CA . THR A 1 343 ? 14.300 -4.732 -19.696 1.00 94.19 343 THR A CA 1
ATOM 2738 C C . THR A 1 343 ? 14.150 -4.072 -18.323 1.00 94.19 343 THR A C 1
ATOM 2740 O O . THR A 1 343 ? 13.316 -4.493 -17.525 1.00 94.19 343 THR A O 1
ATOM 2743 N N . GLU A 1 344 ? 14.920 -3.012 -18.047 1.00 94.06 344 GLU A N 1
ATOM 2744 C CA . GLU A 1 344 ? 14.867 -2.289 -16.769 1.00 94.06 344 GLU A CA 1
ATOM 2745 C C . GLU A 1 344 ? 13.464 -1.717 -16.490 1.00 94.06 344 GLU A C 1
ATOM 2747 O O . GLU A 1 344 ? 12.968 -1.830 -15.368 1.00 94.06 344 GLU A O 1
ATOM 2752 N N . ILE A 1 345 ? 12.787 -1.169 -17.507 1.00 96.19 345 ILE A N 1
ATOM 2753 C CA . ILE A 1 345 ? 11.435 -0.607 -17.365 1.00 96.19 345 ILE A CA 1
ATOM 2754 C C . ILE A 1 345 ? 10.420 -1.719 -17.089 1.00 96.19 345 ILE A C 1
ATOM 2756 O O . ILE A 1 345 ? 9.559 -1.555 -16.220 1.00 96.19 345 ILE A O 1
ATOM 2760 N N . LEU A 1 346 ? 10.532 -2.864 -17.773 1.00 97.25 346 LEU A N 1
ATOM 2761 C CA . LEU A 1 346 ? 9.655 -4.020 -17.547 1.00 97.25 346 LEU A CA 1
ATOM 2762 C C . LEU A 1 346 ? 9.778 -4.549 -16.113 1.00 97.25 346 LEU A C 1
ATOM 2764 O O . LEU A 1 346 ? 8.760 -4.757 -15.450 1.00 97.25 346 LEU A O 1
ATOM 2768 N N . ILE A 1 347 ? 11.010 -4.688 -15.608 1.00 96.69 347 ILE A N 1
ATOM 2769 C CA . ILE A 1 347 ? 11.267 -5.149 -14.239 1.00 96.69 347 ILE A CA 1
ATOM 2770 C C . ILE A 1 347 ? 10.705 -4.144 -13.233 1.00 96.69 347 ILE A C 1
ATOM 2772 O O . ILE A 1 347 ? 9.875 -4.516 -12.406 1.00 96.69 347 ILE A O 1
ATOM 2776 N N . ILE A 1 348 ? 11.113 -2.871 -13.312 1.00 95.88 348 ILE A N 1
ATOM 2777 C CA . ILE A 1 348 ? 10.755 -1.861 -12.305 1.00 95.88 348 ILE A CA 1
ATOM 2778 C C . ILE A 1 348 ? 9.248 -1.601 -12.280 1.00 95.88 348 ILE A C 1
ATOM 2780 O O . ILE A 1 348 ? 8.679 -1.498 -11.198 1.00 95.88 348 ILE A O 1
ATOM 2784 N N . SER A 1 349 ? 8.585 -1.519 -13.437 1.00 96.88 349 SER A N 1
ATOM 2785 C CA . SER A 1 349 ? 7.127 -1.337 -13.478 1.00 96.88 349 SER A CA 1
ATOM 2786 C C . SER A 1 349 ? 6.380 -2.516 -12.855 1.00 96.88 349 SER A C 1
ATOM 2788 O O . SER A 1 349 ? 5.438 -2.304 -12.093 1.00 96.88 349 SER A O 1
ATOM 2790 N N . SER A 1 350 ? 6.826 -3.748 -13.115 1.00 96.81 350 SER A N 1
ATOM 2791 C CA . SER A 1 350 ? 6.158 -4.970 -12.653 1.00 96.81 350 SER A CA 1
ATOM 2792 C C . SER A 1 350 ? 6.331 -5.229 -11.161 1.00 96.81 350 SER A C 1
ATOM 2794 O O . SER A 1 350 ? 5.384 -5.641 -10.491 1.00 96.81 350 SER A O 1
ATOM 2796 N N . ILE A 1 351 ? 7.509 -4.943 -10.600 1.00 96.00 351 ILE A N 1
ATOM 2797 C CA . ILE A 1 351 ? 7.742 -5.122 -9.161 1.00 96.00 351 ILE A CA 1
ATOM 2798 C C . ILE A 1 351 ? 6.973 -4.113 -8.300 1.00 96.00 351 ILE A C 1
ATOM 2800 O O . ILE A 1 351 ? 6.848 -4.353 -7.103 1.00 96.00 351 ILE A O 1
ATOM 2804 N N . MET A 1 352 ? 6.419 -3.023 -8.856 1.00 93.81 352 MET A N 1
ATOM 2805 C CA . MET A 1 352 ? 5.688 -2.016 -8.064 1.00 93.81 352 MET A CA 1
ATOM 2806 C C . MET A 1 352 ? 4.517 -2.602 -7.266 1.00 93.81 352 MET A C 1
ATOM 2808 O O . MET A 1 352 ? 4.174 -2.045 -6.232 1.00 93.81 352 MET A O 1
ATOM 2812 N N . ILE A 1 353 ? 3.941 -3.738 -7.675 1.00 91.62 353 ILE A N 1
ATOM 2813 C CA . ILE A 1 353 ? 2.902 -4.432 -6.892 1.00 91.62 353 ILE A CA 1
ATOM 2814 C C . ILE A 1 353 ? 3.467 -5.034 -5.589 1.00 91.62 353 ILE A C 1
ATOM 2816 O O . ILE A 1 353 ? 2.756 -5.132 -4.593 1.00 91.62 353 ILE A O 1
ATOM 2820 N N . LEU A 1 354 ? 4.739 -5.440 -5.589 1.00 93.00 354 LEU A N 1
ATOM 2821 C CA . LEU A 1 354 ? 5.403 -6.119 -4.470 1.00 93.00 354 LEU A CA 1
ATOM 2822 C C . LEU A 1 354 ? 6.132 -5.149 -3.538 1.00 93.00 354 LEU A C 1
ATOM 2824 O O . LEU A 1 354 ? 6.349 -5.444 -2.363 1.00 93.00 354 LEU A O 1
ATOM 2828 N N . VAL A 1 355 ? 6.585 -4.019 -4.080 1.00 90.50 355 VAL A N 1
ATOM 2829 C CA . VAL A 1 355 ? 7.504 -3.130 -3.376 1.00 90.50 355 VAL A CA 1
ATOM 2830 C C . VAL A 1 355 ? 6.832 -2.518 -2.137 1.00 90.50 355 VAL A C 1
ATOM 2832 O O . VAL A 1 355 ? 5.743 -1.949 -2.232 1.00 90.50 355 VAL A O 1
ATOM 2835 N N . PRO A 1 356 ? 7.493 -2.545 -0.964 1.00 91.50 356 PRO A N 1
ATOM 2836 C CA . PRO A 1 356 ? 6.888 -2.177 0.317 1.00 91.50 356 PRO A CA 1
ATOM 2837 C C . PRO A 1 356 ? 6.914 -0.663 0.559 1.00 91.50 356 PRO A C 1
ATOM 2839 O O . PRO A 1 356 ? 7.205 -0.182 1.654 1.00 91.50 356 PRO A O 1
ATOM 2842 N N . GLY A 1 357 ? 6.630 0.114 -0.481 1.00 90.25 357 GLY A N 1
ATOM 2843 C CA . GLY A 1 357 ? 6.761 1.557 -0.438 1.00 90.25 357 GLY A CA 1
ATOM 2844 C C . GLY A 1 357 ? 5.766 2.210 0.530 1.00 90.25 357 GLY A C 1
ATOM 2845 O O . GLY A 1 357 ? 6.168 3.003 1.374 1.00 90.25 357 GLY A O 1
ATOM 2846 N N . VAL A 1 358 ? 4.483 1.828 0.481 1.00 88.81 358 VAL A N 1
ATOM 2847 C CA . VAL A 1 358 ? 3.461 2.326 1.427 1.00 88.81 358 VAL A CA 1
ATOM 2848 C C . VAL A 1 358 ? 3.802 1.929 2.865 1.00 88.81 358 VAL A C 1
ATOM 2850 O O . VAL A 1 358 ? 3.654 2.739 3.776 1.00 88.81 358 VAL A O 1
ATOM 2853 N N . THR A 1 359 ? 4.308 0.710 3.075 1.00 90.12 359 THR A N 1
ATOM 2854 C CA . THR A 1 359 ? 4.743 0.234 4.396 1.00 90.12 359 THR A CA 1
ATOM 2855 C C . THR A 1 359 ? 5.874 1.094 4.953 1.00 90.12 359 THR A C 1
ATOM 2857 O O . THR A 1 359 ? 5.824 1.460 6.125 1.00 90.12 359 THR A O 1
ATOM 2860 N N . LEU A 1 360 ? 6.848 1.475 4.117 1.00 93.75 360 LEU A N 1
ATOM 2861 C CA . LEU A 1 360 ? 7.930 2.382 4.504 1.00 93.75 360 LEU A CA 1
ATOM 2862 C C . LEU A 1 360 ? 7.406 3.778 4.874 1.00 93.75 360 LEU A C 1
ATOM 2864 O O . LEU A 1 360 ? 7.810 4.326 5.898 1.00 93.75 360 LEU A O 1
ATOM 2868 N N . ILE A 1 361 ? 6.491 4.348 4.082 1.00 93.12 361 ILE A N 1
ATOM 2869 C CA . ILE A 1 361 ? 5.887 5.654 4.401 1.00 93.12 361 ILE A CA 1
ATOM 2870 C C . ILE A 1 361 ? 5.114 5.587 5.720 1.00 93.12 361 ILE A C 1
ATOM 2872 O O . ILE A 1 361 ? 5.261 6.470 6.564 1.00 93.12 361 ILE A O 1
ATOM 2876 N N . ASN A 1 362 ? 4.335 4.525 5.932 1.00 89.31 362 ASN A N 1
ATOM 2877 C CA . ASN A 1 362 ? 3.595 4.324 7.174 1.00 89.31 362 ASN A CA 1
ATOM 2878 C C . ASN A 1 362 ? 4.531 4.150 8.375 1.00 89.31 362 ASN A C 1
ATOM 2880 O O . ASN A 1 362 ? 4.254 4.709 9.429 1.00 89.31 362 ASN A O 1
ATOM 2884 N N . ALA A 1 363 ? 5.652 3.441 8.215 1.00 93.31 363 ALA A N 1
ATOM 2885 C CA . ALA A 1 363 ? 6.671 3.306 9.253 1.00 93.31 363 ALA A CA 1
ATOM 2886 C C . ALA A 1 363 ? 7.225 4.671 9.685 1.00 93.31 363 ALA A C 1
ATOM 2888 O O . ALA A 1 363 ? 7.248 4.989 10.873 1.00 93.31 363 ALA A O 1
ATOM 2889 N N . LEU A 1 364 ? 7.621 5.503 8.716 1.00 94.31 364 LEU A N 1
ATOM 2890 C CA . LEU A 1 364 ? 8.129 6.849 8.983 1.00 94.31 364 LEU A CA 1
ATOM 2891 C C . LEU A 1 364 ? 7.062 7.743 9.618 1.00 94.31 364 LEU A C 1
ATOM 2893 O O . LEU A 1 364 ? 7.359 8.477 10.557 1.00 94.31 364 LEU A O 1
ATOM 2897 N N . ARG A 1 365 ? 5.813 7.657 9.152 1.00 90.69 365 ARG A N 1
ATOM 2898 C CA . ARG A 1 365 ? 4.697 8.419 9.717 1.00 90.69 365 ARG A CA 1
ATOM 2899 C C . ARG A 1 365 ? 4.401 8.024 11.166 1.00 90.69 365 ARG A C 1
ATOM 2901 O O . ARG A 1 365 ? 4.204 8.912 11.986 1.00 90.69 365 ARG A O 1
ATOM 2908 N N . GLU A 1 366 ? 4.383 6.730 11.484 1.00 89.12 366 GLU A N 1
ATOM 2909 C CA . GLU A 1 366 ? 4.177 6.239 12.855 1.00 89.12 366 GLU A CA 1
ATOM 2910 C C . GLU A 1 366 ? 5.321 6.685 13.782 1.00 89.12 366 GLU A C 1
ATOM 2912 O O . GLU A 1 366 ? 5.060 7.150 14.887 1.00 89.12 366 GLU A O 1
ATOM 2917 N N . ILE A 1 367 ? 6.576 6.673 13.310 1.00 92.88 367 ILE A N 1
ATOM 2918 C CA . ILE A 1 367 ? 7.719 7.215 14.069 1.00 92.88 367 ILE A CA 1
ATOM 2919 C C . ILE A 1 367 ? 7.546 8.715 14.348 1.00 92.88 367 ILE A C 1
ATOM 2921 O O . ILE A 1 367 ? 7.752 9.144 15.481 1.00 92.88 367 ILE A O 1
ATOM 2925 N N . ILE A 1 368 ? 7.144 9.509 13.347 1.00 91.50 368 ILE A N 1
ATOM 2926 C CA . ILE A 1 368 ? 6.893 10.954 13.511 1.00 91.50 368 ILE A CA 1
ATOM 2927 C C . ILE A 1 368 ? 5.752 11.207 14.510 1.00 91.50 368 ILE A C 1
ATOM 2929 O O . ILE A 1 368 ? 5.817 12.160 15.284 1.00 91.50 368 ILE A O 1
ATOM 2933 N N . ALA A 1 369 ? 4.732 10.345 14.521 1.00 85.69 369 ALA A N 1
ATOM 2934 C CA . ALA A 1 369 ? 3.610 10.424 15.453 1.00 85.69 369 ALA A CA 1
ATOM 2935 C C . ALA A 1 369 ? 3.944 9.951 16.884 1.00 85.69 369 ALA A C 1
ATOM 2937 O O . ALA A 1 3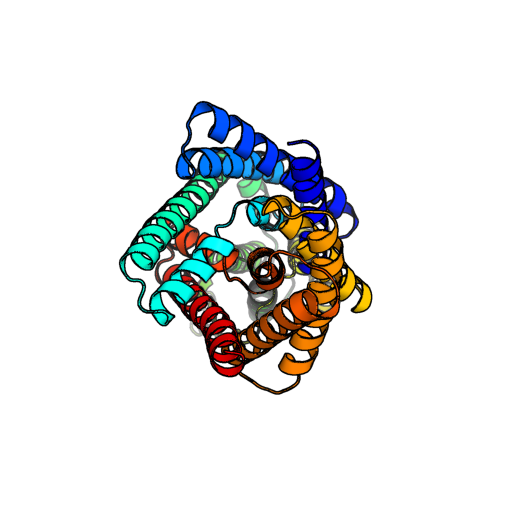69 ? 3.156 10.200 17.792 1.00 85.69 369 ALA A O 1
ATOM 2938 N N . GLY A 1 370 ? 5.100 9.310 17.101 1.00 87.12 370 GLY A N 1
ATOM 2939 C CA . GLY A 1 370 ? 5.544 8.801 18.405 1.00 87.12 370 GLY A CA 1
ATOM 2940 C C . GLY A 1 370 ? 5.355 7.292 18.619 1.00 87.12 370 GLY A C 1
ATOM 2941 O O . GLY A 1 370 ? 5.818 6.761 19.629 1.00 87.12 370 GLY A O 1
ATOM 2942 N N . ASP A 1 371 ? 4.768 6.571 17.659 1.00 87.00 371 ASP A N 1
ATOM 2943 C CA . ASP A 1 371 ? 4.524 5.121 17.707 1.00 87.00 371 ASP A CA 1
ATOM 2944 C C . ASP A 1 371 ? 5.775 4.317 17.300 1.00 87.00 371 ASP A C 1
ATOM 2946 O O . ASP A 1 371 ? 5.821 3.628 16.275 1.00 87.00 371 ASP A O 1
ATOM 2950 N N . LEU A 1 372 ? 6.830 4.393 18.117 1.00 89.94 372 LEU A N 1
ATOM 2951 C CA . LEU A 1 372 ? 8.162 3.872 17.774 1.00 89.94 372 LEU A CA 1
ATOM 2952 C C . LEU A 1 372 ? 8.206 2.354 17.542 1.00 89.94 372 LEU A C 1
ATOM 2954 O O . LEU A 1 372 ? 8.891 1.895 16.626 1.00 89.94 372 LEU A O 1
ATOM 2958 N N . VAL A 1 373 ? 7.494 1.563 18.353 1.00 90.75 373 VAL A N 1
ATOM 2959 C CA . VAL A 1 373 ? 7.503 0.089 18.244 1.00 90.75 373 VAL A CA 1
ATOM 2960 C C . VAL A 1 373 ? 6.836 -0.357 16.944 1.00 90.75 373 VAL A C 1
ATOM 2962 O O . VAL A 1 373 ? 7.379 -1.187 16.207 1.00 90.75 373 VAL A O 1
ATOM 2965 N N . SER A 1 374 ? 5.673 0.223 16.641 1.00 87.31 374 SER A N 1
ATOM 2966 C CA . SER A 1 374 ? 4.927 -0.074 15.420 1.00 87.31 374 SER A CA 1
ATOM 2967 C C . SER A 1 374 ? 5.696 0.386 14.181 1.00 87.31 374 SER A C 1
ATOM 2969 O O . SER A 1 374 ? 5.948 -0.419 13.276 1.00 87.31 374 SER A O 1
ATOM 2971 N N . GLY A 1 375 ? 6.189 1.628 14.200 1.00 91.00 375 GLY A N 1
ATOM 2972 C CA . GLY A 1 375 ? 6.958 2.201 13.104 1.00 91.00 375 GLY A CA 1
ATOM 2973 C C . GLY A 1 375 ? 8.247 1.431 12.814 1.00 91.00 375 GLY A C 1
ATOM 2974 O O . GLY A 1 375 ? 8.514 1.093 11.662 1.00 91.00 375 GLY A O 1
ATOM 2975 N N . SER A 1 376 ? 9.003 1.041 13.845 1.00 92.94 376 SER A N 1
ATOM 2976 C CA . SER A 1 376 ? 10.217 0.224 13.678 1.00 92.94 376 SER A CA 1
ATOM 2977 C C . SER A 1 376 ? 9.900 -1.148 13.083 1.00 92.94 376 SER A C 1
ATOM 2979 O O . SER A 1 376 ? 10.571 -1.592 12.152 1.00 92.94 376 SER A O 1
ATOM 2981 N N . THR A 1 377 ? 8.839 -1.804 13.564 1.00 91.06 377 THR A N 1
ATOM 2982 C CA . THR A 1 377 ? 8.412 -3.117 13.058 1.00 91.06 377 THR A CA 1
ATOM 2983 C C . THR A 1 377 ? 8.051 -3.047 11.573 1.00 91.06 377 THR A C 1
ATOM 2985 O O . THR A 1 377 ? 8.513 -3.875 10.788 1.00 91.06 377 THR A O 1
ATOM 2988 N N . ARG A 1 378 ? 7.271 -2.038 11.157 1.00 89.12 378 ARG A N 1
ATOM 2989 C CA . ARG A 1 378 ? 6.932 -1.824 9.738 1.00 89.12 378 ARG A CA 1
ATOM 2990 C C . ARG A 1 378 ? 8.155 -1.449 8.899 1.00 89.12 378 ARG A C 1
ATOM 2992 O O . ARG A 1 378 ? 8.253 -1.883 7.754 1.00 89.12 378 ARG A O 1
ATOM 2999 N N . GLY A 1 379 ? 9.088 -0.678 9.456 1.00 92.88 379 GLY A N 1
ATOM 3000 C CA . GLY A 1 379 ? 10.339 -0.312 8.792 1.00 92.88 379 GLY A CA 1
ATOM 3001 C C . GLY A 1 379 ? 11.185 -1.539 8.453 1.00 92.88 379 GLY A C 1
ATOM 3002 O O . GLY A 1 379 ? 11.571 -1.719 7.298 1.00 92.88 379 GLY A O 1
ATOM 3003 N N . PHE A 1 380 ? 11.395 -2.431 9.424 1.00 93.44 380 PHE A N 1
ATOM 3004 C CA . PHE A 1 380 ? 12.097 -3.696 9.191 1.00 93.44 380 PHE A CA 1
ATOM 3005 C C . PHE A 1 380 ? 11.356 -4.606 8.205 1.00 93.44 380 PHE A C 1
ATOM 3007 O O . PHE A 1 380 ? 11.989 -5.175 7.317 1.00 93.44 380 PHE A O 1
ATOM 3014 N N . ASP A 1 381 ? 10.027 -4.700 8.302 1.00 90.12 381 ASP A N 1
ATOM 3015 C CA . ASP A 1 381 ? 9.197 -5.463 7.357 1.00 90.12 381 ASP A CA 1
ATOM 3016 C C . ASP A 1 381 ? 9.384 -4.962 5.910 1.00 90.12 381 ASP A C 1
ATOM 3018 O O . ASP A 1 381 ? 9.586 -5.750 4.980 1.00 90.12 381 ASP A O 1
ATOM 3022 N N . ALA A 1 382 ? 9.425 -3.638 5.720 1.00 93.38 382 ALA A N 1
ATOM 3023 C CA . ALA A 1 382 ? 9.696 -3.023 4.425 1.00 93.38 382 ALA A CA 1
ATOM 3024 C C . ALA A 1 382 ? 11.129 -3.285 3.932 1.00 93.38 382 ALA A C 1
ATOM 3026 O O . ALA A 1 382 ? 11.326 -3.632 2.769 1.00 93.38 382 ALA A O 1
ATOM 3027 N N . MET A 1 383 ? 12.139 -3.179 4.798 1.00 94.62 383 MET A N 1
ATOM 3028 C CA . MET A 1 383 ? 13.530 -3.453 4.416 1.00 94.62 383 MET A CA 1
ATOM 3029 C C . MET A 1 383 ? 13.735 -4.908 3.983 1.00 94.62 383 MET A C 1
ATOM 3031 O O . MET A 1 383 ? 14.309 -5.158 2.925 1.00 94.62 383 MET A O 1
ATOM 3035 N N . ILE A 1 384 ? 13.231 -5.871 4.761 1.00 94.75 384 ILE A N 1
ATOM 3036 C CA . ILE A 1 384 ? 13.364 -7.300 4.448 1.00 94.75 384 ILE A CA 1
ATOM 3037 C C . ILE A 1 384 ? 12.607 -7.636 3.159 1.00 94.75 384 ILE A C 1
ATOM 3039 O O . ILE A 1 384 ? 13.111 -8.384 2.318 1.00 94.75 384 ILE A O 1
ATOM 3043 N N . THR A 1 385 ? 11.417 -7.064 2.966 1.00 94.62 385 THR A N 1
ATOM 3044 C CA . THR A 1 385 ? 10.636 -7.267 1.741 1.00 94.62 385 THR A CA 1
ATOM 3045 C C . THR A 1 385 ? 11.381 -6.741 0.513 1.00 94.62 385 THR A C 1
ATOM 3047 O O . THR A 1 385 ? 11.487 -7.444 -0.490 1.00 94.62 385 THR A O 1
ATOM 3050 N N . ALA A 1 386 ? 11.962 -5.544 0.597 1.00 95.69 386 ALA A N 1
ATOM 3051 C CA . ALA A 1 386 ? 12.741 -4.961 -0.488 1.00 95.69 386 ALA A CA 1
ATOM 3052 C C . ALA A 1 386 ? 14.011 -5.765 -0.814 1.00 95.69 386 ALA A C 1
ATOM 3054 O O . ALA A 1 386 ? 14.283 -6.020 -1.988 1.00 95.69 386 ALA A O 1
ATOM 3055 N N . ALA A 1 387 ? 14.738 -6.224 0.209 1.00 95.94 387 ALA A N 1
ATOM 3056 C CA . ALA A 1 387 ? 15.883 -7.116 0.040 1.00 95.94 387 ALA A CA 1
ATOM 3057 C C . ALA A 1 387 ? 15.477 -8.434 -0.639 1.00 95.94 387 ALA A C 1
ATOM 3059 O O . ALA A 1 387 ? 16.144 -8.877 -1.566 1.00 95.94 387 ALA A O 1
ATOM 3060 N N . SER A 1 388 ? 14.343 -9.021 -0.242 1.00 96.44 388 SER A N 1
ATOM 3061 C CA . SER A 1 388 ? 13.826 -10.264 -0.834 1.00 96.44 388 SER A CA 1
ATOM 3062 C C . SER A 1 388 ? 13.506 -10.099 -2.323 1.00 96.44 388 SER A C 1
ATOM 3064 O O . SER A 1 388 ? 13.883 -10.942 -3.136 1.00 96.44 388 SER A O 1
ATOM 3066 N N . ILE A 1 389 ? 12.863 -8.985 -2.698 1.00 97.12 389 ILE A N 1
ATOM 3067 C CA . ILE A 1 389 ? 12.564 -8.658 -4.100 1.00 97.12 389 ILE A CA 1
ATOM 3068 C C . ILE A 1 389 ? 13.863 -8.509 -4.898 1.00 97.12 389 ILE A C 1
ATOM 3070 O O . ILE A 1 389 ? 13.988 -9.110 -5.967 1.00 97.12 389 ILE A O 1
ATOM 3074 N N . ALA A 1 390 ? 14.826 -7.742 -4.375 1.00 96.44 390 ALA A N 1
ATOM 3075 C CA . ALA A 1 390 ? 16.114 -7.509 -5.022 1.00 96.44 390 ALA A CA 1
ATOM 3076 C C . ALA A 1 390 ? 16.917 -8.805 -5.204 1.00 96.44 390 ALA A C 1
ATOM 3078 O O . ALA A 1 390 ? 17.455 -9.031 -6.285 1.00 96.44 390 ALA A O 1
ATOM 3079 N N . SER A 1 391 ? 16.931 -9.686 -4.199 1.00 96.06 391 SER A N 1
ATOM 3080 C CA . SER A 1 391 ? 17.557 -11.008 -4.283 1.00 96.06 391 SER A CA 1
ATOM 3081 C C . SER A 1 391 ? 16.921 -11.882 -5.359 1.00 96.06 391 SER A C 1
ATOM 3083 O O . SER A 1 391 ? 17.643 -12.507 -6.126 1.00 96.06 391 SER A O 1
ATOM 3085 N N . GLY A 1 392 ? 15.588 -11.902 -5.474 1.00 96.56 392 GLY A N 1
ATOM 3086 C CA . GLY A 1 392 ? 14.910 -12.692 -6.507 1.00 96.56 392 GLY A CA 1
ATOM 3087 C C . GLY A 1 392 ? 15.281 -12.259 -7.927 1.00 96.56 392 GLY A C 1
ATOM 3088 O O . GLY A 1 392 ? 15.555 -13.102 -8.786 1.00 96.56 392 GLY A O 1
ATOM 3089 N N . VAL A 1 393 ? 15.385 -10.946 -8.163 1.00 96.50 393 VAL A N 1
ATOM 3090 C CA . VAL A 1 393 ? 15.869 -10.413 -9.446 1.00 96.50 393 VAL A CA 1
ATOM 3091 C C . VAL A 1 393 ? 17.360 -10.705 -9.643 1.00 96.50 393 VAL A C 1
ATOM 3093 O O . VAL A 1 393 ? 17.744 -11.194 -10.701 1.00 96.50 393 VAL A O 1
ATOM 3096 N N . GLY A 1 394 ? 18.193 -10.464 -8.625 1.00 94.31 394 GLY A 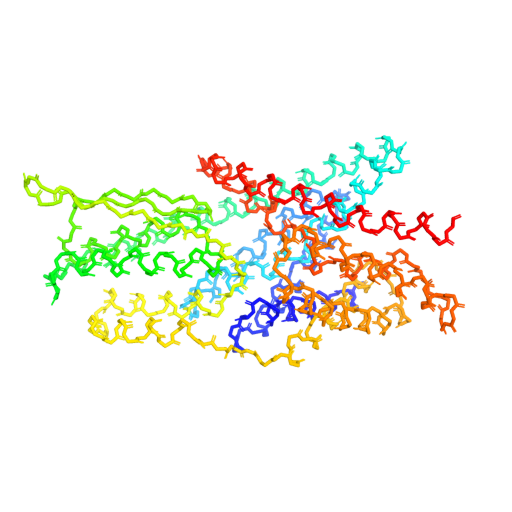N 1
ATOM 3097 C CA . GLY A 1 394 ? 19.640 -10.695 -8.668 1.00 94.31 394 GLY A CA 1
ATOM 3098 C C . GLY A 1 394 ? 20.006 -12.141 -8.994 1.00 94.31 394 GLY A C 1
ATOM 3099 O O . GLY A 1 394 ? 20.732 -12.378 -9.953 1.00 94.31 394 GLY A O 1
ATOM 3100 N N . VAL A 1 395 ? 19.431 -13.108 -8.269 1.00 95.00 395 VAL A N 1
ATOM 3101 C CA . VAL A 1 395 ? 19.636 -14.546 -8.518 1.00 95.00 395 VAL A CA 1
ATOM 3102 C C . VAL A 1 395 ? 19.232 -14.917 -9.943 1.00 95.00 395 VAL A C 1
ATOM 3104 O O . VAL A 1 395 ? 19.955 -15.640 -10.618 1.00 95.00 395 VAL A O 1
ATOM 3107 N N . THR A 1 396 ? 18.101 -14.401 -10.427 1.00 95.81 396 THR A N 1
ATOM 3108 C CA . THR A 1 396 ? 17.629 -14.701 -11.785 1.00 95.81 396 THR A CA 1
ATOM 3109 C C . THR A 1 396 ? 18.582 -14.157 -12.846 1.00 95.81 396 THR A C 1
ATOM 3111 O O . THR A 1 396 ? 18.888 -14.860 -13.805 1.00 95.81 396 THR A O 1
ATOM 3114 N N . LEU A 1 397 ? 19.085 -12.930 -12.679 1.00 93.25 397 LEU A N 1
ATOM 3115 C CA . LEU A 1 397 ? 20.055 -12.349 -13.608 1.00 93.25 397 LEU A CA 1
ATOM 3116 C C . LEU A 1 397 ? 21.378 -13.123 -13.610 1.00 93.25 397 LEU A C 1
ATOM 3118 O O . LEU A 1 397 ? 21.875 -13.410 -14.691 1.00 93.25 397 LEU A O 1
ATOM 3122 N N . SER A 1 398 ? 21.891 -13.523 -12.442 1.00 91.12 398 SER A N 1
ATOM 3123 C CA . SER A 1 398 ? 23.115 -14.335 -12.322 1.00 91.12 398 SER A CA 1
ATOM 3124 C C . SER A 1 398 ? 22.989 -15.762 -12.866 1.00 91.12 398 SER A C 1
ATOM 3126 O O . SER A 1 398 ? 23.995 -16.433 -13.054 1.00 91.12 398 SER A O 1
ATOM 3128 N N . LEU A 1 399 ? 21.769 -16.273 -13.053 1.00 92.19 399 LEU A N 1
ATOM 3129 C CA . LEU A 1 399 ? 21.539 -17.569 -13.699 1.00 92.19 399 LEU A CA 1
ATOM 3130 C C . LEU A 1 399 ? 21.418 -17.451 -15.224 1.00 92.19 399 LEU A C 1
ATOM 3132 O O . LEU A 1 399 ? 21.617 -18.437 -15.931 1.00 92.19 399 LEU A O 1
ATOM 3136 N N . LEU A 1 400 ? 21.032 -16.277 -15.729 1.00 89.75 400 LEU A N 1
ATOM 3137 C CA . LEU A 1 400 ? 20.822 -16.031 -17.158 1.00 89.75 400 LEU A CA 1
ATOM 3138 C C . LEU A 1 400 ? 22.077 -15.508 -17.871 1.00 89.75 400 LEU A C 1
ATOM 3140 O O . LEU A 1 400 ? 22.176 -15.671 -19.091 1.00 89.75 400 LEU A O 1
ATOM 3144 N N . PHE A 1 401 ? 22.995 -14.890 -17.128 1.00 86.38 401 PHE A N 1
ATOM 3145 C CA . PHE A 1 401 ? 24.274 -14.339 -17.577 1.00 86.38 401 PHE A CA 1
ATOM 3146 C C . PHE A 1 401 ? 25.380 -14.819 -16.646 1.00 86.38 401 PHE A C 1
ATOM 3148 O O . PHE A 1 401 ? 26.477 -15.116 -17.171 1.00 86.38 401 PHE A O 1
#

Solvent-accessible surface area (backbone atoms only — not comparable to full-atom values): 19485 Å² total; per-residue (Å²): 107,73,68,39,36,51,22,31,18,49,21,14,25,22,43,27,50,59,30,32,36,54,77,94,45,33,68,61,22,9,50,30,10,26,53,18,47,50,39,24,52,58,40,27,75,74,65,75,32,70,43,60,8,41,22,55,11,32,36,53,22,43,53,50,18,49,58,49,16,62,79,68,61,39,53,47,61,61,29,33,57,34,14,42,54,84,69,44,54,30,60,40,48,35,51,20,39,35,24,54,75,71,69,35,59,71,59,17,53,52,31,45,56,49,34,52,48,39,37,48,28,36,18,49,25,45,50,53,57,50,50,55,49,51,64,72,42,46,73,61,54,59,61,49,68,67,51,68,38,79,49,94,58,56,71,64,60,50,47,53,50,27,52,51,51,28,48,55,36,46,31,25,52,52,57,44,69,62,34,35,53,46,30,54,48,52,31,40,35,39,58,46,83,44,68,50,68,51,50,43,90,51,33,39,40,38,34,41,58,72,44,93,88,58,67,49,72,50,78,47,78,47,90,62,74,45,62,25,36,29,54,46,31,52,52,53,41,48,51,51,36,42,54,72,64,73,49,55,71,69,58,44,54,52,50,53,58,54,46,74,76,61,77,84,65,57,72,68,55,39,28,50,21,40,5,52,19,14,15,20,38,13,41,66,71,72,40,55,73,64,32,24,58,51,15,22,54,51,15,26,51,39,46,51,48,46,56,58,49,62,72,44,94,61,57,70,48,57,42,41,15,53,34,30,19,50,42,39,51,52,27,53,51,40,38,76,74,75,45,94,50,63,47,67,45,36,36,49,21,38,44,55,83,72,42,38,31,68,44,38,28,49,11,47,31,30,41,74,75,66,42,51,71,45,11,50,53,34,36,51,53,21,51,53,42,26,42,26,31,22,47,17,34,48,55,44,50,66,72,77,106

Mean predicted aligned error: 5.21 Å

Nearest PDB structures (foldseek):
  6e9o-assembly2_A  TM=2.052E-01  e=4.899E-01  Escherichia coli
  8t60-assembly1_A  TM=1.732E-01  e=4.688E-01  Salmonella enterica subsp. enterica serovar Typhimurium
  2vpw-assembly1_G  TM=2.661E-01  e=3.541E+00  Thermus thermophilus HB27
  8ex5-assembly1_A  TM=1.869E-01  e=4.222E+00  Homo sapiens